Protein AF-A0A2X2BKJ4-F1 (afdb_monomer_lite)

Sequence (537 aa):
MHYHFFSGRRLVPILTSFLMIIVAFILMYIWPVIYGGLVSFGESIKDMGALGAGIYAFFNRLLIPVGLHHALNSVFWFDVAGINDIPNFLAGQQAIDAGLATVGVTGRYQAGFFPVMMFGLPGAALAIYHCARKEHKAKVAGIMMAGAFAAFFTGITEPLEFSFMFVAPVLYVIHAFLMAISVYIAASMEWISGFGFSAGLVDMFLSSRNPLAVKWYMLIVQGIAFFFIYYGIFRFTITKFNLKTPGREDEVAGDETADGYDEDIKAVPTNSKEAVQQEARQYIAAVGGSDNLTGIDACITRLRLNVKDASVVNDAYAKHLGASGVIRLNKQSVQVIVGTRAEIVASAMRDVLAQGPVAAYAGRHTDNAVSTEKTSEKQTNNDAKVILEMVAPFDGEVVALKDVPDEAFSSGVVGDGLAIKPTSNIVMAPAAGTVVKIFDTNHAFCIETDNGVEIIVHMGIDTVALGGKGFKRLVEEGTEVKLGQPILELDLEYLNTNAKSMISPVIISNIDDFDKVSDIASGQVTANNTIIYKVLK

Structure (mmCIF, N/CA/C/O backbone):
data_AF-A0A2X2BKJ4-F1
#
_entry.id   AF-A0A2X2BKJ4-F1
#
loop_
_atom_site.group_PDB
_atom_site.id
_atom_site.type_symbol
_atom_site.label_atom_id
_atom_site.label_alt_id
_atom_site.label_comp_id
_atom_site.label_asym_id
_atom_site.label_entity_id
_atom_site.label_seq_id
_atom_site.pdbx_PDB_ins_code
_atom_site.Cartn_x
_atom_site.Cartn_y
_atom_site.Cartn_z
_atom_site.occupancy
_atom_site.B_iso_or_equiv
_atom_site.auth_seq_id
_atom_site.auth_comp_id
_atom_site.auth_asym_id
_atom_site.auth_atom_id
_atom_site.pdbx_PDB_model_num
ATOM 1 N N . MET A 1 1 ? 7.637 37.378 28.099 1.00 47.50 1 MET A N 1
ATOM 2 C CA . MET A 1 1 ? 6.286 37.339 27.491 1.00 47.50 1 MET A CA 1
ATOM 3 C C . MET A 1 1 ? 6.273 36.958 25.998 1.00 47.50 1 MET A C 1
ATOM 5 O O . MET A 1 1 ? 5.239 36.507 25.541 1.00 47.50 1 MET A O 1
ATOM 9 N N . HIS A 1 2 ? 7.370 37.074 25.228 1.00 51.84 2 HIS A N 1
ATOM 10 C CA . HIS A 1 2 ? 7.357 36.795 23.772 1.00 51.84 2 HIS A CA 1
ATOM 11 C C . HIS A 1 2 ? 7.681 35.338 23.351 1.00 51.84 2 HIS A C 1
ATOM 13 O O . HIS A 1 2 ? 7.208 34.894 22.313 1.00 51.84 2 HIS A O 1
ATOM 19 N N . TYR A 1 3 ? 8.404 34.548 24.158 1.00 57.78 3 TYR A N 1
ATOM 20 C CA . TYR A 1 3 ? 8.763 33.159 23.796 1.00 57.78 3 TYR A CA 1
ATOM 21 C C . TYR A 1 3 ? 7.621 32.138 23.941 1.00 57.78 3 TYR A C 1
ATOM 23 O O . TYR A 1 3 ? 7.668 31.068 23.344 1.00 57.78 3 TYR A O 1
ATOM 31 N N . HIS A 1 4 ? 6.561 32.473 24.684 1.00 63.50 4 HIS A N 1
ATOM 32 C CA . HIS A 1 4 ? 5.422 31.573 24.899 1.00 63.50 4 HIS A CA 1
ATOM 33 C C . HIS A 1 4 ? 4.599 31.341 23.617 1.00 63.50 4 HIS A C 1
ATOM 35 O O . HIS A 1 4 ? 3.919 30.324 23.496 1.00 63.50 4 HIS A O 1
ATOM 41 N N . PHE A 1 5 ? 4.703 32.262 22.649 1.00 71.25 5 PHE A N 1
ATOM 42 C CA . PHE A 1 5 ? 4.031 32.192 21.350 1.00 71.25 5 PHE A CA 1
ATOM 43 C C . PHE A 1 5 ? 4.534 31.039 20.465 1.00 71.25 5 PHE A C 1
ATOM 45 O O . PHE A 1 5 ? 3.764 30.511 19.660 1.00 71.25 5 PHE A O 1
ATOM 52 N N . PHE A 1 6 ? 5.805 30.647 20.620 1.00 76.75 6 PHE A N 1
ATOM 53 C CA . PHE A 1 6 ? 6.451 29.593 19.831 1.00 76.75 6 PHE A CA 1
ATOM 54 C C . PHE A 1 6 ? 6.402 28.213 20.495 1.00 76.75 6 PHE A C 1
ATOM 56 O O . PHE A 1 6 ? 6.923 27.267 19.925 1.00 76.75 6 PHE A O 1
ATOM 63 N N . SER A 1 7 ? 5.784 28.075 21.670 1.00 77.12 7 SER A N 1
ATOM 64 C CA . SER A 1 7 ? 5.659 26.789 22.365 1.00 77.12 7 SER A CA 1
ATOM 65 C C . SER A 1 7 ? 4.679 25.830 21.663 1.00 77.12 7 SER A C 1
ATOM 67 O O . SER A 1 7 ? 3.806 26.244 20.893 1.00 77.12 7 SER A O 1
ATOM 69 N N . GLY A 1 8 ? 4.812 24.529 21.931 1.00 77.88 8 GLY A N 1
ATOM 70 C CA . GLY A 1 8 ? 3.943 23.476 21.397 1.00 77.88 8 GLY A CA 1
ATOM 71 C C . GLY A 1 8 ? 4.150 23.222 19.901 1.00 77.88 8 GLY A C 1
ATOM 72 O O . GLY A 1 8 ? 5.275 23.204 19.409 1.00 77.88 8 GLY A O 1
ATOM 73 N N . ARG A 1 9 ? 3.057 23.045 19.149 1.00 75.75 9 ARG A N 1
ATOM 74 C CA . ARG A 1 9 ? 3.082 22.676 17.716 1.00 75.75 9 ARG A CA 1
ATOM 75 C C . ARG A 1 9 ? 3.854 23.653 16.819 1.00 75.75 9 ARG A C 1
ATOM 77 O O . ARG A 1 9 ? 4.304 23.268 15.748 1.00 75.75 9 ARG A O 1
ATOM 84 N N . ARG A 1 10 ? 4.034 24.906 17.251 1.00 78.62 10 ARG A N 1
ATOM 85 C CA . ARG A 1 10 ? 4.803 25.930 16.521 1.00 78.62 10 ARG A CA 1
ATOM 86 C C . ARG A 1 10 ? 6.315 25.809 16.724 1.00 78.62 10 ARG A C 1
ATOM 88 O O . ARG A 1 10 ? 7.066 26.302 15.889 1.00 78.62 10 ARG A O 1
ATOM 95 N N . LEU A 1 11 ? 6.756 25.132 17.787 1.00 89.56 11 LEU A N 1
ATOM 96 C CA . LEU A 1 11 ? 8.169 24.866 18.052 1.00 89.56 11 LEU A CA 1
ATOM 97 C C . LEU A 1 11 ? 8.712 23.786 17.115 1.00 89.56 11 LEU A C 1
ATOM 99 O O . LEU A 1 11 ? 9.878 23.836 16.736 1.00 89.56 11 LEU A O 1
ATOM 103 N N . VAL A 1 12 ? 7.860 22.828 16.733 1.00 90.12 12 VAL A N 1
ATOM 104 C CA . VAL A 1 12 ? 8.253 21.657 15.941 1.00 90.12 12 VAL A CA 1
ATOM 105 C C . VAL A 1 12 ? 8.881 22.073 14.607 1.00 90.12 12 VAL A C 1
ATOM 107 O O . VAL A 1 12 ? 10.044 21.737 14.420 1.00 90.12 12 VAL A O 1
ATOM 110 N N . PRO A 1 13 ? 8.253 22.892 13.734 1.00 89.75 13 PRO A N 1
ATOM 111 C CA . PRO A 1 13 ? 8.902 23.317 12.491 1.00 89.75 13 PRO A CA 1
ATOM 112 C C . PRO A 1 13 ? 10.225 24.062 12.709 1.00 89.75 13 PRO A C 1
ATOM 114 O O . PRO A 1 13 ? 11.142 23.926 11.903 1.00 89.75 13 PRO A O 1
ATOM 117 N N . ILE A 1 14 ? 10.349 24.823 13.802 1.00 90.88 14 ILE A N 1
ATOM 118 C CA . ILE A 1 14 ? 11.563 25.583 14.126 1.00 90.88 14 ILE A CA 1
ATOM 119 C C . ILE A 1 14 ? 12.699 24.617 14.474 1.00 90.88 14 ILE A C 1
ATOM 121 O O . ILE A 1 14 ? 13.760 24.667 13.854 1.00 90.88 14 ILE A O 1
ATOM 125 N N . LEU A 1 15 ? 12.468 23.698 15.416 1.00 93.25 15 LEU A N 1
ATOM 126 C CA . LEU A 1 15 ? 13.456 22.690 15.804 1.00 93.25 15 LEU A CA 1
ATOM 127 C C . LEU A 1 15 ? 13.777 21.733 14.657 1.00 93.25 15 LEU A C 1
ATOM 129 O O . LEU A 1 15 ? 14.948 21.428 14.438 1.00 93.25 15 LEU A O 1
ATOM 133 N N . THR A 1 16 ? 12.770 21.306 13.893 1.00 94.94 16 THR A N 1
ATOM 134 C CA . THR A 1 16 ? 12.966 20.469 12.708 1.00 94.94 16 THR A CA 1
ATOM 135 C C . THR A 1 16 ? 13.826 21.192 11.682 1.00 94.94 16 THR A C 1
ATOM 137 O O . THR A 1 16 ? 14.729 20.572 11.144 1.00 94.94 16 THR A O 1
ATOM 140 N N . SER A 1 17 ? 13.641 22.495 11.453 1.00 94.56 17 SER A N 1
ATOM 141 C CA . SER A 1 17 ? 14.481 23.250 10.511 1.00 94.56 17 SER A CA 1
ATOM 142 C C . SER A 1 17 ? 15.955 23.245 10.929 1.00 94.56 17 SER A C 1
ATOM 144 O O . SER A 1 17 ? 16.820 22.927 10.117 1.00 94.56 17 SER A O 1
ATOM 146 N N . PHE A 1 18 ? 16.256 23.512 12.204 1.00 95.81 18 PHE A N 1
ATOM 147 C CA . PHE A 1 18 ? 17.636 23.459 12.705 1.00 95.81 18 PHE A CA 1
ATOM 148 C C . PHE A 1 18 ? 18.221 22.044 12.677 1.00 95.81 18 PHE A C 1
ATOM 150 O O . PHE A 1 18 ? 19.369 21.862 12.268 1.00 95.81 18 PHE A O 1
ATOM 157 N N . LEU A 1 19 ? 17.436 21.035 13.059 1.00 96.69 19 LEU A N 1
ATOM 158 C CA . LEU A 1 19 ? 17.859 19.640 12.986 1.00 96.69 19 LEU A CA 1
ATOM 159 C C . LEU A 1 19 ? 18.128 19.219 11.537 1.00 96.69 19 LEU A C 1
ATOM 161 O O . LEU A 1 19 ? 19.152 18.602 11.267 1.00 96.69 19 LEU A O 1
ATOM 165 N N . MET A 1 20 ? 17.250 19.582 10.600 1.00 97.25 20 MET A N 1
ATOM 166 C CA . MET A 1 20 ? 17.395 19.232 9.188 1.00 97.25 20 MET A CA 1
ATOM 167 C C . MET A 1 20 ? 18.594 19.922 8.540 1.00 97.25 20 MET A C 1
ATOM 169 O O . MET A 1 20 ? 19.199 19.329 7.655 1.00 97.25 20 MET A O 1
ATOM 173 N N . ILE A 1 21 ? 19.012 21.104 9.008 1.00 97.12 21 ILE A N 1
ATOM 174 C CA . ILE A 1 21 ? 20.287 21.708 8.588 1.00 97.12 21 ILE A CA 1
ATOM 175 C C . ILE A 1 21 ? 21.462 20.803 8.986 1.00 97.12 21 ILE A C 1
ATOM 177 O O . ILE A 1 21 ? 22.312 20.498 8.152 1.00 97.12 21 ILE A O 1
ATOM 181 N N . ILE A 1 22 ? 21.495 20.320 10.233 1.00 96.38 22 ILE A N 1
ATOM 182 C CA . ILE A 1 22 ? 22.553 19.409 10.707 1.00 96.38 22 ILE A CA 1
ATOM 183 C C . ILE A 1 22 ? 22.516 18.092 9.920 1.00 96.38 22 ILE A C 1
ATOM 185 O O . ILE A 1 22 ? 23.552 17.625 9.447 1.00 96.38 22 ILE A O 1
ATOM 189 N N . VAL A 1 23 ? 21.325 17.516 9.733 1.00 96.81 23 VAL A N 1
ATOM 190 C CA . VAL A 1 23 ? 21.138 16.287 8.948 1.00 96.81 23 VAL A CA 1
ATOM 191 C C . VAL A 1 23 ? 21.586 16.489 7.499 1.00 96.81 23 VAL A C 1
ATOM 193 O O . VAL A 1 23 ? 22.266 15.620 6.963 1.00 96.81 23 VAL A O 1
ATOM 196 N N . ALA A 1 24 ? 21.288 17.631 6.875 1.00 96.69 24 ALA A N 1
ATOM 197 C CA . ALA A 1 24 ? 21.729 17.942 5.517 1.00 96.69 24 ALA A CA 1
ATOM 198 C C . ALA A 1 24 ? 23.260 18.016 5.413 1.00 96.69 24 ALA A C 1
ATOM 200 O O . ALA A 1 24 ? 23.827 17.441 4.485 1.00 96.69 24 ALA A O 1
ATOM 201 N N . PHE A 1 25 ? 23.943 18.639 6.382 1.00 96.62 25 PHE A N 1
ATOM 202 C CA . PHE A 1 25 ? 25.410 18.633 6.426 1.00 96.62 25 PHE A CA 1
ATOM 203 C C . PHE A 1 25 ? 25.975 17.217 6.549 1.00 96.62 25 PHE A C 1
ATOM 205 O O . PHE A 1 25 ? 26.933 16.888 5.857 1.00 96.62 25 PHE A O 1
ATOM 212 N N . ILE A 1 26 ? 25.371 16.362 7.378 1.00 96.25 26 ILE A N 1
ATOM 213 C CA . ILE A 1 26 ? 25.775 14.955 7.502 1.00 96.25 26 ILE A CA 1
ATOM 214 C C . ILE A 1 26 ? 25.557 14.213 6.173 1.00 96.25 26 ILE A C 1
ATOM 216 O O . ILE A 1 26 ? 26.463 13.538 5.675 1.00 96.25 26 ILE A O 1
ATOM 220 N N . LEU A 1 27 ? 24.377 14.361 5.566 1.00 94.25 27 LEU A N 1
ATOM 221 C CA . LEU A 1 27 ? 24.038 13.714 4.299 1.00 94.25 27 LEU A CA 1
ATOM 222 C C . LEU A 1 27 ? 24.907 14.205 3.139 1.00 94.25 27 LEU A C 1
ATOM 224 O O . LEU A 1 27 ? 25.193 13.412 2.250 1.00 94.25 27 LEU A O 1
ATOM 228 N N . MET A 1 28 ? 25.410 15.440 3.167 1.00 95.00 28 MET A N 1
ATOM 229 C CA . MET A 1 28 ? 26.352 15.941 2.160 1.00 95.00 28 MET A CA 1
ATOM 230 C C . MET A 1 28 ? 27.637 15.099 2.078 1.00 95.00 28 MET A C 1
ATOM 232 O O . MET A 1 28 ? 28.236 15.023 1.011 1.00 95.00 28 MET A O 1
ATOM 236 N N . TYR A 1 29 ? 28.041 14.435 3.166 1.00 94.62 29 TYR A N 1
ATOM 237 C CA . TYR A 1 29 ? 29.194 13.526 3.173 1.00 94.62 29 TYR A CA 1
ATOM 238 C C . TYR A 1 29 ? 28.790 12.055 3.045 1.00 94.62 29 TYR A C 1
ATOM 240 O O . TYR A 1 29 ? 29.457 11.297 2.344 1.00 94.62 29 TYR A O 1
ATOM 248 N N . ILE A 1 30 ? 27.697 11.639 3.694 1.00 94.25 30 ILE A N 1
ATOM 249 C CA . ILE A 1 30 ? 27.263 10.233 3.693 1.00 94.25 30 ILE A CA 1
ATOM 250 C C . ILE A 1 30 ? 26.618 9.841 2.358 1.00 94.25 30 ILE A C 1
ATOM 252 O O . ILE A 1 30 ? 26.902 8.768 1.825 1.00 94.25 30 ILE A O 1
ATOM 256 N N . TRP A 1 31 ? 25.758 10.694 1.798 1.00 90.69 31 TRP A N 1
ATOM 257 C CA . TRP A 1 31 ? 25.003 10.369 0.590 1.00 90.69 31 TRP A CA 1
ATOM 258 C C . TRP A 1 31 ? 25.896 10.136 -0.635 1.00 90.69 31 TRP A C 1
ATOM 260 O O . TRP A 1 31 ? 25.665 9.136 -1.311 1.00 90.69 31 TRP A O 1
ATOM 270 N N . PRO A 1 32 ? 26.953 10.934 -0.911 1.00 91.31 32 PRO A N 1
ATOM 271 C CA . PRO A 1 32 ? 27.877 10.628 -2.004 1.00 91.31 32 PRO A CA 1
ATOM 272 C C . PRO A 1 32 ? 28.560 9.263 -1.875 1.00 91.31 32 PRO A C 1
ATOM 274 O O . PRO A 1 32 ? 28.787 8.611 -2.889 1.00 91.31 32 PRO A O 1
ATOM 277 N N . VAL A 1 33 ? 28.852 8.798 -0.654 1.00 93.06 33 VAL A N 1
ATOM 278 C CA . VAL A 1 33 ? 29.438 7.465 -0.427 1.00 93.06 33 VAL A CA 1
ATOM 279 C C . VAL A 1 33 ? 28.426 6.368 -0.759 1.00 93.06 33 VAL A C 1
ATOM 281 O O . VAL A 1 33 ? 28.760 5.420 -1.466 1.00 93.06 33 VAL A O 1
ATOM 284 N N . ILE A 1 34 ? 27.177 6.512 -0.301 1.00 88.94 34 ILE A N 1
ATOM 285 C CA . ILE A 1 34 ? 26.097 5.558 -0.599 1.00 88.94 34 ILE A CA 1
ATOM 286 C C . ILE A 1 34 ? 25.801 5.535 -2.102 1.00 88.94 34 ILE A C 1
ATOM 288 O O . ILE A 1 34 ? 25.790 4.470 -2.718 1.00 88.94 34 ILE A O 1
ATOM 292 N N . TYR A 1 35 ? 25.595 6.709 -2.701 1.00 86.19 35 TYR A N 1
ATOM 293 C CA . TYR A 1 35 ? 25.301 6.854 -4.121 1.00 86.19 35 TYR A CA 1
ATOM 294 C C . TYR A 1 35 ? 26.455 6.339 -4.985 1.00 86.19 35 TYR A C 1
ATOM 296 O O . TYR A 1 35 ? 26.226 5.552 -5.897 1.00 86.19 35 TYR A O 1
ATOM 304 N N . GLY A 1 36 ? 27.702 6.690 -4.654 1.00 89.12 36 GLY A N 1
ATOM 305 C CA . GLY A 1 36 ? 28.890 6.170 -5.331 1.00 89.12 36 GLY A CA 1
ATOM 306 C C . GLY A 1 36 ? 29.014 4.648 -5.227 1.00 89.12 36 GLY A C 1
ATOM 307 O O . GLY A 1 36 ? 29.371 3.998 -6.208 1.00 89.12 36 GLY A O 1
ATOM 308 N N . GLY A 1 37 ? 28.648 4.062 -4.082 1.00 89.88 37 GLY A N 1
ATOM 309 C CA . GLY A 1 37 ? 28.569 2.610 -3.914 1.00 89.88 37 GLY A CA 1
ATOM 310 C C . GLY A 1 37 ? 27.519 1.960 -4.821 1.00 89.88 37 GLY A C 1
ATOM 311 O O . GLY A 1 37 ? 27.804 0.944 -5.452 1.00 89.88 37 GLY A O 1
ATOM 312 N N . LEU A 1 38 ? 26.333 2.565 -4.943 1.00 85.44 38 LEU A N 1
ATOM 313 C CA . LEU A 1 38 ? 25.269 2.088 -5.836 1.00 85.44 38 LEU A CA 1
ATOM 314 C C . LEU A 1 38 ? 25.647 2.218 -7.317 1.00 85.44 38 LEU A C 1
ATOM 316 O O . LEU A 1 38 ? 25.391 1.292 -8.086 1.00 85.44 38 LEU A O 1
ATOM 320 N N . VAL A 1 39 ? 26.290 3.323 -7.707 1.00 86.00 39 VAL A N 1
ATOM 321 C CA . VAL A 1 39 ? 26.819 3.510 -9.067 1.00 86.00 39 VAL A CA 1
ATOM 322 C C . VAL A 1 39 ? 27.884 2.458 -9.364 1.00 86.00 39 VAL A C 1
ATOM 324 O O . VAL A 1 39 ? 27.756 1.749 -10.354 1.00 86.00 39 VAL A O 1
ATOM 327 N N . SER A 1 40 ? 28.857 2.268 -8.466 1.00 90.31 40 SER A N 1
ATOM 328 C CA . SER A 1 40 ? 29.915 1.255 -8.629 1.00 90.31 40 SER A CA 1
ATOM 329 C C . SER A 1 40 ? 29.339 -0.158 -8.746 1.00 90.31 40 SER A C 1
ATOM 331 O O . SER A 1 40 ? 29.784 -0.960 -9.566 1.00 90.31 40 SER A O 1
ATOM 333 N N . PHE A 1 41 ? 28.317 -0.469 -7.944 1.00 91.06 41 PHE A N 1
ATOM 334 C CA . PHE A 1 41 ? 27.601 -1.736 -8.038 1.00 91.06 41 PHE A CA 1
ATOM 335 C C . PHE A 1 41 ? 26.908 -1.892 -9.398 1.00 91.06 41 PHE A C 1
ATOM 337 O O . PHE A 1 41 ? 27.089 -2.914 -10.060 1.00 91.06 41 PHE A O 1
ATOM 344 N N . GLY A 1 42 ? 26.163 -0.881 -9.848 1.00 87.25 42 GLY A N 1
ATOM 345 C CA . GLY A 1 42 ? 25.491 -0.916 -11.145 1.00 87.25 42 GLY A CA 1
ATOM 346 C C . GLY A 1 42 ? 26.469 -1.026 -12.320 1.00 87.25 42 GLY A C 1
ATOM 347 O O . GLY A 1 42 ? 26.270 -1.849 -13.213 1.00 87.25 42 GLY A O 1
ATOM 348 N N . GLU A 1 43 ? 27.578 -0.288 -12.284 1.00 87.38 43 GLU A N 1
ATOM 349 C CA . GLU A 1 43 ? 28.656 -0.392 -13.271 1.00 87.38 43 GLU A CA 1
ATOM 350 C C . GLU A 1 43 ? 29.306 -1.775 -13.286 1.00 87.38 43 GLU A C 1
ATOM 352 O O . GLU A 1 43 ? 29.620 -2.281 -14.359 1.00 87.38 43 GLU A O 1
ATOM 357 N N . SER A 1 44 ? 29.444 -2.429 -12.129 1.00 90.94 44 SER A N 1
ATOM 358 C CA . SER A 1 44 ? 30.020 -3.776 -12.068 1.00 90.94 44 SER A CA 1
ATOM 359 C C . SER A 1 44 ? 29.166 -4.836 -12.772 1.00 90.94 44 SER A C 1
ATOM 361 O O . SER A 1 44 ? 29.713 -5.837 -13.230 1.00 90.94 44 SER A O 1
ATOM 363 N N . ILE A 1 45 ? 27.846 -4.625 -12.887 1.00 92.94 45 ILE A N 1
ATOM 364 C CA . ILE A 1 45 ? 26.914 -5.608 -13.465 1.00 92.94 45 ILE A CA 1
ATOM 365 C C . ILE A 1 45 ? 26.396 -5.230 -14.861 1.00 92.94 45 ILE A C 1
ATOM 367 O O . ILE A 1 45 ? 25.830 -6.092 -15.537 1.00 92.94 45 ILE A O 1
ATOM 371 N N . LYS A 1 46 ? 26.579 -3.985 -15.327 1.00 86.19 46 LYS A N 1
ATOM 372 C CA . LYS A 1 46 ? 25.982 -3.509 -16.594 1.00 86.19 46 LYS A CA 1
ATOM 373 C C . LYS A 1 46 ? 26.454 -4.264 -17.839 1.00 86.19 46 LYS A C 1
ATOM 375 O O . LYS A 1 46 ? 25.684 -4.445 -18.782 1.00 86.19 46 LYS A O 1
ATOM 380 N N . ASP A 1 47 ? 27.689 -4.756 -17.817 1.00 89.88 47 ASP A N 1
ATOM 381 C CA . ASP A 1 47 ? 28.300 -5.468 -18.944 1.00 89.88 47 ASP A CA 1
ATOM 382 C C . ASP A 1 47 ? 28.034 -6.984 -18.908 1.00 89.88 47 ASP A C 1
ATOM 384 O O . ASP A 1 47 ? 28.445 -7.721 -19.802 1.00 89.88 47 ASP A O 1
ATOM 388 N N . MET A 1 48 ? 27.281 -7.476 -17.916 1.00 94.81 48 MET A N 1
ATOM 389 C CA . MET A 1 48 ? 26.942 -8.900 -17.773 1.00 94.81 48 MET A CA 1
ATOM 390 C C . MET A 1 48 ? 25.754 -9.349 -18.648 1.00 94.81 48 MET A C 1
ATOM 392 O O . MET A 1 48 ? 25.227 -10.452 -18.475 1.00 94.81 48 MET A O 1
ATOM 396 N N . GLY A 1 49 ? 25.279 -8.505 -19.568 1.00 94.19 49 GLY A N 1
ATOM 397 C CA . GLY A 1 49 ? 24.176 -8.843 -20.472 1.00 94.19 49 GLY A CA 1
ATOM 398 C C . GLY A 1 49 ? 22.873 -9.171 -19.733 1.00 94.19 49 GLY A C 1
ATOM 399 O O . GLY A 1 49 ? 22.464 -8.455 -18.819 1.00 94.19 49 GLY A O 1
ATOM 400 N N . ALA A 1 50 ? 22.215 -10.268 -20.119 1.00 96.69 50 ALA A N 1
ATOM 401 C CA . ALA A 1 50 ? 20.956 -10.697 -19.507 1.00 96.69 50 ALA A CA 1
ATOM 402 C C . ALA A 1 50 ? 21.092 -11.040 -18.014 1.00 96.69 50 ALA A C 1
ATOM 404 O O . ALA A 1 50 ? 20.177 -10.765 -17.237 1.00 96.69 50 ALA A O 1
ATOM 405 N N . LEU A 1 51 ? 22.239 -11.592 -17.593 1.00 97.50 51 LEU A N 1
ATOM 406 C CA . LEU A 1 51 ? 22.512 -11.860 -16.179 1.00 97.50 51 LEU A CA 1
ATOM 407 C C . LEU A 1 51 ? 22.546 -10.555 -15.376 1.00 97.50 51 LEU A C 1
ATOM 409 O O . LEU A 1 51 ? 21.914 -10.470 -14.326 1.00 97.50 51 LEU A O 1
ATOM 413 N N . GLY A 1 52 ? 23.212 -9.528 -15.910 1.00 96.38 52 GLY A N 1
ATOM 414 C CA . GLY A 1 52 ? 23.241 -8.189 -15.320 1.00 96.38 52 GLY A CA 1
ATOM 415 C C . GLY A 1 52 ? 21.846 -7.588 -15.177 1.00 96.38 52 GLY A C 1
ATOM 416 O O . GLY A 1 52 ? 21.507 -7.075 -14.115 1.00 96.38 52 GLY A O 1
ATOM 417 N N . ALA A 1 53 ? 21.001 -7.736 -16.202 1.00 96.81 53 ALA A N 1
ATOM 418 C CA . ALA A 1 53 ? 19.612 -7.277 -16.167 1.00 96.81 53 ALA A CA 1
ATOM 419 C C . ALA A 1 53 ? 18.776 -7.999 -15.092 1.00 96.81 53 ALA A C 1
ATOM 421 O O . ALA A 1 53 ? 18.019 -7.356 -14.363 1.00 96.81 53 ALA A O 1
ATOM 422 N N . GLY A 1 54 ? 18.954 -9.315 -14.934 1.00 98.12 54 GLY A N 1
ATOM 423 C CA . GLY A 1 54 ? 18.316 -10.080 -13.860 1.00 98.12 54 GLY A CA 1
ATOM 424 C C . GLY A 1 54 ? 18.782 -9.650 -12.464 1.00 98.12 54 GLY A C 1
ATOM 425 O O . GLY A 1 54 ? 17.952 -9.430 -11.581 1.00 98.12 54 GLY A O 1
ATOM 426 N N . ILE A 1 55 ? 20.094 -9.466 -12.265 1.00 97.88 55 ILE A N 1
ATOM 427 C CA . ILE A 1 55 ? 20.660 -8.981 -10.992 1.00 97.88 55 ILE A CA 1
ATOM 428 C C . ILE A 1 55 ? 20.133 -7.578 -10.675 1.00 97.88 55 ILE A C 1
ATOM 430 O O . ILE A 1 55 ? 19.685 -7.328 -9.556 1.00 97.88 55 ILE A O 1
ATOM 434 N N . TYR A 1 56 ? 20.129 -6.681 -11.662 1.00 96.12 56 TYR A N 1
ATOM 435 C CA . TYR A 1 56 ? 19.539 -5.352 -11.537 1.00 96.12 56 TYR A CA 1
ATOM 436 C C . TYR A 1 56 ? 18.088 -5.441 -11.048 1.00 96.12 56 TYR A C 1
ATOM 438 O O . TYR A 1 56 ? 17.737 -4.798 -10.061 1.00 96.12 56 TYR A O 1
ATOM 446 N N . ALA A 1 57 ? 17.262 -6.275 -11.680 1.00 97.44 57 ALA A N 1
ATOM 447 C CA . ALA A 1 57 ? 15.848 -6.396 -11.346 1.00 97.44 57 ALA A CA 1
ATOM 448 C C . ALA A 1 57 ? 15.609 -6.974 -9.939 1.00 97.44 57 ALA A C 1
ATOM 450 O O . ALA A 1 57 ? 14.709 -6.516 -9.231 1.00 97.44 57 ALA A O 1
ATOM 451 N N . PHE A 1 58 ? 16.448 -7.919 -9.499 1.00 98.06 58 PHE A N 1
ATOM 452 C CA . PHE A 1 58 ? 16.430 -8.431 -8.126 1.00 98.06 58 PHE A CA 1
ATOM 453 C C . PHE A 1 58 ? 16.633 -7.307 -7.100 1.00 98.06 58 PHE A C 1
ATOM 455 O O . PHE A 1 58 ? 15.812 -7.119 -6.198 1.00 98.06 58 PHE A O 1
ATOM 462 N N . PHE A 1 59 ? 17.713 -6.534 -7.251 1.00 96.44 59 PHE A N 1
ATOM 463 C CA . PHE A 1 59 ? 18.039 -5.451 -6.322 1.00 96.44 59 PHE A CA 1
ATOM 464 C C . PHE A 1 59 ? 17.096 -4.258 -6.463 1.00 96.44 59 PHE A C 1
ATOM 466 O O . PHE A 1 59 ? 16.776 -3.629 -5.458 1.00 96.44 59 PHE A O 1
ATOM 473 N N . ASN A 1 60 ? 16.584 -3.987 -7.666 1.00 95.12 60 ASN A N 1
ATOM 474 C CA . ASN A 1 60 ? 15.538 -2.994 -7.884 1.00 95.12 60 ASN A CA 1
ATOM 475 C C . ASN A 1 60 ? 14.339 -3.267 -6.968 1.00 95.12 60 ASN A C 1
ATOM 477 O O . ASN A 1 60 ? 13.923 -2.357 -6.260 1.00 95.12 60 ASN A O 1
ATOM 481 N N . ARG A 1 61 ? 13.850 -4.515 -6.897 1.00 95.50 61 ARG A N 1
ATOM 482 C CA . ARG A 1 61 ? 12.771 -4.880 -5.964 1.00 95.50 61 ARG A CA 1
ATOM 483 C C . ARG A 1 61 ? 13.238 -4.813 -4.511 1.00 95.50 61 ARG A C 1
ATOM 485 O O . ARG A 1 61 ? 12.585 -4.186 -3.681 1.00 95.50 61 ARG A O 1
ATOM 492 N N . LEU A 1 62 ? 14.380 -5.409 -4.173 1.00 94.38 62 LEU A N 1
ATOM 493 C CA . LEU A 1 62 ? 14.835 -5.489 -2.778 1.00 94.38 62 LEU A CA 1
ATOM 494 C C . LEU A 1 62 ? 15.049 -4.109 -2.122 1.00 94.38 62 LEU A C 1
ATOM 496 O O . LEU A 1 62 ? 14.920 -3.980 -0.907 1.00 94.38 62 LEU A O 1
ATOM 500 N N . LEU A 1 63 ? 15.341 -3.079 -2.920 1.00 93.12 63 LEU A N 1
ATOM 501 C CA . LEU A 1 63 ? 15.583 -1.708 -2.465 1.00 93.12 63 LEU A CA 1
ATOM 502 C C . LEU A 1 63 ? 14.320 -0.827 -2.381 1.00 93.12 63 LEU A C 1
ATOM 504 O O . LEU A 1 63 ? 14.425 0.324 -1.948 1.00 93.12 63 LEU A O 1
ATOM 508 N N . ILE A 1 64 ? 13.135 -1.319 -2.763 1.00 91.19 64 ILE A N 1
ATOM 509 C CA . ILE A 1 64 ? 11.876 -0.554 -2.648 1.00 91.19 64 ILE A CA 1
ATOM 510 C C . ILE A 1 64 ? 11.548 -0.156 -1.201 1.00 91.19 64 ILE A C 1
ATOM 512 O O . ILE A 1 64 ? 11.299 1.031 -0.996 1.00 91.19 64 ILE A O 1
ATOM 516 N N . PRO A 1 65 ? 11.636 -1.039 -0.179 1.00 88.12 65 PRO A N 1
ATOM 517 C CA . PRO A 1 65 ? 11.283 -0.685 1.204 1.00 88.12 65 PRO A CA 1
ATOM 518 C C . PRO A 1 65 ? 12.074 0.495 1.787 1.00 88.12 65 PRO A C 1
ATOM 520 O O . PRO A 1 65 ? 11.648 1.110 2.759 1.00 88.12 65 PRO A O 1
ATOM 523 N N . VAL A 1 66 ? 13.242 0.793 1.212 1.00 89.75 66 VAL A N 1
ATOM 524 C CA . VAL A 1 66 ? 14.135 1.884 1.629 1.00 89.75 66 VAL A CA 1
ATOM 525 C C . VAL A 1 66 ? 14.207 3.021 0.602 1.00 89.75 66 VAL A C 1
ATOM 527 O O . VAL A 1 66 ? 15.003 3.940 0.764 1.00 89.75 66 VAL A O 1
ATOM 530 N N . GLY A 1 67 ? 13.429 2.957 -0.485 1.00 86.56 67 GLY A N 1
ATOM 531 C CA . GLY A 1 67 ? 13.413 3.965 -1.553 1.00 86.56 67 GLY A CA 1
ATOM 532 C C . GLY A 1 67 ? 14.679 4.028 -2.425 1.00 86.56 67 GLY A C 1
ATOM 533 O O . GLY A 1 67 ? 14.740 4.817 -3.365 1.00 86.56 67 GLY A O 1
ATOM 534 N N . LEU A 1 68 ? 15.689 3.188 -2.172 1.00 89.50 68 LEU A N 1
ATOM 535 C CA . LEU A 1 68 ? 16.989 3.242 -2.862 1.00 89.50 68 LEU A CA 1
ATOM 536 C C . LEU A 1 68 ? 16.959 2.686 -4.294 1.00 89.50 68 LEU A C 1
ATOM 538 O O . LEU A 1 68 ? 17.915 2.859 -5.048 1.00 89.50 68 LEU A O 1
ATOM 542 N N . HIS A 1 69 ? 15.861 2.054 -4.699 1.00 90.94 69 HIS A N 1
ATOM 543 C CA . HIS A 1 69 ? 15.670 1.554 -6.058 1.00 90.94 69 HIS A CA 1
ATOM 544 C C . HIS A 1 69 ? 15.734 2.674 -7.113 1.00 90.94 69 HIS A C 1
ATOM 546 O O . HIS A 1 69 ? 16.245 2.435 -8.203 1.00 90.94 69 HIS A O 1
ATOM 552 N N . HIS A 1 70 ? 15.328 3.911 -6.786 1.00 88.25 70 HIS A N 1
ATOM 553 C CA . HIS A 1 70 ? 15.479 5.063 -7.686 1.00 88.25 70 HIS A CA 1
ATOM 554 C C . HIS A 1 70 ? 16.943 5.384 -8.001 1.00 88.25 70 HIS A C 1
ATOM 556 O O . HIS A 1 70 ? 17.266 5.686 -9.144 1.00 88.25 70 HIS A O 1
ATOM 562 N N . ALA A 1 71 ? 17.841 5.277 -7.018 1.00 86.75 71 ALA A N 1
ATOM 563 C CA . ALA A 1 71 ? 19.266 5.509 -7.242 1.00 86.75 71 ALA A CA 1
ATOM 564 C C . ALA A 1 71 ? 19.870 4.438 -8.164 1.00 86.75 71 ALA A C 1
ATOM 566 O O . ALA A 1 71 ? 20.676 4.762 -9.032 1.00 86.75 71 ALA A O 1
ATOM 567 N N . LEU A 1 72 ? 19.429 3.182 -8.033 1.00 90.00 72 LEU A N 1
ATOM 568 C CA . LEU A 1 72 ? 19.813 2.121 -8.964 1.00 90.00 72 LEU A CA 1
ATOM 569 C C . LEU A 1 72 ? 19.215 2.359 -10.362 1.00 90.00 72 LEU A C 1
ATOM 571 O O . LEU A 1 72 ? 19.907 2.189 -11.361 1.00 90.00 72 LEU A O 1
ATOM 575 N N . ASN A 1 73 ? 17.963 2.815 -10.449 1.00 92.12 73 ASN A N 1
ATOM 576 C CA . ASN A 1 73 ? 17.322 3.164 -11.719 1.00 92.12 73 ASN A CA 1
ATOM 577 C C . ASN A 1 73 ? 18.071 4.271 -12.459 1.00 92.12 73 ASN A C 1
ATOM 579 O O . ASN A 1 73 ? 18.207 4.181 -13.674 1.00 92.12 73 ASN A O 1
ATOM 583 N N . SER A 1 74 ? 18.619 5.262 -11.753 1.00 89.25 74 SER A N 1
ATOM 584 C CA . SER A 1 74 ? 19.447 6.306 -12.367 1.00 89.25 74 SER A CA 1
ATOM 585 C C . SER A 1 74 ? 20.632 5.755 -13.162 1.00 89.25 74 SER A C 1
ATOM 587 O O . SER A 1 74 ? 20.987 6.340 -14.179 1.00 89.25 74 SER A O 1
ATOM 589 N N . VAL A 1 75 ? 21.207 4.620 -12.750 1.00 88.75 75 VAL A N 1
ATOM 590 C CA . VAL A 1 75 ? 22.333 3.969 -13.442 1.00 88.75 75 VAL A CA 1
ATOM 591 C C . VAL A 1 75 ? 21.904 3.307 -14.751 1.00 88.75 75 VAL A C 1
ATOM 593 O O . VAL A 1 75 ? 22.615 3.406 -15.749 1.00 88.75 75 VAL A O 1
ATOM 596 N N . PHE A 1 76 ? 20.757 2.623 -14.740 1.00 93.00 76 PHE A N 1
ATOM 597 C CA . PHE A 1 76 ? 20.308 1.780 -15.851 1.00 93.00 76 PHE A CA 1
ATOM 598 C C . PHE A 1 76 ? 19.327 2.485 -16.779 1.00 93.00 76 PHE A C 1
ATOM 600 O O . PHE A 1 76 ? 19.504 2.481 -17.993 1.00 93.00 76 PHE A O 1
ATOM 607 N N . TRP A 1 77 ? 18.290 3.098 -16.223 1.00 93.88 77 TRP A N 1
ATOM 608 C CA . TRP A 1 77 ? 17.253 3.766 -17.002 1.00 93.88 77 TRP A CA 1
ATOM 609 C C . TRP A 1 77 ? 17.682 5.143 -17.500 1.00 93.88 77 TRP A C 1
ATOM 611 O O . TRP A 1 77 ? 17.177 5.582 -18.530 1.00 93.88 77 TRP A O 1
ATOM 621 N N . PHE A 1 78 ? 18.623 5.793 -16.811 1.00 92.69 78 PHE A N 1
ATOM 622 C CA . PHE A 1 78 ? 19.094 7.140 -17.128 1.00 92.69 78 PHE A CA 1
ATOM 623 C C . PHE A 1 78 ? 20.615 7.182 -17.342 1.00 92.69 78 PHE A C 1
ATOM 625 O O . PHE A 1 78 ? 21.320 6.180 -17.210 1.00 92.69 78 PHE A O 1
ATOM 632 N N . ASP A 1 79 ? 21.121 8.345 -17.747 1.00 87.75 79 ASP A N 1
ATOM 633 C CA . ASP A 1 79 ? 22.476 8.503 -18.285 1.00 87.75 79 ASP A CA 1
ATOM 634 C C . ASP A 1 79 ? 23.583 8.643 -17.221 1.00 87.75 79 ASP A C 1
ATOM 636 O O . ASP A 1 79 ? 24.560 9.362 -17.403 1.00 87.75 79 ASP A O 1
ATOM 640 N N . VAL A 1 80 ? 23.452 7.977 -16.070 1.00 84.50 80 VAL A N 1
ATOM 641 C CA . VAL A 1 80 ? 24.489 8.056 -15.022 1.00 84.50 80 VAL A CA 1
ATOM 642 C C . VAL A 1 80 ? 25.710 7.199 -15.359 1.00 84.50 80 VAL A C 1
ATOM 644 O O . VAL A 1 80 ? 26.824 7.578 -15.016 1.00 84.50 80 VAL A O 1
ATOM 647 N N . ALA A 1 81 ? 25.520 6.063 -16.036 1.00 83.06 81 ALA A N 1
ATOM 648 C CA . ALA A 1 81 ? 26.603 5.142 -16.404 1.00 83.06 81 ALA A CA 1
ATOM 649 C C . ALA A 1 81 ? 26.690 4.860 -17.915 1.00 83.06 81 ALA A C 1
ATOM 651 O O . ALA A 1 81 ? 27.259 3.837 -18.322 1.00 83.06 81 ALA A O 1
ATOM 652 N N . GLY A 1 82 ? 26.115 5.748 -18.737 1.00 85.25 82 GLY A N 1
ATOM 653 C CA . GLY A 1 82 ? 26.126 5.656 -20.201 1.00 85.25 82 GLY A CA 1
ATOM 654 C C . GLY A 1 82 ? 25.151 4.634 -20.793 1.00 85.25 82 GLY A C 1
ATOM 655 O O . GLY A 1 82 ? 25.333 4.222 -21.935 1.00 85.25 82 GLY A O 1
ATOM 656 N N . ILE A 1 83 ? 24.161 4.169 -20.018 1.00 89.75 83 ILE A N 1
ATOM 657 C CA . ILE A 1 83 ? 23.158 3.190 -20.476 1.00 89.75 83 ILE A CA 1
ATOM 658 C C . ILE A 1 83 ? 21.941 3.920 -21.049 1.00 89.75 83 ILE A C 1
ATOM 660 O O . ILE A 1 83 ? 21.573 3.690 -22.202 1.00 89.75 83 ILE A O 1
ATOM 664 N N . ASN A 1 84 ? 21.344 4.812 -20.248 1.00 94.62 84 ASN A N 1
ATOM 665 C CA . ASN A 1 84 ? 20.247 5.686 -20.661 1.00 94.62 84 ASN A CA 1
ATOM 666 C C . ASN A 1 84 ? 19.075 4.928 -21.323 1.00 94.62 84 ASN A C 1
ATOM 668 O O . ASN A 1 84 ? 18.552 5.337 -22.363 1.00 94.62 84 ASN A O 1
ATOM 672 N N . ASP A 1 85 ? 18.693 3.784 -20.739 1.00 95.25 85 ASP A N 1
ATOM 673 C CA . ASP A 1 85 ? 17.841 2.786 -21.396 1.00 95.25 85 ASP A CA 1
ATOM 674 C C . ASP A 1 85 ? 16.442 3.320 -21.750 1.00 95.25 85 ASP A C 1
ATOM 676 O O . ASP A 1 85 ? 15.944 3.031 -22.838 1.00 95.25 85 ASP A O 1
ATOM 680 N N . ILE A 1 86 ? 15.809 4.121 -20.877 1.00 96.69 86 ILE A N 1
ATOM 681 C CA . ILE A 1 86 ? 14.472 4.684 -21.143 1.00 96.69 86 ILE A CA 1
ATOM 682 C C . ILE A 1 86 ? 14.540 5.741 -22.255 1.00 96.69 86 ILE A C 1
ATOM 684 O O . ILE A 1 86 ? 13.856 5.564 -23.266 1.00 96.69 86 ILE A O 1
ATOM 688 N N . PRO A 1 87 ? 15.349 6.819 -22.151 1.00 97.12 87 PRO A N 1
ATOM 689 C CA . PRO A 1 87 ? 15.353 7.849 -23.188 1.00 97.12 87 PRO A CA 1
ATOM 690 C C . PRO A 1 87 ? 15.808 7.326 -24.553 1.00 97.12 87 PRO A C 1
ATOM 692 O O . PRO A 1 87 ? 15.205 7.682 -25.566 1.00 97.12 87 PRO A O 1
ATOM 695 N N . ASN A 1 88 ? 16.807 6.435 -24.591 1.00 97.12 88 ASN A N 1
ATOM 696 C CA . ASN A 1 88 ? 17.259 5.823 -25.841 1.00 97.12 88 ASN A CA 1
ATOM 697 C C . ASN A 1 88 ? 16.180 4.916 -26.449 1.00 97.12 88 ASN A C 1
ATOM 699 O O . ASN A 1 88 ? 15.996 4.929 -27.666 1.00 97.12 88 ASN A O 1
ATOM 703 N N . PHE A 1 89 ? 15.429 4.171 -25.625 1.00 97.50 89 PHE A N 1
ATOM 704 C CA . PHE A 1 89 ? 14.294 3.389 -26.113 1.00 97.50 89 PHE A CA 1
ATOM 705 C C . PHE A 1 89 ? 13.202 4.296 -26.690 1.00 97.50 89 PHE A C 1
ATOM 707 O O . PHE A 1 89 ? 12.789 4.110 -27.832 1.00 97.50 89 PHE A O 1
ATOM 714 N N . LEU A 1 90 ? 12.754 5.308 -25.944 1.00 96.81 90 LEU A N 1
ATOM 715 C CA . LEU A 1 90 ? 11.655 6.192 -26.355 1.00 96.81 90 LEU A CA 1
ATOM 716 C C . LEU A 1 90 ? 11.971 7.025 -27.606 1.00 96.81 90 LEU A C 1
ATOM 718 O O . LEU A 1 90 ? 11.066 7.311 -28.386 1.00 96.81 90 LEU A O 1
ATOM 722 N N . ALA A 1 91 ? 13.240 7.371 -27.832 1.00 96.88 91 ALA A N 1
ATOM 723 C CA . ALA A 1 91 ? 13.682 8.057 -29.047 1.00 96.88 91 ALA A CA 1
ATOM 724 C C . ALA A 1 91 ? 13.597 7.178 -30.316 1.00 96.88 91 ALA A C 1
ATOM 726 O O . ALA A 1 91 ? 13.619 7.702 -31.434 1.00 96.88 91 ALA A O 1
ATOM 727 N N . GLY A 1 92 ? 13.470 5.854 -30.169 1.00 95.94 92 GLY A N 1
ATOM 728 C CA . GLY A 1 92 ? 13.201 4.925 -31.266 1.00 95.94 92 GLY A CA 1
ATOM 729 C C . GLY A 1 92 ? 14.212 5.049 -32.408 1.00 95.94 92 GLY A C 1
ATOM 730 O O . GLY A 1 92 ? 15.417 4.910 -32.203 1.00 95.94 92 GLY A O 1
ATOM 731 N N . GLN A 1 93 ? 13.725 5.332 -33.623 1.00 96.44 93 GLN A N 1
ATOM 732 C CA . GLN A 1 93 ? 14.565 5.394 -34.826 1.00 96.44 93 GLN A CA 1
ATOM 733 C C . GLN A 1 93 ? 15.666 6.455 -34.714 1.00 96.44 93 GLN A C 1
ATOM 735 O O . GLN A 1 93 ? 16.789 6.212 -35.139 1.00 96.44 93 GLN A O 1
ATOM 740 N N . GLN A 1 94 ? 15.381 7.594 -34.078 1.00 97.19 94 GLN A N 1
ATOM 741 C CA . GLN A 1 94 ? 16.357 8.671 -33.923 1.00 97.19 94 GLN A CA 1
ATOM 742 C C . GLN A 1 94 ? 17.582 8.222 -33.113 1.00 97.19 94 GLN A C 1
ATOM 744 O O . GLN A 1 94 ? 18.708 8.588 -33.444 1.00 97.19 94 GLN A O 1
ATOM 749 N N . ALA A 1 95 ? 17.380 7.416 -32.066 1.00 96.88 95 ALA A N 1
ATOM 750 C CA . ALA A 1 95 ? 18.482 6.888 -31.267 1.00 96.88 95 ALA A CA 1
ATOM 751 C C . ALA A 1 95 ? 19.261 5.789 -32.000 1.00 96.88 95 ALA A C 1
ATOM 753 O O . ALA A 1 95 ? 20.474 5.694 -31.820 1.00 96.88 95 ALA A O 1
ATOM 754 N N . ILE A 1 96 ? 18.596 4.995 -32.847 1.00 96.62 96 ILE A N 1
ATOM 755 C CA . ILE A 1 96 ? 19.268 4.025 -33.726 1.00 96.62 96 ILE A CA 1
ATOM 756 C C . ILE A 1 96 ? 20.187 4.765 -34.704 1.00 96.62 96 ILE A C 1
ATOM 758 O O . ILE A 1 96 ? 21.372 4.450 -34.792 1.00 96.62 96 ILE A O 1
ATOM 762 N N . ASP A 1 97 ? 19.662 5.782 -35.388 1.00 97.50 97 ASP A N 1
ATOM 763 C CA . ASP A 1 97 ? 20.405 6.553 -36.391 1.00 97.50 97 ASP A CA 1
ATOM 764 C C . ASP A 1 97 ? 21.593 7.308 -35.770 1.00 97.50 97 ASP A C 1
ATOM 766 O O . ASP A 1 97 ? 22.642 7.455 -36.397 1.00 97.50 97 ASP A O 1
ATOM 770 N N . ALA A 1 98 ? 21.452 7.749 -34.516 1.00 96.69 98 ALA A N 1
ATOM 771 C CA . ALA A 1 98 ? 22.514 8.389 -33.743 1.00 96.69 98 ALA A CA 1
ATOM 772 C C . ALA A 1 98 ? 23.534 7.401 -33.136 1.00 96.69 98 ALA A C 1
ATOM 774 O O . ALA A 1 98 ? 24.492 7.838 -32.498 1.00 96.69 98 ALA A O 1
ATOM 775 N N . GLY A 1 99 ? 23.338 6.085 -33.290 1.00 95.56 99 GLY A N 1
ATOM 776 C CA . GLY A 1 99 ? 24.194 5.053 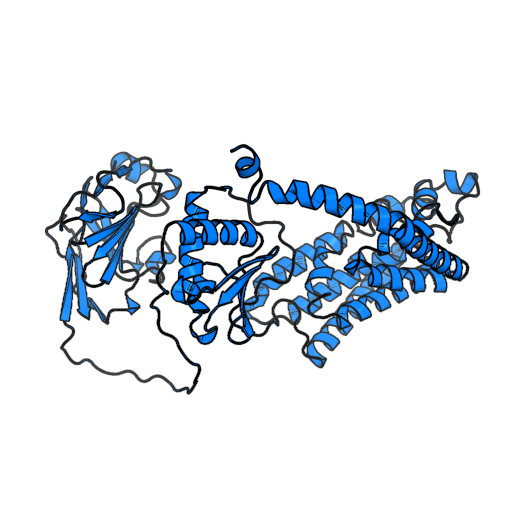-32.690 1.00 95.56 99 GLY A CA 1
ATOM 777 C C . GLY A 1 99 ? 24.074 4.937 -31.164 1.00 95.56 99 GLY A C 1
ATOM 778 O O . GLY A 1 99 ? 24.934 4.335 -30.527 1.00 95.56 99 GLY A O 1
ATOM 779 N N . LEU A 1 100 ? 23.022 5.515 -30.577 1.00 95.56 100 LEU A N 1
ATOM 780 C CA . LEU A 1 100 ? 22.752 5.520 -29.134 1.00 95.56 100 LEU A CA 1
ATOM 781 C C . LEU A 1 100 ? 21.905 4.319 -28.687 1.00 95.56 100 LEU A C 1
ATOM 783 O O . LEU A 1 100 ? 21.902 3.971 -27.509 1.00 95.56 100 LEU A O 1
ATOM 787 N N . ALA A 1 101 ? 21.185 3.678 -29.613 1.00 96.69 101 ALA A N 1
ATOM 788 C CA . ALA A 1 101 ? 20.361 2.507 -29.337 1.00 96.69 101 ALA A CA 1
ATOM 789 C C . ALA A 1 101 ? 20.707 1.330 -30.252 1.00 96.69 101 ALA A C 1
ATOM 791 O O . ALA A 1 101 ? 21.039 1.497 -31.424 1.00 96.69 101 ALA A O 1
ATOM 792 N N . THR A 1 102 ? 20.594 0.116 -29.714 1.00 96.69 102 THR A N 1
ATOM 793 C CA . THR A 1 102 ? 20.830 -1.134 -30.446 1.00 96.69 102 THR A CA 1
ATOM 794 C C . THR A 1 102 ? 19.594 -2.026 -30.345 1.00 96.69 102 THR A C 1
ATOM 796 O O . THR A 1 102 ? 19.115 -2.323 -29.248 1.00 96.69 102 THR A O 1
ATOM 799 N N . VAL A 1 103 ? 19.072 -2.465 -31.494 1.00 96.50 103 VAL A N 1
ATOM 800 C CA . VAL A 1 103 ? 17.908 -3.366 -31.583 1.00 96.50 103 VAL A CA 1
ATOM 801 C C . VAL A 1 103 ? 18.209 -4.682 -30.855 1.00 96.50 103 VAL A C 1
ATOM 803 O O . VAL A 1 103 ? 19.291 -5.239 -31.013 1.00 96.50 103 VAL A O 1
ATOM 806 N N . GLY A 1 104 ? 17.269 -5.161 -30.033 1.00 94.56 104 GLY A N 1
ATOM 807 C CA . GLY A 1 104 ? 17.445 -6.364 -29.200 1.00 94.56 104 GLY A CA 1
ATOM 808 C C . GLY A 1 104 ? 18.216 -6.126 -27.892 1.00 94.56 104 GLY A C 1
ATOM 809 O O . GLY A 1 104 ? 18.252 -6.997 -27.028 1.00 94.56 104 GLY A O 1
ATOM 810 N N . VAL A 1 105 ? 18.797 -4.936 -27.708 1.00 95.62 105 VAL A N 1
ATOM 811 C CA . VAL A 1 105 ? 19.651 -4.590 -26.562 1.00 95.62 105 VAL A CA 1
ATOM 812 C C . VAL A 1 105 ? 19.054 -3.470 -25.718 1.00 95.62 105 VAL A C 1
ATOM 814 O O . VAL A 1 105 ? 18.956 -3.631 -24.501 1.00 95.62 105 VAL A O 1
ATOM 817 N N . THR A 1 106 ? 18.691 -2.349 -26.341 1.00 96.75 106 THR A N 1
ATOM 818 C CA . THR A 1 106 ? 18.083 -1.194 -25.668 1.00 96.75 106 THR A CA 1
ATOM 819 C C . THR A 1 106 ? 16.650 -1.539 -25.274 1.00 96.75 106 THR A C 1
ATOM 821 O O . THR A 1 106 ? 15.880 -1.997 -26.111 1.00 96.75 106 THR A O 1
ATOM 824 N N . GLY A 1 107 ? 16.295 -1.347 -24.006 1.00 96.44 107 GLY A N 1
ATOM 825 C CA . GLY A 1 107 ? 15.055 -1.813 -23.381 1.00 96.44 107 GLY A CA 1
ATOM 826 C C . GLY A 1 107 ? 15.225 -3.083 -22.537 1.00 96.44 107 GLY A C 1
ATOM 827 O O . GLY A 1 107 ? 14.271 -3.523 -21.891 1.00 96.44 107 GLY A O 1
ATOM 828 N N . ARG A 1 108 ? 16.424 -3.689 -22.486 1.00 96.31 108 ARG A N 1
ATOM 829 C CA . ARG A 1 108 ? 16.666 -4.928 -21.713 1.00 96.31 108 ARG A CA 1
ATOM 830 C C . ARG A 1 108 ? 16.426 -4.772 -20.209 1.00 96.31 108 ARG A C 1
ATOM 832 O O . ARG A 1 108 ? 16.072 -5.748 -19.553 1.00 96.31 108 ARG A O 1
ATOM 839 N N . TYR A 1 109 ? 16.615 -3.567 -19.665 1.00 96.44 109 TYR A N 1
ATOM 840 C CA . TYR A 1 109 ? 16.411 -3.273 -18.241 1.00 96.44 109 TYR A CA 1
ATOM 841 C C . TYR A 1 109 ? 14.961 -2.864 -17.935 1.00 96.44 109 TYR A C 1
ATOM 843 O O . TYR A 1 109 ? 14.641 -2.538 -16.793 1.00 96.44 109 TYR A O 1
ATOM 851 N N . GLN A 1 110 ? 14.085 -2.895 -18.945 1.00 97.19 110 GLN A N 1
ATOM 852 C CA . GLN A 1 110 ? 12.664 -2.556 -18.853 1.00 97.19 110 GLN A CA 1
ATOM 853 C C . GLN A 1 110 ? 11.777 -3.770 -19.158 1.00 97.19 110 GLN A C 1
ATOM 855 O O . GLN A 1 110 ? 10.833 -4.056 -18.427 1.00 97.19 110 GLN A O 1
ATOM 860 N N . ALA A 1 111 ? 12.091 -4.528 -20.210 1.00 97.44 111 ALA A N 1
ATOM 861 C CA . ALA A 1 111 ? 11.155 -5.468 -20.824 1.00 97.44 111 ALA A CA 1
ATOM 862 C C . ALA A 1 111 ? 10.584 -6.545 -19.882 1.00 97.44 111 ALA A C 1
ATOM 864 O O . ALA A 1 111 ? 9.388 -6.834 -19.912 1.00 97.44 111 ALA A O 1
ATOM 865 N N . GLY A 1 112 ? 11.402 -7.123 -19.000 1.00 97.31 112 GLY A N 1
ATOM 866 C CA . GLY A 1 112 ? 10.921 -8.156 -18.077 1.00 97.31 112 GLY A CA 1
ATOM 867 C C . GLY A 1 112 ? 10.080 -7.646 -16.908 1.00 97.31 112 GLY A C 1
ATOM 868 O O . GLY A 1 112 ? 9.638 -8.463 -16.099 1.00 97.31 112 GLY A O 1
ATOM 869 N N . PHE A 1 113 ? 9.826 -6.338 -16.821 1.00 98.25 113 PHE A N 1
ATOM 870 C CA . PHE A 1 113 ? 8.870 -5.782 -15.868 1.00 98.25 113 PHE A CA 1
ATOM 871 C C . PHE A 1 113 ? 7.426 -6.075 -16.294 1.00 98.25 113 PHE A C 1
ATOM 873 O O . PHE A 1 113 ? 6.618 -6.447 -15.443 1.00 98.25 113 PHE A O 1
ATOM 880 N N . PHE A 1 114 ? 7.118 -6.025 -17.598 1.00 98.56 114 PHE A N 1
ATOM 881 C CA . PHE A 1 114 ? 5.760 -6.246 -18.116 1.00 98.56 114 PHE A CA 1
ATOM 882 C C . PHE A 1 114 ? 5.153 -7.596 -17.685 1.00 98.56 114 PHE A C 1
ATOM 884 O O . PHE A 1 114 ? 4.046 -7.593 -17.145 1.00 98.56 114 PHE A O 1
ATOM 891 N N . PRO A 1 115 ? 5.841 -8.754 -17.819 1.00 98.75 115 PRO A N 1
ATOM 892 C CA . PRO A 1 115 ? 5.293 -10.040 -17.381 1.00 98.75 115 PRO A CA 1
ATOM 893 C C . PRO A 1 115 ? 4.927 -10.080 -15.892 1.00 98.75 115 PRO A C 1
ATOM 895 O O . PRO A 1 115 ? 3.940 -10.709 -15.508 1.00 98.75 115 PRO A O 1
ATOM 898 N N . VAL A 1 116 ? 5.707 -9.413 -15.038 1.00 98.44 116 VAL A N 1
ATOM 899 C CA . VAL A 1 116 ? 5.465 -9.410 -13.591 1.00 98.44 116 VAL A CA 1
ATOM 900 C C . VAL A 1 116 ? 4.351 -8.441 -13.224 1.00 98.44 116 VAL A C 1
ATOM 902 O O . VAL A 1 116 ? 3.415 -8.850 -12.542 1.00 98.44 116 VAL A O 1
ATOM 905 N N . MET A 1 117 ? 4.417 -7.194 -13.690 1.00 97.69 117 MET A N 1
ATOM 906 C CA . MET A 1 117 ? 3.431 -6.163 -13.353 1.00 97.69 117 MET A CA 1
ATOM 907 C C . MET A 1 117 ? 2.043 -6.520 -13.881 1.00 97.69 117 MET A C 1
ATOM 909 O O . MET A 1 117 ? 1.059 -6.459 -13.146 1.00 97.69 117 MET A O 1
ATOM 913 N N . MET A 1 118 ? 1.975 -6.989 -15.128 1.00 98.38 118 MET A N 1
ATOM 914 C CA . MET A 1 118 ? 0.706 -7.282 -15.781 1.00 98.38 118 MET A CA 1
ATOM 915 C C . MET A 1 118 ? 0.110 -8.642 -15.421 1.00 98.38 118 MET A C 1
ATOM 917 O O . MET A 1 118 ? -1.091 -8.843 -15.566 1.00 98.38 118 MET A O 1
ATOM 921 N N . PHE A 1 119 ? 0.911 -9.606 -14.973 1.00 98.69 119 PHE A N 1
ATOM 922 C CA . PHE A 1 119 ? 0.406 -10.971 -14.808 1.00 98.69 119 PHE A CA 1
ATOM 923 C C . PHE A 1 119 ? 0.884 -11.641 -13.527 1.00 98.69 119 PHE A C 1
ATOM 925 O O . PHE A 1 119 ? 0.069 -12.214 -12.806 1.00 98.69 119 PHE A O 1
ATOM 932 N N . GLY A 1 120 ? 2.173 -11.541 -13.199 1.00 98.56 120 GLY A N 1
ATOM 933 C CA . GLY A 1 120 ? 2.712 -12.100 -11.958 1.00 98.56 120 GLY A CA 1
ATOM 934 C C . GLY A 1 120 ? 2.008 -11.558 -10.709 1.00 98.56 120 GLY A C 1
ATOM 935 O O . GLY A 1 120 ? 1.482 -12.325 -9.902 1.00 98.56 120 GLY A O 1
ATOM 936 N N . LEU A 1 121 ? 1.929 -10.235 -10.575 1.00 98.25 121 LEU A N 1
ATOM 937 C CA . LEU A 1 121 ? 1.290 -9.565 -9.444 1.00 98.25 121 LEU A CA 1
ATOM 938 C C . LEU A 1 121 ? -0.226 -9.824 -9.367 1.00 98.25 121 LEU A C 1
ATOM 940 O O . LEU A 1 121 ? -0.685 -10.212 -8.294 1.00 98.25 121 LEU A O 1
ATOM 944 N N . PRO A 1 122 ? -1.007 -9.762 -10.462 1.00 98.62 122 PRO A N 1
ATOM 945 C CA . PRO A 1 122 ? -2.385 -10.263 -10.456 1.00 98.62 122 PRO A CA 1
ATOM 946 C C . PRO A 1 122 ? -2.521 -11.740 -10.043 1.00 98.62 122 PRO A C 1
ATOM 948 O O . PRO A 1 122 ? -3.460 -12.102 -9.331 1.00 98.62 122 PRO A O 1
ATOM 951 N N . GLY A 1 123 ? -1.571 -12.601 -10.424 1.00 98.75 123 GLY A N 1
ATOM 952 C CA . GLY A 1 123 ? -1.512 -13.994 -9.966 1.00 98.75 123 GLY A CA 1
ATOM 953 C C . GLY A 1 123 ? -1.285 -14.113 -8.453 1.00 98.75 123 GLY A C 1
ATOM 954 O O . GLY A 1 123 ? -1.953 -14.907 -7.783 1.00 98.75 123 GLY A O 1
ATOM 955 N N . ALA A 1 124 ? -0.397 -13.286 -7.892 1.00 98.50 124 ALA A N 1
ATOM 956 C CA . ALA A 1 124 ? -0.197 -13.170 -6.446 1.00 98.50 124 ALA A CA 1
ATOM 957 C C . ALA A 1 124 ? -1.444 -12.637 -5.727 1.00 98.50 124 ALA A C 1
ATOM 959 O O . ALA A 1 124 ? -1.848 -13.210 -4.715 1.00 98.50 124 ALA A O 1
ATOM 960 N N . ALA A 1 125 ? -2.090 -11.607 -6.274 1.00 98.38 125 ALA A N 1
ATOM 961 C CA . ALA A 1 125 ? -3.322 -11.024 -5.747 1.00 98.38 125 ALA A CA 1
ATOM 962 C C . ALA A 1 125 ? -4.428 -12.083 -5.615 1.00 98.38 125 ALA A C 1
ATOM 964 O O . ALA A 1 125 ? -5.055 -12.237 -4.562 1.00 98.38 125 ALA A O 1
ATOM 965 N N . LEU A 1 126 ? -4.604 -12.894 -6.665 1.00 98.56 126 LEU A N 1
ATOM 966 C CA . LEU A 1 126 ? -5.552 -14.003 -6.666 1.00 98.56 126 LEU A CA 1
ATOM 967 C C . LEU A 1 126 ? -5.182 -15.082 -5.637 1.00 98.56 126 LEU A C 1
ATOM 969 O O . LEU A 1 126 ? -6.066 -15.664 -5.001 1.00 98.56 126 LEU A O 1
ATOM 973 N N . ALA A 1 127 ? -3.890 -15.370 -5.456 1.00 98.44 127 ALA A N 1
ATOM 974 C CA . ALA A 1 127 ? -3.432 -16.310 -4.437 1.00 98.44 127 ALA A CA 1
ATOM 975 C C . ALA A 1 127 ? -3.728 -15.806 -3.018 1.00 98.44 127 ALA A C 1
ATOM 977 O O . ALA A 1 127 ? -4.242 -16.583 -2.209 1.00 98.44 127 ALA A O 1
ATOM 978 N N . ILE A 1 128 ? -3.467 -14.527 -2.733 1.00 97.88 128 ILE A N 1
ATOM 979 C CA . ILE A 1 128 ? -3.759 -13.885 -1.442 1.00 97.88 128 ILE A CA 1
ATOM 980 C C . ILE A 1 128 ? -5.267 -13.932 -1.164 1.00 97.88 128 ILE A C 1
ATOM 982 O O . ILE A 1 128 ? -5.680 -14.477 -0.140 1.00 97.88 128 ILE A O 1
ATOM 986 N N . TYR A 1 129 ? -6.100 -13.501 -2.116 1.00 97.75 129 TYR A N 1
ATOM 987 C CA . TYR A 1 129 ? -7.562 -13.575 -2.001 1.00 97.75 129 TYR A CA 1
ATOM 988 C C . TYR A 1 129 ? -8.080 -15.002 -1.746 1.00 97.75 129 TYR A C 1
ATOM 990 O O . TYR A 1 129 ? -8.968 -15.235 -0.914 1.00 97.75 129 TYR A O 1
ATOM 998 N N . HIS A 1 130 ? -7.536 -15.997 -2.448 1.00 97.88 130 HIS A N 1
ATOM 999 C CA . HIS A 1 130 ? -7.928 -17.388 -2.237 1.00 97.88 130 HIS A CA 1
ATOM 1000 C C . HIS A 1 130 ? -7.468 -17.948 -0.891 1.00 97.88 130 HIS A C 1
ATOM 1002 O O . HIS A 1 130 ? -8.116 -18.860 -0.378 1.00 97.88 130 HIS A O 1
ATOM 1008 N N . CYS A 1 131 ? -6.391 -17.409 -0.328 1.00 96.75 131 CYS A N 1
ATOM 1009 C CA . CYS A 1 131 ? -5.853 -17.811 0.963 1.00 96.75 131 CYS A CA 1
ATOM 1010 C C . CYS A 1 131 ? -6.491 -17.079 2.154 1.00 96.75 131 CYS A C 1
ATOM 1012 O O . CYS A 1 131 ? -6.287 -17.542 3.277 1.00 96.75 131 CYS A O 1
ATOM 1014 N N . ALA A 1 132 ? -7.231 -15.989 1.925 1.00 95.69 132 ALA A N 1
ATOM 1015 C CA . ALA A 1 132 ? -7.940 -15.230 2.954 1.00 95.69 132 ALA A CA 1
ATOM 1016 C C . ALA A 1 132 ? -9.080 -16.030 3.609 1.00 95.69 132 ALA A C 1
ATOM 1018 O O . ALA A 1 132 ? -9.721 -16.875 2.965 1.00 95.69 132 ALA A O 1
ATOM 1019 N N . ARG A 1 133 ? -9.349 -15.733 4.887 1.00 91.81 133 ARG A N 1
ATOM 1020 C CA . ARG A 1 133 ? -10.458 -16.320 5.652 1.00 91.81 133 ARG A CA 1
ATOM 1021 C C . ARG A 1 133 ? -11.812 -15.883 5.085 1.00 91.81 133 ARG A C 1
ATOM 1023 O O . ARG A 1 133 ? -11.909 -14.857 4.411 1.00 91.81 133 ARG A O 1
ATOM 1030 N N . LYS A 1 134 ? -12.861 -16.677 5.321 1.00 90.62 134 LYS A N 1
ATOM 1031 C CA . LYS A 1 134 ? -14.175 -16.485 4.675 1.00 90.62 134 LYS A CA 1
ATOM 1032 C C . LYS A 1 134 ? -14.789 -15.132 5.038 1.00 90.62 134 LYS A C 1
ATOM 1034 O O . LYS A 1 134 ? -15.299 -14.448 4.159 1.00 90.62 134 LYS A O 1
ATOM 1039 N N . GLU A 1 135 ? -14.663 -14.757 6.299 1.00 86.19 135 GLU A N 1
ATOM 1040 C CA . GLU A 1 135 ? -15.127 -13.522 6.919 1.00 86.19 135 GLU A CA 1
ATOM 1041 C C . GLU A 1 135 ? -14.468 -12.258 6.336 1.00 86.19 135 GLU A C 1
ATOM 1043 O O . GLU A 1 135 ? -15.122 -11.229 6.213 1.00 86.19 135 GLU A O 1
ATOM 1048 N N . HIS A 1 136 ? -13.216 -12.337 5.870 1.00 88.62 136 HIS A N 1
ATOM 1049 C CA . HIS A 1 136 ? -12.482 -11.185 5.325 1.00 88.62 136 HIS A CA 1
ATOM 1050 C C . HIS A 1 136 ? -12.400 -11.172 3.792 1.00 88.62 136 HIS A C 1
ATOM 1052 O O . HIS A 1 136 ? -11.840 -10.243 3.207 1.00 88.62 136 HIS A O 1
ATOM 1058 N N . LYS A 1 137 ? -12.961 -12.179 3.105 1.00 90.31 137 LYS A N 1
ATOM 1059 C CA . LYS A 1 137 ? -12.835 -12.322 1.644 1.00 90.31 137 LYS A CA 1
ATOM 1060 C C . LYS A 1 137 ? -13.347 -11.116 0.865 1.00 90.31 137 LYS A C 1
ATOM 1062 O O . LYS A 1 137 ? -12.741 -10.788 -0.148 1.00 90.31 137 LYS A O 1
ATOM 1067 N N . ALA A 1 138 ? -14.426 -10.473 1.310 1.00 88.06 138 ALA A N 1
ATOM 1068 C CA . ALA A 1 138 ? -14.967 -9.292 0.636 1.00 88.06 138 ALA A CA 1
ATOM 1069 C C . ALA A 1 138 ? -13.982 -8.109 0.688 1.00 88.06 138 ALA A C 1
ATOM 1071 O O . ALA A 1 138 ? -13.655 -7.540 -0.352 1.00 88.06 138 ALA A O 1
ATOM 1072 N N . LYS A 1 139 ? -13.430 -7.813 1.875 1.00 86.19 139 LYS A N 1
ATOM 1073 C CA . LYS A 1 139 ? -12.403 -6.776 2.085 1.00 86.19 139 LYS A CA 1
ATOM 1074 C C . LYS A 1 139 ? -11.152 -7.060 1.249 1.00 86.19 139 LYS A C 1
ATOM 1076 O O . LYS A 1 139 ? -10.709 -6.211 0.482 1.00 86.19 139 LYS A O 1
ATOM 1081 N N . VAL A 1 140 ? -10.628 -8.286 1.332 1.00 94.00 140 VAL A N 1
ATOM 1082 C CA . VAL A 1 140 ? -9.427 -8.688 0.581 1.00 94.00 140 VAL A CA 1
ATOM 1083 C C . VAL A 1 140 ? -9.669 -8.653 -0.927 1.00 94.00 140 VAL A C 1
ATOM 1085 O O . VAL A 1 140 ? -8.776 -8.248 -1.664 1.00 94.00 140 VAL A O 1
ATOM 1088 N N . ALA A 1 141 ? -10.858 -9.037 -1.405 1.00 92.81 141 ALA A N 1
ATOM 1089 C CA . ALA A 1 141 ? -11.192 -8.951 -2.825 1.00 92.81 141 ALA A CA 1
ATOM 1090 C C . ALA A 1 141 ? -11.094 -7.513 -3.342 1.00 92.81 141 ALA A C 1
ATOM 1092 O O . ALA A 1 141 ? -10.501 -7.309 -4.397 1.00 92.81 141 ALA A O 1
ATOM 1093 N N . GLY A 1 142 ? -11.620 -6.535 -2.594 1.00 91.19 142 GLY A N 1
ATOM 1094 C CA . GLY A 1 142 ? -11.538 -5.120 -2.960 1.00 91.19 142 GLY A CA 1
ATOM 1095 C C . GLY A 1 142 ? -10.092 -4.647 -3.114 1.00 91.19 142 GLY A C 1
ATOM 1096 O O . GLY A 1 142 ? -9.711 -4.175 -4.184 1.00 91.19 142 GLY A O 1
ATOM 1097 N N . ILE A 1 143 ? -9.266 -4.867 -2.086 1.00 89.38 143 ILE A N 1
ATOM 1098 C CA . ILE A 1 143 ? -7.860 -4.423 -2.065 1.00 89.38 143 ILE A CA 1
ATOM 1099 C C . ILE A 1 143 ? -7.047 -5.127 -3.163 1.00 89.38 143 ILE A C 1
ATOM 1101 O O . ILE A 1 143 ? -6.340 -4.482 -3.937 1.00 89.38 143 ILE A O 1
ATOM 1105 N N . MET A 1 144 ? -7.171 -6.455 -3.274 1.00 96.62 144 MET A N 1
ATOM 1106 C CA . MET A 1 144 ? -6.407 -7.244 -4.247 1.00 96.62 144 MET A CA 1
ATOM 1107 C C . MET A 1 144 ? -6.821 -6.938 -5.685 1.00 96.62 144 MET A C 1
ATOM 1109 O O . MET A 1 144 ? -5.965 -6.911 -6.566 1.00 96.62 144 MET A O 1
ATOM 1113 N N . MET A 1 145 ? -8.109 -6.696 -5.939 1.00 95.50 145 MET A N 1
ATOM 1114 C CA . MET A 1 145 ? -8.594 -6.341 -7.272 1.00 95.50 145 MET A CA 1
ATOM 1115 C C . MET A 1 145 ? -8.135 -4.941 -7.679 1.00 95.50 145 MET A C 1
ATOM 1117 O O . MET A 1 145 ? -7.653 -4.781 -8.798 1.00 95.50 145 MET A O 1
ATOM 1121 N N . ALA A 1 146 ? -8.229 -3.957 -6.780 1.00 93.69 146 ALA A N 1
ATOM 1122 C CA . ALA A 1 146 ? -7.756 -2.599 -7.039 1.00 93.69 146 ALA A CA 1
ATOM 1123 C C . ALA A 1 146 ? -6.244 -2.580 -7.320 1.00 93.69 146 ALA A C 1
ATOM 1125 O O . ALA A 1 146 ? -5.815 -2.070 -8.357 1.00 93.69 146 ALA A O 1
ATOM 1126 N N . GLY A 1 147 ? -5.444 -3.225 -6.462 1.00 95.12 147 GLY A N 1
ATOM 1127 C CA . GLY A 1 147 ? -3.995 -3.313 -6.643 1.00 95.12 147 GLY A CA 1
ATOM 1128 C C . GLY A 1 147 ? -3.588 -4.091 -7.899 1.00 95.12 147 GLY A C 1
ATOM 1129 O O . GLY A 1 147 ? -2.711 -3.649 -8.638 1.00 95.12 147 GLY A O 1
ATOM 1130 N N . ALA A 1 148 ? -4.254 -5.211 -8.201 1.00 97.88 148 ALA A N 1
ATOM 1131 C CA . ALA A 1 148 ? -3.992 -5.976 -9.422 1.00 97.88 148 ALA A CA 1
ATOM 1132 C C . ALA A 1 148 ? -4.368 -5.198 -10.688 1.00 97.88 148 ALA A C 1
ATOM 1134 O O . ALA A 1 148 ? -3.648 -5.273 -11.683 1.00 97.88 148 ALA A O 1
ATOM 1135 N N . PHE A 1 149 ? -5.475 -4.450 -10.661 1.00 97.25 149 PHE A N 1
ATOM 1136 C CA . PHE A 1 149 ? -5.882 -3.614 -11.785 1.00 97.25 149 PHE A CA 1
ATOM 1137 C C . PHE A 1 149 ? -4.906 -2.456 -12.005 1.00 97.25 149 PHE A C 1
ATOM 1139 O O . PHE A 1 149 ? -4.503 -2.233 -13.144 1.00 97.25 149 PHE A O 1
ATOM 1146 N N . ALA A 1 150 ? -4.475 -1.768 -10.943 1.00 96.62 150 ALA A N 1
ATOM 1147 C CA . ALA A 1 150 ? -3.456 -0.724 -11.034 1.00 96.62 150 ALA A CA 1
ATOM 1148 C C . ALA A 1 150 ? -2.144 -1.280 -11.621 1.00 96.62 150 ALA A C 1
ATOM 1150 O O . ALA A 1 150 ? -1.660 -0.777 -12.636 1.00 96.62 150 ALA A O 1
ATOM 1151 N N . ALA A 1 151 ? -1.639 -2.393 -11.081 1.00 97.62 151 ALA A N 1
ATOM 1152 C CA . ALA A 1 151 ? -0.428 -3.042 -11.583 1.00 97.62 151 ALA A CA 1
ATOM 1153 C C . ALA A 1 151 ? -0.563 -3.471 -13.052 1.00 97.62 151 ALA A C 1
ATOM 1155 O O . ALA A 1 151 ? 0.342 -3.243 -13.854 1.00 97.62 151 ALA A O 1
ATOM 1156 N N . PHE A 1 152 ? -1.711 -4.032 -13.435 1.00 98.38 152 PHE A N 1
ATOM 1157 C CA . PHE A 1 152 ? -1.959 -4.434 -14.815 1.00 98.38 152 PHE A CA 1
ATOM 1158 C C . PHE A 1 152 ? -2.061 -3.254 -15.773 1.00 98.38 152 PHE A C 1
ATOM 1160 O O . PHE A 1 152 ? -1.460 -3.270 -16.847 1.00 98.38 152 PHE A O 1
ATOM 1167 N N . PHE A 1 153 ? -2.853 -2.250 -15.416 1.00 97.31 153 PHE A N 1
ATOM 1168 C CA . PHE A 1 153 ? -3.221 -1.187 -16.334 1.00 97.31 153 PHE A CA 1
ATOM 1169 C C . PHE A 1 153 ? -2.119 -0.134 -16.447 1.00 97.31 153 PHE A C 1
ATOM 1171 O O . PHE A 1 153 ? -1.709 0.204 -17.560 1.00 97.31 153 PHE A O 1
ATOM 1178 N N . THR A 1 154 ? -1.612 0.347 -15.309 1.00 95.88 154 THR A N 1
ATOM 1179 C CA . THR A 1 154 ? -0.631 1.440 -15.246 1.00 95.88 154 THR A CA 1
ATOM 1180 C C . THR A 1 154 ? 0.783 0.967 -14.940 1.00 95.88 154 THR A C 1
ATOM 1182 O O . THR A 1 154 ? 1.719 1.710 -15.203 1.00 95.88 154 THR A O 1
ATOM 1185 N N . GLY A 1 155 ? 0.964 -0.247 -14.410 1.00 95.00 155 GLY A N 1
ATOM 1186 C CA . GLY A 1 155 ? 2.271 -0.721 -13.945 1.00 95.00 155 GLY A CA 1
ATOM 1187 C C . GLY A 1 155 ? 2.646 -0.220 -12.547 1.00 95.00 155 GLY A C 1
ATOM 1188 O O . GLY A 1 155 ? 3.782 -0.424 -12.128 1.00 95.00 155 GLY A O 1
ATOM 1189 N N . ILE A 1 156 ? 1.740 0.448 -11.826 1.00 93.25 156 ILE A N 1
ATOM 1190 C CA . ILE A 1 156 ? 1.960 0.856 -10.428 1.00 93.25 156 ILE A CA 1
ATOM 1191 C C . ILE A 1 156 ? 1.736 -0.369 -9.541 1.00 93.25 156 ILE A C 1
ATOM 1193 O O . ILE A 1 156 ? 0.638 -0.927 -9.515 1.00 93.25 156 ILE A O 1
ATOM 1197 N N . THR A 1 157 ? 2.775 -0.812 -8.839 1.00 93.62 157 THR A N 1
ATOM 1198 C CA . THR A 1 157 ? 2.775 -2.098 -8.123 1.00 93.62 157 THR A CA 1
ATOM 1199 C C . THR A 1 157 ? 2.681 -1.958 -6.622 1.00 93.62 157 THR A C 1
ATOM 1201 O O . THR A 1 157 ? 2.274 -2.912 -5.956 1.00 93.62 157 THR A O 1
ATOM 1204 N N . GLU A 1 158 ? 2.996 -0.775 -6.107 1.00 89.75 158 GLU A N 1
ATOM 1205 C CA . GLU A 1 158 ? 3.028 -0.471 -4.690 1.00 89.75 158 GLU A CA 1
ATOM 1206 C C . GLU A 1 158 ? 1.713 -0.925 -4.033 1.00 89.75 158 GLU A C 1
ATOM 1208 O O . GLU A 1 158 ? 1.821 -1.807 -3.177 1.00 89.75 158 GLU A O 1
ATOM 1213 N N . PRO A 1 159 ? 0.501 -0.500 -4.487 1.00 86.62 159 PRO A N 1
ATOM 1214 C CA . PRO A 1 159 ? -0.808 -0.957 -3.986 1.00 86.62 159 PRO A CA 1
ATOM 1215 C C . PRO A 1 159 ? -0.959 -2.430 -3.658 1.00 86.62 159 PRO A C 1
ATOM 1217 O O . PRO A 1 159 ? -1.692 -2.805 -2.745 1.00 86.62 159 PRO A O 1
ATOM 1220 N N . LEU A 1 160 ? -0.267 -3.283 -4.398 1.00 93.56 160 LEU A N 1
ATOM 1221 C CA . LEU A 1 160 ? -0.267 -4.703 -4.124 1.00 93.56 160 LEU A CA 1
ATOM 1222 C C . LEU A 1 160 ? 0.945 -5.140 -3.296 1.00 93.56 160 LEU A C 1
ATOM 1224 O O . LEU A 1 160 ? 0.821 -5.974 -2.406 1.00 93.56 160 LEU A O 1
ATOM 1228 N N . GLU A 1 161 ? 2.132 -4.623 -3.601 1.00 93.50 161 GLU A N 1
ATOM 1229 C CA . GLU A 1 161 ? 3.377 -5.022 -2.946 1.00 93.50 161 GLU A CA 1
ATOM 1230 C C . GLU A 1 161 ? 3.384 -4.669 -1.452 1.00 93.50 161 GLU A C 1
ATOM 1232 O O . GLU A 1 161 ? 3.773 -5.519 -0.639 1.00 93.50 161 GLU A O 1
ATOM 1237 N N . PHE A 1 162 ? 2.930 -3.473 -1.046 1.00 90.56 162 PHE A N 1
ATOM 1238 C CA . PHE A 1 162 ? 3.019 -3.119 0.380 1.00 90.56 162 PHE A CA 1
ATOM 1239 C C . PHE A 1 162 ? 2.007 -3.887 1.227 1.00 90.56 162 PHE A C 1
ATOM 1241 O O . PHE A 1 162 ? 2.274 -4.085 2.408 1.00 90.56 162 PHE A O 1
ATOM 1248 N N . SER A 1 163 ? 0.936 -4.421 0.625 1.00 89.88 163 SER A N 1
ATOM 1249 C CA . SER A 1 163 ? -0.045 -5.248 1.336 1.00 89.88 163 SER A CA 1
ATOM 1250 C C . SER A 1 163 ? 0.519 -6.601 1.789 1.00 89.88 163 SER A C 1
ATOM 1252 O O . SER A 1 163 ? -0.180 -7.390 2.410 1.00 89.88 163 SER A O 1
ATOM 1254 N N . PHE A 1 164 ? 1.729 -6.985 1.375 1.00 92.56 164 PHE A N 1
ATOM 1255 C CA . PHE A 1 164 ? 2.340 -8.227 1.852 1.00 92.56 164 PHE A CA 1
ATOM 1256 C C . PHE A 1 164 ? 3.820 -8.098 2.190 1.00 92.56 164 PHE A C 1
ATOM 1258 O O . PHE A 1 164 ? 4.345 -8.972 2.880 1.00 92.56 164 PHE A O 1
ATOM 1265 N N . MET A 1 165 ? 4.520 -7.050 1.744 1.00 91.94 165 MET A N 1
ATOM 1266 C CA . MET A 1 165 ? 5.971 -6.975 1.936 1.00 91.94 165 MET A CA 1
ATOM 1267 C C . MET A 1 165 ? 6.390 -6.923 3.410 1.00 91.94 165 MET A C 1
ATOM 1269 O O . MET A 1 165 ? 7.431 -7.476 3.764 1.00 91.94 165 MET A O 1
ATOM 1273 N N . PHE A 1 166 ? 5.583 -6.288 4.264 1.00 87.25 166 PHE A N 1
ATOM 1274 C CA . PHE A 1 166 ? 5.899 -6.107 5.683 1.00 87.25 166 PHE A CA 1
ATOM 1275 C C . PHE A 1 166 ? 5.351 -7.243 6.548 1.00 87.25 166 PHE A C 1
ATOM 1277 O O . PHE A 1 166 ? 6.033 -7.700 7.465 1.00 87.25 166 PHE A O 1
ATOM 1284 N N . VAL A 1 167 ? 4.157 -7.744 6.223 1.00 85.12 167 VAL A N 1
ATOM 1285 C CA . VAL A 1 167 ? 3.500 -8.839 6.957 1.00 85.12 167 VAL A CA 1
ATOM 1286 C C . VAL A 1 167 ? 4.000 -10.228 6.540 1.00 85.12 167 VAL A C 1
ATOM 1288 O O . VAL A 1 167 ? 3.979 -11.172 7.329 1.00 85.12 167 VAL A O 1
ATOM 1291 N N . ALA A 1 168 ? 4.509 -10.367 5.312 1.00 92.25 168 ALA A N 1
ATOM 1292 C CA . ALA A 1 168 ? 5.060 -11.604 4.767 1.00 92.25 168 ALA A CA 1
ATOM 1293 C C . ALA A 1 168 ? 6.349 -11.361 3.942 1.00 92.25 168 ALA A C 1
ATOM 1295 O O . ALA A 1 168 ? 6.372 -11.636 2.737 1.00 92.25 168 ALA A O 1
ATOM 1296 N N . PRO A 1 169 ? 7.471 -10.944 4.572 1.00 93.19 169 PRO A N 1
ATOM 1297 C CA . PRO A 1 169 ? 8.714 -10.594 3.867 1.00 93.19 169 PRO A CA 1
ATOM 1298 C C . PRO A 1 169 ? 9.280 -11.710 2.979 1.00 93.19 169 PRO A C 1
ATOM 1300 O O . PRO A 1 169 ? 9.911 -11.449 1.957 1.00 93.19 169 PRO A O 1
ATOM 1303 N N . VAL A 1 170 ? 9.020 -12.974 3.328 1.00 95.81 170 VAL A N 1
ATOM 1304 C CA . VAL A 1 170 ? 9.419 -14.136 2.518 1.00 95.81 170 VAL A CA 1
ATOM 1305 C C . VAL A 1 170 ? 8.788 -14.087 1.123 1.00 95.81 170 VAL A C 1
ATOM 1307 O O . VAL A 1 170 ? 9.473 -14.355 0.137 1.00 95.81 170 VAL A O 1
ATOM 1310 N N . LEU A 1 171 ? 7.513 -13.694 1.012 1.00 97.00 171 LEU A N 1
ATOM 1311 C CA . LEU A 1 171 ? 6.847 -13.531 -0.286 1.00 97.00 171 LEU A CA 1
ATOM 1312 C C . LEU A 1 171 ? 7.465 -12.392 -1.092 1.00 97.00 171 LEU A C 1
ATOM 1314 O O . LEU A 1 171 ? 7.544 -12.487 -2.314 1.00 97.00 171 LEU A O 1
ATOM 1318 N N . TYR A 1 172 ? 7.945 -11.346 -0.420 1.00 96.75 172 TYR A N 1
ATOM 1319 C CA . TYR A 1 172 ? 8.608 -10.224 -1.074 1.00 96.75 172 TYR A CA 1
ATOM 1320 C C . TYR A 1 172 ? 9.970 -10.602 -1.659 1.00 96.75 172 TYR A C 1
ATOM 1322 O O . TYR A 1 172 ? 10.268 -10.278 -2.807 1.00 96.75 172 TYR A O 1
ATOM 1330 N N . VAL A 1 173 ? 10.772 -11.369 -0.918 1.00 97.25 173 VAL A N 1
ATOM 1331 C CA . VAL A 1 173 ? 12.041 -11.906 -1.433 1.00 97.25 173 VAL A CA 1
ATOM 1332 C C . VAL A 1 173 ? 11.791 -12.850 -2.613 1.00 97.25 173 VAL A C 1
ATOM 1334 O O . VAL A 1 173 ? 12.479 -12.760 -3.628 1.00 97.25 173 VAL A O 1
ATOM 1337 N N . ILE A 1 174 ? 10.774 -13.714 -2.525 1.00 98.12 174 ILE A N 1
ATOM 1338 C CA . ILE A 1 174 ? 10.353 -14.569 -3.646 1.00 98.12 174 ILE A CA 1
ATOM 1339 C C . ILE A 1 174 ? 9.947 -13.717 -4.853 1.00 98.12 174 ILE A C 1
ATOM 1341 O O . ILE A 1 174 ? 10.386 -13.994 -5.967 1.00 98.12 174 ILE A O 1
ATOM 1345 N N . HIS A 1 175 ? 9.149 -12.670 -4.643 1.00 98.06 175 HIS A N 1
ATOM 1346 C CA . HIS A 1 175 ? 8.765 -11.734 -5.694 1.00 98.06 175 HIS A CA 1
ATOM 1347 C C . HIS A 1 175 ? 9.995 -11.084 -6.353 1.00 98.06 175 HIS A C 1
ATOM 1349 O O . HIS A 1 175 ? 10.063 -11.050 -7.580 1.00 98.06 175 HIS A O 1
ATOM 1355 N N . ALA A 1 176 ? 10.998 -10.657 -5.578 1.00 98.25 176 ALA A N 1
ATOM 1356 C CA . ALA A 1 176 ? 12.247 -10.105 -6.109 1.00 98.25 176 ALA A CA 1
ATOM 1357 C C . ALA A 1 176 ? 13.023 -11.119 -6.970 1.00 98.25 176 ALA A C 1
ATOM 1359 O O . ALA A 1 176 ? 13.530 -10.768 -8.037 1.00 98.25 176 ALA A O 1
ATOM 1360 N N . PHE A 1 177 ? 13.080 -12.390 -6.561 1.00 98.56 177 PHE A N 1
ATOM 1361 C CA . PHE A 1 177 ? 13.683 -13.453 -7.375 1.00 98.56 177 PHE A CA 1
ATOM 1362 C C . PHE A 1 177 ? 12.906 -13.721 -8.662 1.00 98.56 177 PHE A C 1
ATOM 1364 O O . PHE A 1 177 ? 13.505 -13.863 -9.726 1.00 98.56 177 PHE A O 1
ATOM 1371 N N . LEU A 1 178 ? 11.578 -13.775 -8.590 1.00 98.56 178 LEU A N 1
ATOM 1372 C CA . LEU A 1 178 ? 10.746 -13.961 -9.773 1.00 98.56 178 LEU A CA 1
ATOM 1373 C C . LEU A 1 178 ? 10.901 -12.782 -10.743 1.00 98.56 178 LEU A C 1
ATOM 1375 O O . LEU A 1 178 ? 11.010 -12.998 -11.948 1.00 98.56 178 LEU A O 1
ATOM 1379 N N . MET A 1 179 ? 11.032 -11.559 -10.231 1.00 98.19 179 MET A N 1
ATOM 1380 C CA . MET A 1 179 ? 11.357 -10.385 -11.036 1.00 98.19 179 MET A CA 1
ATOM 1381 C C . MET A 1 179 ? 12.708 -10.528 -11.753 1.00 98.19 179 MET A C 1
ATOM 1383 O O . MET A 1 179 ? 12.799 -10.300 -12.960 1.00 98.19 179 MET A O 1
ATOM 1387 N N . ALA A 1 180 ? 13.740 -10.975 -11.033 1.00 98.62 180 ALA A N 1
ATOM 1388 C CA . ALA A 1 180 ? 15.063 -11.254 -11.588 1.00 98.62 180 ALA A CA 1
ATOM 1389 C C . ALA A 1 180 ? 15.003 -12.259 -12.744 1.00 98.62 180 ALA A C 1
ATOM 1391 O O . ALA A 1 180 ? 15.570 -12.027 -13.811 1.00 98.62 180 ALA A O 1
ATOM 1392 N N . ILE A 1 181 ? 14.267 -13.356 -12.545 1.00 98.75 181 ILE A N 1
ATOM 1393 C CA . ILE A 1 181 ? 14.073 -14.403 -13.552 1.00 98.75 181 ILE A CA 1
ATOM 1394 C C . ILE A 1 181 ? 13.302 -13.847 -14.753 1.00 98.75 181 ILE A C 1
ATOM 1396 O O . ILE A 1 181 ? 13.667 -14.130 -15.892 1.00 98.75 181 ILE A O 1
ATOM 1400 N N . SER A 1 182 ? 12.273 -13.030 -14.522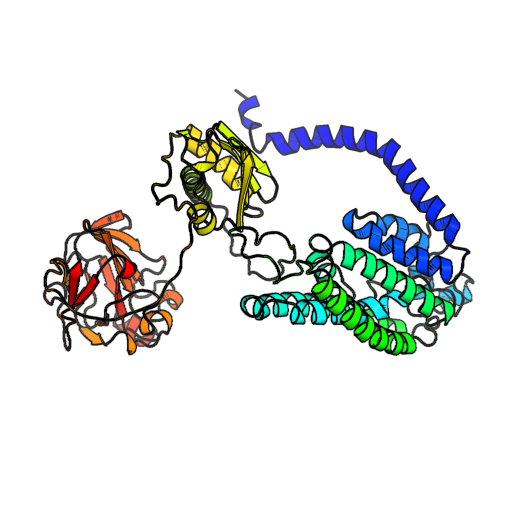 1.00 98.75 182 SER A N 1
ATOM 1401 C CA . SER A 1 182 ? 11.486 -12.420 -15.595 1.00 98.75 182 SER A CA 1
ATOM 1402 C C . SER A 1 182 ? 12.347 -11.553 -16.515 1.00 98.75 182 SER A C 1
ATOM 1404 O O . SER A 1 182 ? 12.320 -11.712 -17.738 1.00 98.75 182 SER A O 1
ATOM 1406 N N . VAL A 1 183 ? 13.147 -10.664 -15.922 1.00 98.56 183 VAL A N 1
ATOM 1407 C CA . VAL A 1 183 ? 14.050 -9.767 -16.656 1.00 98.56 183 VAL A CA 1
ATOM 1408 C C . VAL A 1 183 ? 15.183 -10.532 -17.318 1.00 98.56 183 VAL A C 1
ATOM 1410 O O . VAL A 1 183 ? 15.473 -10.277 -18.484 1.00 98.56 183 VAL A O 1
ATOM 1413 N N . TYR A 1 184 ? 15.750 -11.529 -16.644 1.00 98.69 184 TYR A N 1
ATOM 1414 C CA . TYR A 1 184 ? 16.741 -12.414 -17.245 1.00 98.69 184 TYR A CA 1
ATOM 1415 C C . TYR A 1 184 ? 16.202 -13.132 -18.492 1.00 98.69 184 TYR A C 1
ATOM 1417 O O . TYR A 1 184 ? 16.878 -13.142 -19.521 1.00 98.69 184 TYR A O 1
ATOM 1425 N N . ILE A 1 185 ? 14.993 -13.707 -18.434 1.00 98.69 185 ILE A N 1
ATOM 1426 C CA . ILE A 1 185 ? 14.380 -14.412 -19.572 1.00 98.69 185 ILE A CA 1
ATOM 1427 C C . ILE A 1 185 ? 14.119 -13.440 -20.723 1.00 98.69 185 ILE A C 1
ATOM 1429 O O . ILE A 1 185 ? 14.545 -13.709 -21.845 1.00 98.69 185 ILE A O 1
ATOM 1433 N N . ALA A 1 186 ? 13.475 -12.302 -20.450 1.00 98.50 186 ALA A N 1
ATOM 1434 C CA . ALA A 1 186 ? 13.162 -11.313 -21.478 1.00 98.50 186 ALA A CA 1
ATOM 1435 C C . ALA A 1 186 ? 14.435 -10.796 -22.169 1.00 98.50 186 ALA A C 1
ATOM 1437 O O . ALA A 1 186 ? 14.502 -10.765 -23.397 1.00 98.50 186 ALA A O 1
ATOM 1438 N N . ALA A 1 187 ? 15.475 -10.480 -21.390 1.00 98.00 187 ALA A N 1
ATOM 1439 C CA . ALA A 1 187 ? 16.760 -10.034 -21.917 1.00 98.00 187 ALA A CA 1
ATOM 1440 C C . ALA A 1 187 ? 17.505 -11.140 -22.686 1.00 98.00 187 ALA A C 1
ATOM 1442 O O . ALA A 1 187 ? 18.086 -10.860 -23.728 1.00 98.00 187 ALA A O 1
ATOM 1443 N N . SER A 1 188 ? 17.476 -12.393 -22.215 1.00 98.31 188 SER A N 1
ATOM 1444 C CA . SER A 1 188 ? 18.147 -13.521 -22.888 1.00 98.31 188 SER A CA 1
ATOM 1445 C C . SER A 1 188 ? 17.502 -13.874 -24.226 1.00 98.31 188 SER A C 1
ATOM 1447 O O . SER A 1 188 ? 18.182 -14.313 -25.148 1.00 98.31 188 SER A O 1
ATOM 1449 N N . MET A 1 189 ? 16.183 -13.708 -24.320 1.00 98.06 189 MET A N 1
ATOM 1450 C CA . MET A 1 189 ? 15.403 -14.018 -25.518 1.00 98.06 189 MET A CA 1
ATOM 1451 C C . MET A 1 189 ? 15.250 -12.817 -26.461 1.00 98.06 189 MET A C 1
ATOM 1453 O O . MET A 1 189 ? 14.597 -12.948 -27.502 1.00 98.06 189 MET A O 1
ATOM 1457 N N . GLU A 1 190 ? 15.813 -11.663 -26.083 1.00 97.81 190 GLU A N 1
ATOM 1458 C CA . GLU A 1 190 ? 15.665 -10.374 -26.771 1.00 97.81 190 GLU A CA 1
ATOM 1459 C C . GLU A 1 190 ? 14.188 -10.006 -26.997 1.00 97.81 190 GLU A C 1
ATOM 1461 O O . GLU A 1 190 ? 13.793 -9.471 -28.035 1.00 97.81 190 GLU A O 1
ATOM 1466 N N . TRP A 1 191 ? 13.338 -10.329 -26.021 1.00 98.31 191 TRP A N 1
ATOM 1467 C CA . TRP A 1 191 ? 11.952 -9.879 -25.993 1.00 98.31 191 TRP A CA 1
ATOM 1468 C C . TRP A 1 191 ? 11.941 -8.483 -25.400 1.00 98.31 191 TRP A C 1
ATOM 1470 O O . TRP A 1 191 ? 11.974 -8.315 -24.184 1.00 98.31 191 TRP A O 1
ATOM 1480 N N . ILE A 1 192 ? 11.956 -7.484 -26.274 1.00 97.88 192 ILE A N 1
ATOM 1481 C CA . ILE A 1 192 ? 12.166 -6.090 -25.914 1.00 97.88 192 ILE A CA 1
ATOM 1482 C C . ILE A 1 192 ? 10.862 -5.307 -26.037 1.00 97.88 192 ILE A C 1
ATOM 1484 O O . ILE A 1 192 ? 10.229 -5.263 -27.091 1.00 97.88 192 ILE A O 1
ATOM 1488 N N . SER A 1 193 ? 10.515 -4.638 -24.946 1.00 97.38 193 SER A N 1
ATOM 1489 C CA . SER A 1 193 ? 9.590 -3.512 -24.873 1.00 97.38 193 SER A CA 1
ATOM 1490 C C . SER A 1 193 ? 10.143 -2.542 -23.830 1.00 97.38 193 SER A C 1
ATOM 1492 O O . SER A 1 193 ? 10.907 -2.948 -22.954 1.00 97.38 193 SER A O 1
ATOM 1494 N N . GLY A 1 194 ? 9.752 -1.278 -23.905 1.00 95.25 194 GLY A N 1
ATOM 1495 C CA . GLY A 1 194 ? 10.126 -0.254 -22.937 1.00 95.25 194 GLY A CA 1
ATOM 1496 C C . GLY A 1 194 ? 8.909 0.505 -22.438 1.00 95.25 194 GLY A C 1
ATOM 1497 O O . GLY A 1 194 ? 7.792 0.279 -22.911 1.00 95.25 194 GLY A O 1
ATOM 1498 N N . PHE A 1 195 ? 9.122 1.397 -21.485 1.00 95.75 195 PHE A N 1
ATOM 1499 C CA . PHE A 1 195 ? 8.075 2.218 -20.891 1.00 95.75 195 PHE A CA 1
ATOM 1500 C C . PHE A 1 195 ? 8.548 3.648 -20.654 1.00 95.75 195 PHE A C 1
ATOM 1502 O O . PHE A 1 195 ? 9.738 3.898 -20.461 1.00 95.75 195 PHE A O 1
ATOM 1509 N N . GLY A 1 196 ? 7.602 4.589 -20.667 1.00 88.88 196 GLY A N 1
ATOM 1510 C CA . GLY A 1 196 ? 7.853 5.982 -20.286 1.00 88.88 196 GLY A CA 1
ATOM 1511 C C . GLY A 1 196 ? 7.405 6.302 -18.865 1.00 88.88 196 GLY A C 1
ATOM 1512 O O . GLY A 1 196 ? 7.961 7.207 -18.244 1.00 88.88 196 GLY A O 1
ATOM 1513 N N . PHE A 1 197 ? 6.428 5.555 -18.349 1.00 87.88 197 PHE A N 1
ATOM 1514 C CA . PHE A 1 197 ? 5.925 5.707 -16.987 1.00 87.88 197 PHE A CA 1
ATOM 1515 C C . PHE A 1 197 ? 6.217 4.465 -16.137 1.00 87.88 197 PHE A C 1
ATOM 1517 O O . PHE A 1 197 ? 7.017 4.547 -15.205 1.00 87.88 197 PHE A O 1
ATOM 1524 N N . SER A 1 198 ? 5.620 3.315 -16.474 1.00 90.81 198 SER A N 1
ATOM 1525 C CA . SER A 1 198 ? 5.885 2.023 -15.820 1.00 90.81 198 SER A CA 1
ATOM 1526 C C . SER A 1 198 ? 5.575 0.856 -16.771 1.00 90.81 198 SER A C 1
ATOM 1528 O O . SER A 1 198 ? 5.265 1.065 -17.931 1.00 90.81 198 SER A O 1
ATOM 1530 N N . ALA A 1 199 ? 5.644 -0.405 -16.352 1.00 95.69 199 ALA A N 1
ATOM 1531 C CA . ALA A 1 199 ? 5.453 -1.546 -17.257 1.00 95.69 199 ALA A CA 1
ATOM 1532 C C . ALA A 1 199 ? 4.001 -2.068 -17.305 1.00 95.69 199 ALA A C 1
ATOM 1534 O O . ALA A 1 199 ? 3.758 -3.274 -17.210 1.00 95.69 199 ALA A O 1
ATOM 1535 N N . GLY A 1 200 ? 3.031 -1.156 -17.428 1.00 97.12 200 GLY A N 1
ATOM 1536 C CA . GLY A 1 200 ? 1.603 -1.479 -17.536 1.00 97.12 200 GLY A CA 1
ATOM 1537 C C . GLY A 1 200 ? 1.125 -1.758 -18.965 1.00 97.12 200 GLY A C 1
ATOM 1538 O O . GLY A 1 200 ? 1.850 -1.571 -19.946 1.00 97.12 200 GLY A O 1
ATOM 1539 N N . LEU A 1 201 ? -0.144 -2.155 -19.101 1.00 97.62 201 LEU A N 1
ATOM 1540 C CA . LEU A 1 201 ? -0.802 -2.379 -20.393 1.00 97.62 201 LEU A CA 1
ATOM 1541 C C . LEU A 1 201 ? -0.703 -1.155 -21.313 1.00 97.62 201 LEU A C 1
ATOM 1543 O O . LEU A 1 201 ? -0.477 -1.313 -22.516 1.00 97.62 201 LEU A O 1
ATOM 1547 N N . VAL A 1 202 ? -0.882 0.047 -20.755 1.00 97.00 202 VAL A N 1
ATOM 1548 C CA . VAL A 1 202 ? -0.833 1.301 -21.520 1.00 97.00 202 VAL A CA 1
ATOM 1549 C C . VAL A 1 202 ? 0.545 1.485 -22.156 1.00 97.00 202 VAL A C 1
ATOM 1551 O O . VAL A 1 202 ? 0.631 1.649 -23.373 1.00 97.00 202 VAL A O 1
ATOM 1554 N N . ASP A 1 203 ? 1.620 1.379 -21.373 1.00 96.69 203 ASP A N 1
ATOM 1555 C CA . ASP A 1 203 ? 2.990 1.487 -21.878 1.00 96.69 203 ASP A CA 1
ATOM 1556 C C . ASP A 1 203 ? 3.305 0.397 -22.909 1.00 96.69 203 ASP A C 1
ATOM 1558 O O . ASP A 1 203 ? 3.883 0.698 -23.951 1.00 96.69 203 ASP A O 1
ATOM 1562 N N . MET A 1 204 ? 2.866 -0.852 -22.701 1.00 96.38 204 MET A N 1
ATOM 1563 C CA . MET A 1 204 ? 3.102 -1.920 -23.682 1.00 96.38 204 MET A CA 1
ATOM 1564 C C . MET A 1 204 ? 2.408 -1.632 -25.015 1.00 96.38 204 MET A C 1
ATOM 1566 O O . MET A 1 204 ? 2.994 -1.831 -26.083 1.00 96.38 204 MET A O 1
ATOM 1570 N N . PHE A 1 205 ? 1.168 -1.142 -24.970 1.00 95.62 205 PHE A N 1
ATOM 1571 C CA . PHE A 1 205 ? 0.437 -0.766 -26.175 1.00 95.62 205 PHE A CA 1
ATOM 1572 C C . PHE A 1 205 ? 1.123 0.394 -26.906 1.00 95.62 205 PHE A C 1
ATOM 1574 O O . PHE A 1 205 ? 1.310 0.319 -28.123 1.00 95.62 205 PHE A O 1
ATOM 1581 N N . LEU A 1 206 ? 1.549 1.432 -26.183 1.00 95.44 206 LEU A N 1
ATOM 1582 C CA . LEU A 1 206 ? 2.238 2.587 -26.765 1.00 95.44 206 LEU A CA 1
ATOM 1583 C C . LEU A 1 206 ? 3.607 2.207 -27.352 1.00 95.44 206 LEU A C 1
ATOM 1585 O O . LEU A 1 206 ? 3.940 2.619 -28.465 1.00 95.44 206 LEU A O 1
ATOM 1589 N N . SER A 1 207 ? 4.361 1.360 -26.656 1.00 95.50 207 SER A N 1
ATOM 1590 C CA . SER A 1 207 ? 5.688 0.899 -27.074 1.00 95.50 207 SER A CA 1
ATOM 1591 C C . SER A 1 207 ? 5.665 -0.123 -28.209 1.00 95.50 207 SER A C 1
ATOM 1593 O O . SER A 1 207 ? 6.680 -0.305 -28.876 1.00 95.50 207 SER A O 1
ATOM 1595 N N . SER A 1 208 ? 4.520 -0.748 -28.497 1.00 93.81 208 SER A N 1
ATOM 1596 C CA . SER A 1 208 ? 4.395 -1.796 -29.525 1.00 93.81 208 SER A CA 1
ATOM 1597 C C . SER A 1 208 ? 4.812 -1.370 -30.940 1.00 93.81 208 SER A C 1
ATOM 1599 O O . SER A 1 208 ? 5.163 -2.222 -31.759 1.00 93.81 208 SER A O 1
ATOM 1601 N N . ARG A 1 209 ? 4.760 -0.062 -31.236 1.00 94.62 209 ARG A N 1
ATOM 1602 C CA . ARG A 1 209 ? 5.149 0.528 -32.531 1.00 94.62 209 ARG A CA 1
ATOM 1603 C C . ARG A 1 209 ? 6.572 1.078 -32.557 1.00 94.62 209 ARG A C 1
ATOM 1605 O O . ARG A 1 209 ? 7.003 1.579 -33.593 1.00 94.62 209 ARG A O 1
ATOM 1612 N N . ASN A 1 210 ? 7.281 1.032 -31.436 1.00 97.00 210 ASN A N 1
ATOM 1613 C CA . ASN A 1 210 ? 8.651 1.505 -31.366 1.00 97.00 210 ASN A CA 1
ATOM 1614 C C . ASN A 1 210 ? 9.562 0.568 -32.187 1.00 97.00 210 ASN A C 1
ATOM 1616 O O . ASN A 1 210 ? 9.471 -0.646 -32.008 1.00 97.00 210 ASN A O 1
ATOM 1620 N N . PRO A 1 211 ? 10.451 1.077 -33.063 1.00 96.75 211 PRO A N 1
ATOM 1621 C CA . PRO A 1 211 ? 11.364 0.233 -33.845 1.00 96.75 211 PRO A CA 1
ATOM 1622 C C . PRO A 1 211 ? 12.329 -0.602 -32.989 1.00 96.75 211 PRO A C 1
ATOM 1624 O O . PRO A 1 211 ? 12.855 -1.604 -33.468 1.00 96.75 211 PRO A O 1
ATOM 1627 N N . LEU A 1 212 ? 12.549 -0.225 -31.726 1.00 97.62 212 LEU A N 1
ATOM 1628 C CA . LEU A 1 212 ? 13.337 -1.004 -30.769 1.00 97.62 212 LEU A CA 1
ATOM 1629 C C . LEU A 1 212 ? 12.529 -2.121 -30.085 1.00 97.62 212 LEU A C 1
ATOM 1631 O O . LEU A 1 212 ? 13.122 -2.969 -29.421 1.00 97.62 212 LEU A O 1
ATOM 1635 N N . ALA A 1 213 ? 11.200 -2.161 -30.238 1.00 97.38 213 ALA A N 1
ATOM 1636 C CA . ALA A 1 213 ? 10.369 -3.221 -29.675 1.00 97.38 213 ALA A CA 1
ATOM 1637 C C . ALA A 1 213 ? 10.508 -4.516 -30.495 1.00 97.38 213 ALA A C 1
ATOM 1639 O O . ALA A 1 213 ? 10.009 -4.635 -31.615 1.00 97.38 213 ALA A O 1
ATOM 1640 N N . VAL A 1 214 ? 11.159 -5.526 -29.919 1.00 97.50 214 VAL A N 1
ATOM 1641 C CA . VAL A 1 214 ? 11.462 -6.805 -30.577 1.00 97.50 214 VAL A CA 1
ATOM 1642 C C . VAL A 1 214 ? 10.647 -7.911 -29.930 1.00 97.50 214 VAL A C 1
ATOM 1644 O O . VAL A 1 214 ? 10.774 -8.160 -28.738 1.00 97.50 214 VAL A O 1
ATOM 1647 N N . LYS A 1 215 ? 9.804 -8.599 -30.714 1.00 97.31 215 LYS A N 1
ATOM 1648 C CA . LYS A 1 215 ? 8.966 -9.721 -30.236 1.00 97.31 215 LYS A CA 1
ATOM 1649 C C . LYS A 1 215 ? 8.236 -9.415 -28.914 1.00 97.31 215 LYS A C 1
ATOM 1651 O O . LYS A 1 215 ? 8.013 -10.317 -28.113 1.00 97.31 215 LYS A O 1
ATOM 1656 N N . TRP A 1 216 ? 7.842 -8.159 -28.692 1.00 96.88 216 TRP A N 1
ATOM 1657 C CA . TRP A 1 216 ? 7.257 -7.683 -27.432 1.00 96.88 216 TRP A CA 1
ATOM 1658 C C . TRP A 1 216 ? 6.023 -8.491 -27.001 1.00 96.88 216 TRP A C 1
ATOM 1660 O O . TRP A 1 216 ? 5.798 -8.695 -25.815 1.00 96.88 216 TRP A O 1
ATOM 1670 N N . TYR A 1 217 ? 5.258 -9.039 -27.951 1.00 96.69 217 TYR A N 1
ATOM 1671 C CA . TYR A 1 217 ? 4.109 -9.909 -27.678 1.00 96.69 217 TYR A CA 1
ATOM 1672 C C . TYR A 1 217 ? 4.485 -11.195 -26.922 1.00 96.69 217 TYR A C 1
ATOM 1674 O O . TYR A 1 217 ? 3.643 -11.773 -26.238 1.00 96.69 217 TYR A O 1
ATOM 1682 N N . MET A 1 218 ? 5.743 -11.643 -26.986 1.00 98.38 218 MET A N 1
ATOM 1683 C CA . MET A 1 218 ? 6.221 -12.777 -26.191 1.00 98.38 218 MET A CA 1
ATOM 1684 C C . MET A 1 218 ? 6.261 -12.459 -24.693 1.00 98.38 218 MET A C 1
ATOM 1686 O O . MET A 1 218 ? 6.139 -13.376 -23.885 1.00 98.38 218 MET A O 1
ATOM 1690 N N . LEU A 1 219 ? 6.324 -11.179 -24.308 1.00 98.31 219 LEU A N 1
ATOM 1691 C CA . LEU A 1 219 ? 6.185 -10.754 -22.912 1.00 98.31 219 LEU A CA 1
ATOM 1692 C C . LEU A 1 219 ? 4.780 -11.047 -22.368 1.00 98.31 219 LEU A C 1
ATOM 1694 O O . LEU A 1 219 ? 4.639 -11.323 -21.181 1.00 98.31 219 LEU A O 1
ATOM 1698 N N . ILE A 1 220 ? 3.747 -11.076 -23.222 1.00 98.38 220 ILE A N 1
ATOM 1699 C CA . ILE A 1 220 ? 2.395 -11.515 -22.835 1.00 98.38 220 ILE A CA 1
ATOM 1700 C C . ILE A 1 220 ? 2.392 -13.020 -22.562 1.00 98.38 220 ILE A C 1
ATOM 1702 O O . ILE A 1 220 ? 1.844 -13.465 -21.558 1.00 98.38 220 ILE A O 1
ATOM 1706 N N . VAL A 1 221 ? 3.037 -13.811 -23.426 1.00 98.56 221 VAL A N 1
ATOM 1707 C CA . VAL A 1 221 ? 3.155 -15.269 -23.244 1.00 98.56 221 VAL A CA 1
ATOM 1708 C C . VAL A 1 221 ? 3.922 -15.586 -21.959 1.00 98.56 221 VAL A C 1
ATOM 1710 O O . VAL A 1 221 ? 3.469 -16.395 -21.147 1.00 98.56 221 VAL A O 1
ATOM 1713 N N . GLN A 1 222 ? 5.048 -14.902 -21.742 1.00 98.62 222 GLN A N 1
ATOM 1714 C CA . GLN A 1 222 ? 5.803 -14.969 -20.494 1.00 98.62 222 GLN A CA 1
ATOM 1715 C C . GLN A 1 222 ? 4.934 -14.551 -19.308 1.00 98.62 222 GLN A C 1
ATOM 1717 O O . GLN A 1 222 ? 4.917 -15.244 -18.298 1.00 98.62 222 GLN A O 1
ATOM 1722 N N . GLY A 1 223 ? 4.179 -13.464 -19.445 1.00 98.69 223 GLY A N 1
ATOM 1723 C CA . GLY A 1 223 ? 3.253 -12.966 -18.439 1.00 98.69 223 GLY A CA 1
ATOM 1724 C C . GLY A 1 223 ? 2.232 -14.013 -18.015 1.00 98.69 223 GLY A C 1
ATOM 1725 O O . GLY A 1 223 ? 2.125 -14.320 -16.834 1.00 98.69 223 GLY A O 1
ATOM 1726 N N . ILE A 1 224 ? 1.548 -14.647 -18.966 1.00 98.75 224 ILE A N 1
ATOM 1727 C CA . ILE A 1 224 ? 0.581 -15.716 -18.677 1.00 98.75 224 ILE A CA 1
ATOM 1728 C C . ILE A 1 224 ? 1.247 -16.870 -17.915 1.00 98.75 224 ILE A C 1
ATOM 1730 O O . ILE A 1 224 ? 0.691 -17.352 -16.930 1.00 98.75 224 ILE A O 1
ATOM 1734 N N . ALA A 1 225 ? 2.452 -17.295 -18.308 1.00 98.75 225 ALA A N 1
ATOM 1735 C CA . ALA A 1 225 ? 3.189 -18.306 -17.548 1.00 98.75 225 ALA A CA 1
ATOM 1736 C C . ALA A 1 225 ? 3.504 -17.820 -16.121 1.00 98.75 225 ALA A C 1
ATOM 1738 O O . ALA A 1 225 ? 3.304 -18.547 -15.146 1.00 98.75 225 ALA A O 1
ATOM 1739 N N . PHE A 1 226 ? 3.932 -16.565 -15.991 1.00 98.75 226 PHE A N 1
ATOM 1740 C CA . PHE A 1 226 ? 4.234 -15.923 -14.720 1.00 98.75 226 PHE A CA 1
ATOM 1741 C C . PHE A 1 226 ? 3.005 -15.768 -13.822 1.00 98.75 226 PHE A C 1
ATOM 1743 O O . PHE A 1 226 ? 3.145 -15.942 -12.618 1.00 98.75 226 PHE A O 1
ATOM 1750 N N . PHE A 1 227 ? 1.804 -15.555 -14.364 1.00 98.88 227 PHE A N 1
ATOM 1751 C CA . PHE A 1 227 ? 0.558 -15.570 -13.592 1.00 98.88 227 PHE A CA 1
ATOM 1752 C C . PHE A 1 227 ? 0.399 -16.886 -12.826 1.00 98.88 227 PHE A C 1
ATOM 1754 O O . PHE A 1 227 ? 0.199 -16.884 -11.611 1.00 98.88 227 PHE A O 1
ATOM 1761 N N . PHE A 1 228 ? 0.540 -18.022 -13.519 1.00 98.81 228 PHE A N 1
ATOM 1762 C CA . PHE A 1 228 ? 0.403 -19.340 -12.896 1.00 98.81 228 PHE A CA 1
ATOM 1763 C C . PHE A 1 228 ? 1.551 -19.650 -11.932 1.00 98.81 228 PHE A C 1
ATOM 1765 O O . PHE A 1 228 ? 1.309 -20.228 -10.870 1.00 98.81 228 PHE A O 1
ATOM 1772 N N . ILE A 1 229 ? 2.780 -19.241 -12.267 1.00 98.75 229 ILE A N 1
ATOM 1773 C CA . ILE A 1 229 ? 3.953 -19.396 -11.393 1.00 98.75 229 ILE A CA 1
ATOM 1774 C C . ILE A 1 229 ? 3.757 -18.606 -10.096 1.00 98.75 229 ILE A C 1
ATOM 1776 O O . ILE A 1 229 ? 3.871 -19.180 -9.013 1.00 98.75 229 ILE A O 1
ATOM 1780 N N . TYR A 1 230 ? 3.410 -17.321 -10.188 1.00 98.69 230 TYR A N 1
ATOM 1781 C CA . TYR A 1 230 ? 3.143 -16.478 -9.025 1.00 98.69 230 TYR A CA 1
ATOM 1782 C C . TYR A 1 230 ? 1.981 -17.030 -8.208 1.00 98.69 230 TYR A C 1
ATOM 1784 O O . TYR A 1 230 ? 2.141 -17.228 -7.005 1.00 98.69 230 TYR A O 1
ATOM 1792 N N . TYR A 1 231 ? 0.853 -17.359 -8.845 1.00 98.81 231 TYR A N 1
ATOM 1793 C CA . TYR A 1 231 ? -0.300 -17.937 -8.159 1.00 98.81 231 TYR A CA 1
ATOM 1794 C C . TYR A 1 231 ? 0.075 -19.206 -7.381 1.00 98.81 231 TYR A C 1
ATOM 1796 O O . TYR A 1 231 ? -0.220 -19.324 -6.189 1.00 98.81 231 TYR A O 1
ATOM 1804 N N . GLY A 1 232 ? 0.757 -20.146 -8.042 1.00 98.69 232 GLY A N 1
ATOM 1805 C CA . GLY A 1 232 ? 1.164 -21.417 -7.453 1.00 98.69 232 GLY A CA 1
ATOM 1806 C C . GLY A 1 232 ? 2.145 -21.239 -6.298 1.00 98.69 232 GLY A C 1
ATOM 1807 O O . GLY A 1 232 ? 1.907 -21.768 -5.210 1.00 98.69 232 GLY A O 1
ATOM 1808 N N . ILE A 1 233 ? 3.215 -20.465 -6.505 1.00 98.62 233 ILE A N 1
ATOM 1809 C CA . ILE A 1 233 ? 4.255 -20.241 -5.494 1.00 98.62 233 ILE A CA 1
ATOM 1810 C C . ILE A 1 233 ? 3.699 -19.464 -4.302 1.00 98.62 233 ILE A C 1
ATOM 1812 O O . ILE A 1 233 ? 3.938 -19.869 -3.163 1.00 98.62 233 ILE A O 1
ATOM 1816 N N . PHE A 1 234 ? 2.936 -18.389 -4.528 1.00 98.38 234 PHE A N 1
ATOM 1817 C CA . PHE A 1 234 ? 2.347 -17.609 -3.437 1.00 98.38 234 PHE A CA 1
ATOM 1818 C C . PHE A 1 234 ? 1.376 -18.473 -2.647 1.00 98.38 234 PHE A C 1
ATOM 1820 O O . PHE A 1 234 ? 1.533 -18.610 -1.437 1.00 98.38 234 PHE A O 1
ATOM 1827 N N . ARG A 1 235 ? 0.428 -19.143 -3.310 1.00 98.19 235 ARG A N 1
ATOM 1828 C CA . ARG A 1 235 ? -0.549 -19.993 -2.621 1.00 98.19 235 ARG A CA 1
ATOM 1829 C C . ARG A 1 235 ? 0.127 -21.114 -1.834 1.00 98.19 235 ARG A C 1
ATOM 1831 O O . ARG A 1 235 ? -0.237 -21.354 -0.681 1.00 98.19 235 ARG A O 1
ATOM 1838 N N . PHE A 1 236 ? 1.115 -21.782 -2.427 1.00 98.38 236 PHE A N 1
ATOM 1839 C CA . PHE A 1 236 ? 1.891 -22.812 -1.741 1.00 98.38 236 PHE A CA 1
ATOM 1840 C C . PHE A 1 236 ? 2.609 -22.242 -0.517 1.00 98.38 236 PHE A C 1
ATOM 1842 O O . PHE A 1 236 ? 2.448 -22.767 0.577 1.00 98.38 236 PHE A O 1
ATOM 1849 N N . THR A 1 237 ? 3.343 -21.144 -0.670 1.00 97.94 237 THR A N 1
ATOM 1850 C CA . THR A 1 237 ? 4.136 -20.551 0.415 1.00 97.94 237 THR A CA 1
ATOM 1851 C C . THR A 1 237 ? 3.236 -20.037 1.543 1.00 97.94 237 THR A C 1
ATOM 1853 O O . THR A 1 237 ? 3.476 -20.350 2.709 1.00 97.94 237 THR A O 1
ATOM 1856 N N . ILE A 1 238 ? 2.145 -19.336 1.215 1.00 97.50 238 ILE A N 1
ATOM 1857 C CA . ILE A 1 238 ? 1.181 -18.822 2.197 1.00 97.50 238 ILE A CA 1
ATOM 1858 C C . ILE A 1 238 ? 0.570 -19.972 3.005 1.00 97.50 238 ILE A C 1
ATOM 1860 O O . ILE A 1 238 ? 0.498 -19.902 4.231 1.00 97.50 238 ILE A O 1
ATOM 1864 N N . THR A 1 239 ? 0.142 -21.049 2.343 1.00 96.19 239 THR A N 1
ATOM 1865 C CA . THR A 1 239 ? -0.499 -22.185 3.025 1.00 96.19 239 THR A CA 1
ATOM 1866 C C . THR A 1 239 ? 0.496 -23.069 3.773 1.00 96.19 239 THR A C 1
ATOM 1868 O O . THR A 1 239 ? 0.206 -23.478 4.894 1.00 96.19 239 THR A O 1
ATOM 1871 N N . LYS A 1 240 ? 1.677 -23.328 3.201 1.00 96.69 240 LYS A N 1
ATOM 1872 C CA . LYS A 1 240 ? 2.710 -24.191 3.788 1.00 96.69 240 LYS A CA 1
ATOM 1873 C C . LYS A 1 240 ? 3.331 -23.592 5.045 1.00 96.69 240 LYS A C 1
ATOM 1875 O O . LYS A 1 240 ? 3.584 -24.332 5.992 1.00 96.69 240 LYS A O 1
ATOM 1880 N N . PHE A 1 241 ? 3.579 -22.285 5.040 1.00 94.50 241 PHE A N 1
ATOM 1881 C CA . PHE A 1 241 ? 4.219 -21.574 6.151 1.00 94.50 241 PHE A CA 1
ATOM 1882 C C . PHE A 1 241 ? 3.229 -20.773 7.004 1.00 94.50 241 PHE A C 1
ATOM 1884 O O . PHE A 1 241 ? 3.645 -20.073 7.919 1.00 94.50 241 PHE A O 1
ATOM 1891 N N . ASN A 1 242 ? 1.928 -20.885 6.718 1.00 92.06 242 ASN A N 1
ATOM 1892 C CA . ASN A 1 242 ? 0.855 -20.164 7.401 1.00 92.06 242 ASN A CA 1
ATOM 1893 C C . ASN A 1 242 ? 1.107 -18.647 7.506 1.00 92.06 242 ASN A C 1
ATOM 1895 O O . ASN A 1 242 ? 0.961 -18.051 8.574 1.00 92.06 242 ASN A O 1
ATOM 1899 N N . LEU A 1 243 ? 1.512 -18.031 6.394 1.00 92.88 243 LEU A N 1
ATOM 1900 C CA . LEU A 1 243 ? 1.842 -16.607 6.363 1.00 92.88 243 LEU A CA 1
ATOM 1901 C C . LEU A 1 243 ? 0.592 -15.747 6.603 1.00 92.88 243 LEU A C 1
ATOM 1903 O O . LEU A 1 243 ? -0.496 -16.058 6.109 1.00 92.88 243 LEU A O 1
ATOM 1907 N N . LYS A 1 244 ? 0.767 -14.649 7.344 1.00 91.06 244 LYS A N 1
ATOM 1908 C CA . LYS A 1 244 ? -0.282 -13.687 7.715 1.00 91.06 244 LYS A CA 1
ATOM 1909 C C . LYS A 1 244 ? -0.484 -12.634 6.623 1.00 91.06 244 LYS A C 1
ATOM 1911 O O . LYS A 1 244 ? -0.290 -11.452 6.845 1.00 91.06 244 LYS A O 1
ATOM 1916 N N . THR A 1 245 ? -0.798 -13.084 5.411 1.00 93.38 245 THR A N 1
ATOM 1917 C CA . THR A 1 245 ? -1.196 -12.177 4.319 1.00 93.38 245 THR A CA 1
ATOM 1918 C C . THR A 1 245 ? -2.557 -11.533 4.615 1.00 93.38 245 THR A C 1
ATOM 1920 O O . THR A 1 245 ? -3.295 -12.112 5.416 1.00 93.38 245 THR A O 1
ATOM 1923 N N . PRO A 1 246 ? -2.948 -10.447 3.920 1.00 89.81 246 PRO A N 1
ATOM 1924 C CA . PRO A 1 246 ? -4.215 -9.757 4.150 1.00 89.81 246 PRO A CA 1
ATOM 1925 C C . PRO A 1 246 ? -5.417 -10.695 4.287 1.00 89.81 246 PRO A C 1
ATOM 1927 O O . PRO A 1 246 ? -5.640 -11.575 3.444 1.00 89.81 246 PRO A O 1
ATOM 1930 N N . GLY A 1 247 ? -6.172 -10.528 5.374 1.00 89.06 247 GLY A N 1
ATOM 1931 C CA . GLY A 1 247 ? -7.331 -11.358 5.718 1.00 89.06 247 GLY A CA 1
ATOM 1932 C C . GLY A 1 247 ? -6.980 -12.760 6.222 1.00 89.06 247 GLY A C 1
ATOM 1933 O O . GLY A 1 247 ? -7.845 -13.642 6.237 1.00 89.06 247 GLY A O 1
ATOM 1934 N N . ARG A 1 248 ? -5.719 -12.992 6.612 1.00 90.81 248 ARG A N 1
ATOM 1935 C CA . ARG A 1 248 ? -5.260 -14.160 7.389 1.00 90.81 248 ARG A CA 1
ATOM 1936 C C . ARG A 1 248 ? -4.670 -13.780 8.745 1.00 90.81 248 ARG A C 1
ATOM 1938 O O . ARG A 1 248 ? -4.172 -14.681 9.435 1.00 90.81 248 ARG A O 1
ATOM 1945 N N . GLU A 1 249 ? -4.723 -12.504 9.121 1.00 80.88 249 GLU A N 1
ATOM 1946 C CA . GLU A 1 249 ? -4.393 -12.061 10.476 1.00 80.88 249 GLU A CA 1
ATOM 1947 C C . GLU A 1 249 ? -5.136 -12.923 11.508 1.00 80.88 249 GLU A C 1
ATOM 1949 O O . GLU A 1 249 ? -6.210 -13.469 11.237 1.00 80.88 249 GLU A O 1
ATOM 1954 N N . ASP A 1 250 ? -4.516 -13.158 12.663 1.00 69.12 250 ASP A N 1
ATOM 1955 C CA . ASP A 1 250 ? -5.257 -13.746 13.778 1.00 69.12 250 ASP A CA 1
ATOM 1956 C C . ASP A 1 250 ? -6.283 -12.733 14.280 1.00 69.12 250 ASP A C 1
ATOM 1958 O O . ASP A 1 250 ? -6.056 -11.534 14.142 1.00 69.12 250 ASP A O 1
ATOM 1962 N N . GLU A 1 251 ? -7.392 -13.206 14.862 1.00 44.41 251 GLU A N 1
ATOM 1963 C CA . GLU A 1 251 ? -8.294 -12.360 15.653 1.00 44.41 251 GLU A CA 1
ATOM 1964 C C . GLU A 1 251 ? -7.542 -11.922 16.914 1.00 44.41 251 GLU A C 1
ATOM 1966 O O . GLU A 1 251 ? -7.770 -12.377 18.032 1.00 44.41 251 GLU A O 1
ATOM 1971 N N . VAL A 1 252 ? -6.547 -11.072 16.717 1.00 33.94 252 VAL A N 1
ATOM 1972 C CA . VAL A 1 252 ? -5.958 -10.285 17.769 1.00 33.94 252 VAL A CA 1
ATOM 1973 C C . VAL A 1 252 ? -6.884 -9.102 17.842 1.00 33.94 252 VAL A C 1
ATOM 1975 O O . VAL A 1 252 ? -6.992 -8.323 16.895 1.00 33.94 252 VAL A O 1
ATOM 1978 N N . ALA A 1 253 ? -7.614 -9.001 18.945 1.00 32.25 253 ALA A N 1
ATOM 1979 C CA . ALA A 1 253 ? -8.395 -7.824 19.218 1.00 32.25 253 ALA A CA 1
ATOM 1980 C C . ALA A 1 253 ? -7.430 -6.627 19.098 1.00 32.25 253 ALA A C 1
ATOM 1982 O O . ALA A 1 253 ? -6.617 -6.394 19.995 1.00 32.25 253 ALA A O 1
ATOM 1983 N N . GLY A 1 254 ? -7.536 -5.869 18.007 1.00 35.19 254 GLY A N 1
ATOM 1984 C CA . GLY A 1 254 ? -6.812 -4.625 17.816 1.00 35.19 254 GLY A CA 1
ATOM 1985 C C . GLY A 1 254 ? -5.515 -4.629 17.015 1.00 35.19 254 GLY A C 1
ATOM 1986 O O . GLY A 1 254 ? -4.531 -4.138 17.557 1.00 35.19 254 GLY A O 1
ATOM 1987 N N . ASP A 1 255 ? -5.487 -5.075 15.760 1.00 31.56 255 ASP A N 1
ATOM 1988 C CA . ASP A 1 255 ? -4.372 -4.678 14.881 1.00 31.56 255 ASP A CA 1
ATOM 1989 C C . ASP A 1 255 ? -4.763 -4.506 13.397 1.00 31.56 255 ASP A C 1
ATOM 1991 O O . ASP A 1 255 ? -4.026 -4.888 12.495 1.00 31.56 255 ASP A O 1
ATOM 1995 N N . GLU A 1 256 ? -5.906 -3.868 13.105 1.00 36.69 256 GLU A N 1
ATOM 1996 C CA . GLU A 1 256 ? -6.317 -3.555 11.714 1.00 36.69 256 GLU A CA 1
ATOM 1997 C C . GLU A 1 256 ? -5.637 -2.292 11.119 1.00 36.69 256 GLU A C 1
ATOM 1999 O O . GLU A 1 256 ? -6.213 -1.606 10.280 1.00 36.69 256 GLU A O 1
ATOM 2004 N N . THR A 1 257 ? -4.412 -1.931 11.526 1.00 38.09 257 THR A N 1
ATOM 2005 C CA . THR A 1 257 ? -3.738 -0.690 11.037 1.00 38.09 257 THR A CA 1
ATOM 2006 C C . THR A 1 257 ? -2.325 -0.880 10.514 1.00 38.09 257 THR A C 1
ATOM 2008 O O . THR A 1 257 ? -1.468 0.001 10.631 1.00 38.09 257 THR A O 1
ATOM 2011 N N . ALA A 1 258 ? -2.076 -2.003 9.862 1.00 35.03 258 ALA A N 1
ATOM 2012 C CA . ALA A 1 258 ? -0.916 -2.125 9.001 1.00 35.03 258 ALA A CA 1
ATOM 2013 C C . ALA A 1 258 ? -1.341 -2.803 7.706 1.00 35.03 258 ALA A C 1
ATOM 2015 O O . ALA A 1 258 ? -1.304 -4.016 7.626 1.00 35.03 258 ALA A O 1
ATOM 2016 N N . ASP A 1 259 ? -1.809 -1.998 6.753 1.00 35.97 259 ASP A N 1
ATOM 2017 C CA . ASP A 1 259 ? -1.442 -2.089 5.338 1.00 35.97 259 ASP A CA 1
ATOM 2018 C C . ASP A 1 259 ? -1.952 -0.817 4.654 1.00 35.97 259 ASP A C 1
ATOM 2020 O O . ASP A 1 259 ? -3.150 -0.568 4.528 1.00 35.97 259 ASP A O 1
ATOM 2024 N N . GLY A 1 260 ? -1.012 0.065 4.318 1.00 40.00 260 GLY A N 1
ATOM 2025 C CA . GLY A 1 260 ? -1.303 1.359 3.723 1.00 40.00 260 GLY A CA 1
ATOM 2026 C C . GLY A 1 260 ? -1.675 1.213 2.259 1.00 40.00 260 GLY A C 1
ATOM 2027 O O . GLY A 1 260 ? -0.780 1.270 1.430 1.00 40.00 260 GLY A O 1
ATOM 2028 N N . TYR A 1 261 ? -2.975 1.096 1.981 1.00 33.34 261 TYR A N 1
ATOM 2029 C CA . TYR A 1 261 ? -3.623 1.546 0.747 1.00 33.34 261 TYR A CA 1
ATOM 2030 C C . TYR A 1 261 ? -5.003 2.075 1.077 1.00 33.34 261 TYR A C 1
ATOM 2032 O O . TYR A 1 261 ? -5.972 1.324 1.139 1.00 33.34 261 TYR A O 1
ATOM 2040 N N . ASP A 1 262 ? -5.057 3.380 1.313 1.00 32.38 262 ASP A N 1
ATOM 2041 C CA . ASP A 1 262 ? -6.302 4.113 1.462 1.00 32.38 262 ASP A CA 1
ATOM 2042 C C . ASP A 1 262 ? -6.404 5.089 0.285 1.00 32.38 262 ASP A C 1
ATOM 2044 O O . ASP A 1 262 ? -5.915 6.214 0.337 1.00 32.38 262 ASP A O 1
ATOM 2048 N N . GLU A 1 263 ? -6.975 4.605 -0.816 1.00 32.34 263 GLU A N 1
ATOM 2049 C CA . GLU A 1 263 ? -7.612 5.431 -1.846 1.00 32.34 263 GLU A CA 1
ATOM 2050 C C . GLU A 1 263 ? -8.966 4.794 -2.180 1.00 32.34 263 GLU A C 1
ATOM 2052 O O . GLU A 1 263 ? -9.105 4.021 -3.121 1.00 32.34 263 GLU A O 1
ATOM 2057 N N . ASP A 1 264 ? -9.933 4.985 -1.280 1.00 30.88 264 ASP A N 1
ATOM 2058 C CA . ASP A 1 264 ? -11.193 5.695 -1.550 1.00 30.88 264 ASP A CA 1
ATOM 2059 C C . ASP A 1 264 ? -12.124 5.552 -0.332 1.00 30.88 264 ASP A C 1
ATOM 2061 O O . ASP A 1 264 ? -13.120 4.826 -0.330 1.00 30.88 264 ASP A O 1
ATOM 2065 N N . ILE A 1 265 ? -11.827 6.308 0.725 1.00 30.52 265 ILE A N 1
ATOM 2066 C CA . ILE A 1 265 ? -12.858 6.759 1.659 1.00 30.52 265 ILE A CA 1
ATOM 2067 C C . ILE A 1 265 ? -12.997 8.253 1.421 1.00 30.52 265 ILE A C 1
ATOM 2069 O O . ILE A 1 265 ? -12.069 9.023 1.663 1.00 30.52 265 ILE A O 1
ATOM 2073 N N . LYS A 1 266 ? -14.160 8.663 0.902 1.00 26.95 266 LYS A N 1
ATOM 2074 C CA . LYS A 1 266 ? -14.514 10.073 0.723 1.00 26.95 266 LYS A CA 1
ATOM 2075 C C . LYS A 1 266 ? -14.167 10.840 1.996 1.00 26.95 266 LYS A C 1
ATOM 2077 O O . LYS A 1 266 ? -14.821 10.678 3.023 1.00 26.95 266 LYS A O 1
ATOM 2082 N N . ALA A 1 267 ? -13.148 11.688 1.897 1.00 36.12 267 ALA A N 1
ATOM 2083 C CA . ALA A 1 267 ? -12.808 12.645 2.926 1.00 36.12 267 ALA A CA 1
ATOM 2084 C C . ALA A 1 267 ? -14.043 13.504 3.230 1.00 36.12 267 ALA A C 1
ATOM 2086 O O . ALA A 1 267 ? -14.539 14.224 2.360 1.00 36.12 267 ALA A O 1
ATOM 2087 N N . VAL A 1 268 ? -14.520 13.445 4.471 1.00 28.98 268 VAL A N 1
ATOM 2088 C CA . VAL A 1 268 ? -15.364 14.492 5.045 1.00 28.98 268 VAL A CA 1
ATOM 2089 C C . VAL A 1 268 ? -14.476 15.247 6.040 1.00 28.98 268 VAL A C 1
ATOM 2091 O O . VAL A 1 268 ? -13.883 14.618 6.918 1.00 28.98 268 VAL A O 1
ATOM 2094 N N . PRO A 1 269 ? -14.301 16.575 5.895 1.00 41.72 269 PRO A N 1
ATOM 2095 C CA . PRO A 1 269 ? -13.538 17.375 6.851 1.00 41.72 269 PRO A CA 1
ATOM 2096 C C . PRO A 1 269 ? -14.249 17.273 8.214 1.00 41.72 269 PRO A C 1
ATOM 2098 O O . PRO A 1 269 ? -15.455 17.062 8.274 1.00 41.72 269 PRO A O 1
ATOM 2101 N N . THR A 1 270 ? -13.604 17.432 9.366 1.00 35.28 270 THR A N 1
ATOM 2102 C CA . THR A 1 270 ? -13.458 18.772 9.947 1.00 35.28 270 THR A CA 1
ATOM 2103 C C . THR A 1 270 ? -12.556 18.707 11.179 1.00 35.28 270 THR A C 1
ATOM 2105 O O . THR A 1 270 ? -12.862 18.064 12.177 1.00 35.28 270 THR A O 1
ATOM 2108 N N . ASN A 1 271 ? -11.458 19.456 11.124 1.00 44.22 271 ASN A N 1
ATOM 2109 C CA . ASN A 1 271 ? -10.634 19.832 12.267 1.00 44.22 271 ASN A CA 1
ATOM 2110 C C . ASN A 1 271 ? -11.389 20.836 13.170 1.00 44.22 271 ASN A C 1
ATOM 2112 O O . ASN A 1 271 ? -11.076 22.029 13.131 1.00 44.22 271 ASN A O 1
ATOM 2116 N N . SER A 1 272 ? -12.367 20.410 13.981 1.00 56.00 272 SER A N 1
ATOM 2117 C CA . SER A 1 272 ? -12.883 21.258 15.072 1.00 56.00 272 SER A CA 1
ATOM 2118 C C . SER A 1 272 ? -12.162 20.920 16.382 1.00 56.00 272 SER A C 1
ATOM 2120 O O . SER A 1 272 ? -11.974 19.763 16.752 1.00 56.00 272 SER A O 1
ATOM 2122 N N . LYS A 1 273 ? -11.669 21.950 17.075 1.00 58.38 273 LYS A N 1
ATOM 2123 C CA . LYS A 1 273 ? -10.776 21.799 18.236 1.00 58.38 273 LYS A CA 1
ATOM 2124 C C . LYS A 1 273 ? -11.466 21.125 19.437 1.00 58.38 273 LYS A C 1
ATOM 2126 O O . LYS A 1 273 ? -10.779 20.539 20.265 1.00 58.38 273 LYS A O 1
ATOM 2131 N N . GLU A 1 274 ? -12.796 21.192 19.509 1.00 64.88 274 GLU A N 1
ATOM 2132 C CA . GLU A 1 274 ? -13.624 20.618 20.581 1.00 64.88 274 GLU A CA 1
ATOM 2133 C C . GLU A 1 274 ? -13.873 19.119 20.390 1.00 64.88 274 GLU A C 1
ATOM 2135 O O . GLU A 1 274 ? -13.691 18.363 21.341 1.00 64.88 274 GLU A O 1
ATOM 2140 N N . ALA A 1 275 ? -14.154 18.666 19.161 1.00 69.44 275 ALA A N 1
ATOM 2141 C CA . ALA A 1 275 ? -14.316 17.241 18.860 1.00 69.44 275 ALA A CA 1
ATOM 2142 C C . ALA A 1 275 ? -13.038 16.449 19.187 1.00 69.44 275 ALA A C 1
ATOM 2144 O O . ALA A 1 275 ? -13.089 15.407 19.834 1.00 69.44 275 ALA A O 1
ATOM 2145 N N . VAL A 1 276 ? -11.871 17.012 18.852 1.00 76.19 276 VAL A N 1
ATOM 2146 C CA . VAL A 1 276 ? -10.568 16.419 19.193 1.00 76.19 276 VAL A CA 1
ATOM 2147 C C . VAL A 1 276 ? -10.334 16.399 20.714 1.00 76.19 276 VAL A C 1
ATOM 2149 O O . VAL A 1 276 ? -9.724 15.467 21.235 1.00 76.19 276 VAL A O 1
ATOM 2152 N N . GLN A 1 277 ? -10.815 17.399 21.464 1.00 79.06 277 GLN A N 1
ATOM 2153 C CA . GLN A 1 277 ? -10.701 17.408 22.930 1.00 79.06 277 GLN A CA 1
ATOM 2154 C C . GLN A 1 277 ? -11.642 16.416 23.615 1.00 79.06 277 GLN A C 1
ATOM 2156 O O . GLN A 1 277 ? -11.286 15.868 24.661 1.00 79.06 277 GLN A O 1
ATOM 2161 N N . GLN A 1 278 ? -12.814 16.161 23.042 1.00 77.44 278 GLN A N 1
ATOM 2162 C CA . GLN A 1 278 ? -13.732 15.146 23.551 1.00 77.44 278 GLN A CA 1
ATOM 2163 C C . GLN A 1 278 ? -13.202 13.734 23.274 1.00 77.44 278 GLN A C 1
ATOM 2165 O O . GLN A 1 278 ? -13.130 12.924 24.198 1.00 77.44 278 GLN A O 1
ATOM 2170 N N . GLU A 1 279 ? -12.702 13.493 22.061 1.00 82.62 279 GLU A N 1
ATOM 2171 C CA . GLU A 1 279 ? -11.995 12.259 21.696 1.00 82.62 279 GLU A CA 1
ATOM 2172 C C . GLU A 1 279 ? -10.795 12.014 22.636 1.00 82.62 279 GLU A C 1
ATOM 2174 O O . GLU A 1 279 ? -10.623 10.930 23.193 1.00 82.62 279 GLU A O 1
ATOM 2179 N N . ALA A 1 280 ? -10.010 13.055 22.932 1.00 87.19 280 ALA A N 1
ATOM 2180 C CA . ALA A 1 280 ? -8.903 12.976 23.880 1.00 87.19 280 ALA A CA 1
ATOM 2181 C C . ALA A 1 280 ? -9.324 12.617 25.318 1.00 87.19 280 ALA A C 1
ATOM 2183 O O . ALA A 1 280 ? -8.652 11.808 25.960 1.00 87.19 280 ALA A O 1
ATOM 2184 N N . ARG A 1 281 ? -10.427 13.177 25.840 1.00 86.56 281 ARG A N 1
ATOM 2185 C CA . ARG A 1 281 ? -10.959 12.801 27.169 1.00 86.56 281 ARG A CA 1
ATOM 2186 C C . ARG A 1 281 ? -11.317 11.319 27.216 1.00 86.56 281 ARG A C 1
ATOM 2188 O O . ARG A 1 281 ? -10.991 10.645 28.191 1.00 86.56 281 ARG A O 1
ATOM 2195 N N . GLN A 1 282 ? -11.934 10.806 26.158 1.00 87.31 282 GLN A N 1
ATOM 2196 C CA . GLN A 1 282 ? -12.348 9.408 26.090 1.00 87.31 282 GLN A CA 1
ATOM 2197 C C . GLN A 1 282 ? -11.146 8.457 26.028 1.00 87.31 282 GLN A C 1
ATOM 2199 O O . GLN A 1 282 ? -11.136 7.454 26.742 1.00 87.31 282 GLN A O 1
ATOM 2204 N N . TYR A 1 283 ? -10.083 8.805 25.294 1.00 91.69 283 TYR A N 1
ATOM 2205 C CA . TYR A 1 283 ? -8.847 8.017 25.308 1.00 91.69 283 TYR A CA 1
ATOM 2206 C C . TYR A 1 283 ? -8.103 8.073 26.649 1.00 91.69 283 TYR A C 1
ATOM 2208 O O . TYR A 1 283 ? -7.534 7.061 27.056 1.00 91.69 283 TYR A O 1
ATOM 2216 N N . ILE A 1 284 ? -8.140 9.199 27.378 1.00 92.19 284 ILE A N 1
ATOM 2217 C CA . ILE A 1 284 ? -7.613 9.259 28.756 1.00 92.19 284 ILE A CA 1
ATOM 2218 C C . ILE A 1 284 ? -8.418 8.326 29.667 1.00 92.19 284 ILE A C 1
ATOM 2220 O O . ILE A 1 284 ? -7.831 7.569 30.438 1.00 92.19 284 ILE A O 1
ATOM 2224 N N . ALA A 1 285 ? -9.747 8.331 29.556 1.00 86.00 285 ALA A N 1
ATOM 2225 C CA . ALA A 1 285 ? -10.592 7.430 30.332 1.00 86.00 285 ALA A CA 1
ATOM 2226 C C . ALA A 1 285 ? -10.300 5.954 30.006 1.00 86.00 285 ALA A C 1
ATOM 2228 O O . ALA A 1 285 ? -10.175 5.138 30.921 1.00 86.00 285 ALA A O 1
ATOM 2229 N N . ALA A 1 286 ? -10.097 5.620 28.727 1.00 88.88 286 ALA A N 1
ATOM 2230 C CA . ALA A 1 286 ? -9.797 4.261 28.276 1.00 88.88 286 ALA A CA 1
ATOM 2231 C C . ALA A 1 286 ? -8.499 3.691 28.857 1.00 88.88 286 ALA A C 1
ATOM 2233 O O . ALA A 1 286 ? -8.410 2.489 29.101 1.00 88.88 286 ALA A O 1
ATOM 2234 N N . VAL A 1 287 ? -7.502 4.535 29.129 1.00 90.44 287 VAL A N 1
ATOM 2235 C CA . VAL A 1 287 ? -6.233 4.092 29.723 1.00 90.44 287 VAL A CA 1
ATOM 2236 C C . VAL A 1 287 ? -6.228 4.090 31.248 1.00 90.44 287 VAL A C 1
ATOM 2238 O O . VAL A 1 287 ? -5.159 4.025 31.844 1.00 90.44 287 VAL A O 1
ATOM 2241 N N . GLY A 1 288 ? -7.392 4.139 31.894 1.00 85.50 288 GLY A N 1
ATOM 2242 C CA . GLY A 1 288 ?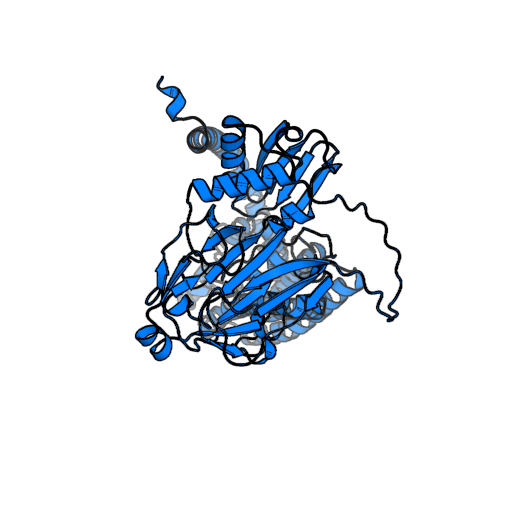 -7.497 4.156 33.356 1.00 85.50 288 GLY A CA 1
ATOM 2243 C C . GLY A 1 288 ? -7.527 5.566 33.952 1.00 85.50 288 GLY A C 1
ATOM 2244 O O . GLY A 1 288 ? -7.257 5.741 35.138 1.00 85.50 288 GLY A O 1
ATOM 2245 N N . GLY A 1 289 ? -7.859 6.573 33.142 1.00 90.38 289 GLY A N 1
ATOM 2246 C CA . GLY A 1 289 ? -8.017 7.954 33.583 1.00 90.38 289 GLY A CA 1
ATOM 2247 C C . GLY A 1 289 ? -6.695 8.687 33.795 1.00 90.38 289 GLY A C 1
ATOM 2248 O O . GLY A 1 289 ? -5.599 8.150 33.614 1.00 90.38 289 GLY A O 1
ATOM 2249 N N . SER A 1 290 ? -6.799 9.946 34.216 1.00 90.06 290 SER A N 1
ATOM 2250 C CA . SER A 1 290 ? -5.656 10.809 34.529 1.00 90.06 290 SER A CA 1
ATOM 2251 C C . SER A 1 290 ? -4.761 10.225 35.608 1.00 90.06 290 SER A C 1
ATOM 2253 O O . SER A 1 290 ? -3.548 10.393 35.545 1.00 90.06 290 SER A O 1
ATOM 2255 N N . ASP A 1 291 ? -5.341 9.512 36.572 1.00 88.88 291 ASP A N 1
ATOM 2256 C CA . ASP A 1 291 ? -4.589 8.940 37.685 1.00 88.88 291 ASP A CA 1
ATOM 2257 C C . ASP A 1 291 ? -3.668 7.807 37.245 1.00 88.88 291 ASP A C 1
ATOM 2259 O O . ASP A 1 291 ? -2.616 7.610 37.864 1.00 88.88 291 ASP A O 1
ATOM 2263 N N . ASN A 1 292 ? -4.013 7.093 36.170 1.00 92.38 292 ASN A N 1
ATOM 2264 C CA . ASN A 1 292 ? -3.156 6.060 35.611 1.00 92.38 292 ASN A CA 1
ATOM 2265 C C . ASN A 1 292 ? -2.136 6.615 34.609 1.00 92.38 292 ASN A C 1
ATOM 2267 O O . ASN A 1 292 ? -1.139 5.952 34.351 1.00 92.38 292 ASN A O 1
ATOM 2271 N N . LEU A 1 293 ? -2.328 7.817 34.062 1.00 90.75 293 LEU A N 1
ATOM 2272 C CA . LEU A 1 293 ? -1.517 8.352 32.968 1.00 90.75 293 LEU A CA 1
ATOM 2273 C C . LEU A 1 293 ? -0.327 9.182 33.487 1.00 90.75 293 LEU A C 1
ATOM 2275 O O . LEU A 1 293 ? -0.498 10.201 34.149 1.00 90.75 293 LEU A O 1
ATOM 2279 N N . THR A 1 294 ? 0.901 8.756 33.184 1.00 89.50 294 THR A N 1
ATOM 2280 C CA . THR A 1 294 ? 2.153 9.400 33.640 1.00 89.50 294 THR A CA 1
ATOM 2281 C C . THR A 1 294 ? 2.913 10.115 32.527 1.00 89.50 294 THR A C 1
ATOM 2283 O O . THR A 1 294 ? 3.750 10.974 32.805 1.00 89.50 294 THR A O 1
ATOM 2286 N N . GLY A 1 295 ? 2.619 9.805 31.266 1.00 86.12 295 GLY A N 1
ATOM 2287 C CA . GLY A 1 295 ? 3.204 10.492 30.121 1.00 86.12 295 GLY A CA 1
ATOM 2288 C C . GLY A 1 295 ? 2.368 10.305 28.866 1.00 86.12 295 GLY A C 1
ATOM 2289 O O . GLY A 1 295 ? 1.802 9.239 28.644 1.00 86.12 295 GLY A O 1
ATOM 2290 N N . ILE A 1 296 ? 2.305 11.353 28.047 1.00 91.19 296 ILE A N 1
ATOM 2291 C CA . ILE A 1 296 ? 1.593 11.353 26.769 1.00 91.19 296 ILE A CA 1
ATOM 2292 C C . ILE A 1 296 ? 2.568 11.760 25.682 1.00 91.19 296 ILE A C 1
ATOM 2294 O O . ILE A 1 296 ? 3.098 12.876 25.702 1.00 91.19 296 ILE A O 1
ATOM 2298 N N . ASP A 1 297 ? 2.744 10.878 24.715 1.00 80.75 297 ASP A N 1
ATOM 2299 C CA . ASP A 1 297 ? 3.467 11.107 23.478 1.00 80.75 297 ASP A CA 1
ATOM 2300 C C . ASP A 1 297 ? 2.681 10.523 22.294 1.00 80.75 297 ASP A C 1
ATOM 2302 O O . ASP A 1 297 ? 1.673 9.838 22.484 1.00 80.75 297 ASP A O 1
ATOM 2306 N N . ALA A 1 298 ? 3.096 10.810 21.067 1.00 82.31 298 ALA A N 1
ATOM 2307 C CA . ALA A 1 298 ? 2.489 10.227 19.878 1.00 82.31 298 ALA A CA 1
ATOM 2308 C C . ALA A 1 298 ? 3.519 9.999 18.772 1.00 82.31 298 ALA A C 1
ATOM 2310 O O . ALA A 1 298 ? 4.616 10.547 18.751 1.00 82.31 298 ALA A O 1
ATOM 2311 N N . CYS A 1 299 ? 3.166 9.110 17.856 1.00 66.12 299 CYS A N 1
ATOM 2312 C CA . CYS A 1 299 ? 3.805 8.957 16.557 1.00 66.12 299 CYS A CA 1
ATOM 2313 C C . CYS A 1 299 ? 2.731 9.033 15.474 1.00 66.12 299 CYS A C 1
ATOM 2315 O O . CYS A 1 299 ? 1.562 9.216 15.790 1.00 66.12 299 CYS A O 1
ATOM 2317 N N . ILE A 1 300 ? 3.117 8.839 14.209 1.00 65.00 300 ILE A N 1
ATOM 2318 C CA . ILE A 1 300 ? 2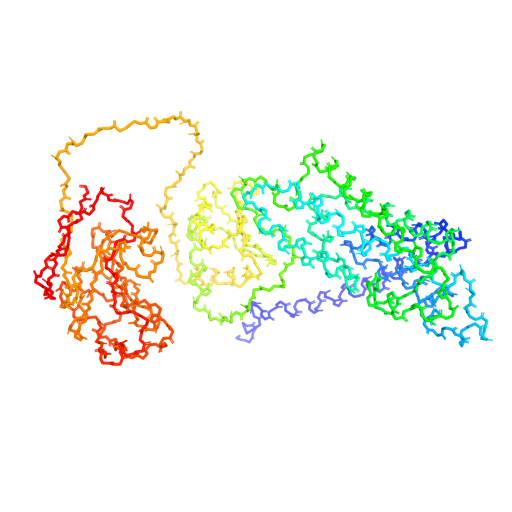.242 9.028 13.039 1.00 65.00 300 ILE A CA 1
ATOM 2319 C C . ILE A 1 300 ? 0.853 8.403 13.238 1.00 65.00 300 ILE A C 1
ATOM 2321 O O . ILE A 1 300 ? -0.138 9.093 13.046 1.00 65.00 300 ILE A O 1
ATOM 2325 N N . THR A 1 301 ? 0.768 7.139 13.670 1.00 71.62 301 THR A N 1
ATOM 2326 C CA . THR A 1 301 ? -0.520 6.439 13.830 1.00 71.62 301 THR A CA 1
ATOM 2327 C C . THR A 1 301 ? -0.881 6.026 15.259 1.00 71.62 301 THR A C 1
ATOM 2329 O O . THR A 1 301 ? -1.942 5.441 15.479 1.00 71.62 301 THR A O 1
ATOM 2332 N N . ARG A 1 302 ? -0.014 6.288 16.248 1.00 85.56 302 ARG A N 1
ATOM 2333 C CA . ARG A 1 302 ? -0.138 5.713 17.602 1.00 85.56 302 ARG A CA 1
ATOM 2334 C C . ARG A 1 302 ? 0.012 6.756 18.703 1.00 85.56 302 ARG A C 1
ATOM 2336 O O . ARG A 1 302 ? 1.004 7.482 18.718 1.00 85.56 302 ARG A O 1
ATOM 2343 N N . LEU A 1 303 ? -0.909 6.753 19.663 1.00 88.06 303 LEU A N 1
ATOM 2344 C CA . LEU A 1 303 ? -0.746 7.386 20.972 1.00 88.06 303 LEU A CA 1
ATOM 2345 C C . LEU A 1 303 ? 0.204 6.527 21.808 1.00 88.06 303 LEU A C 1
ATOM 2347 O O . LEU A 1 303 ? -0.043 5.337 21.984 1.00 88.06 303 LEU A O 1
ATOM 2351 N N . ARG A 1 304 ? 1.293 7.109 22.309 1.00 90.31 304 ARG A N 1
ATOM 2352 C CA . ARG A 1 304 ? 2.294 6.457 23.163 1.00 90.31 304 ARG A CA 1
ATOM 2353 C C . ARG A 1 304 ? 2.124 6.958 24.588 1.00 90.31 304 ARG A C 1
ATOM 2355 O O . ARG A 1 304 ? 2.481 8.088 24.908 1.00 90.31 304 ARG A O 1
ATOM 2362 N N . LEU A 1 305 ? 1.553 6.118 25.436 1.00 93.12 305 LEU A N 1
ATOM 2363 C CA . LEU A 1 305 ? 1.093 6.498 26.761 1.00 93.12 305 LEU A CA 1
ATOM 2364 C C . LEU A 1 305 ? 1.914 5.746 27.811 1.00 93.12 305 LEU A C 1
ATOM 2366 O O . LEU A 1 305 ? 1.928 4.515 27.851 1.00 93.12 305 LEU A O 1
ATOM 2370 N N . ASN A 1 306 ? 2.616 6.491 28.662 1.00 92.06 306 ASN A N 1
ATOM 2371 C CA . ASN A 1 306 ? 3.196 5.919 29.871 1.00 92.06 306 ASN A CA 1
ATOM 2372 C C . ASN A 1 306 ? 2.113 5.907 30.938 1.00 92.06 306 ASN A C 1
ATOM 2374 O O . ASN A 1 306 ? 1.478 6.930 31.190 1.00 92.06 306 ASN A O 1
ATOM 2378 N N . VAL A 1 307 ? 1.908 4.753 31.555 1.00 91.69 307 VAL A N 1
ATOM 2379 C CA . VAL A 1 307 ? 0.873 4.526 32.559 1.00 91.69 307 VAL A CA 1
ATOM 2380 C C . VAL A 1 307 ? 1.475 3.948 33.835 1.00 91.69 307 VAL A C 1
ATOM 2382 O O . VAL A 1 307 ? 2.600 3.449 33.823 1.00 91.69 307 VAL A O 1
ATOM 2385 N N . LYS A 1 308 ? 0.769 4.035 34.961 1.00 90.00 308 LYS A N 1
ATOM 2386 C CA . LYS A 1 308 ? 1.206 3.409 36.217 1.00 90.00 308 LYS A CA 1
ATOM 2387 C C . LYS A 1 308 ? 0.989 1.900 36.167 1.00 90.00 308 LYS A C 1
ATOM 2389 O O . LYS A 1 308 ? 1.861 1.157 36.615 1.00 90.00 308 LYS A O 1
ATOM 2394 N N . ASP A 1 309 ? -0.133 1.477 35.590 1.00 88.69 309 ASP A N 1
ATOM 2395 C CA . ASP A 1 309 ? -0.497 0.079 35.399 1.00 88.69 309 ASP A CA 1
ATOM 2396 C C . ASP A 1 309 ? -1.165 -0.137 34.032 1.00 88.69 309 ASP A C 1
ATOM 2398 O O . ASP A 1 309 ? -2.221 0.412 33.724 1.00 88.69 309 ASP A O 1
ATOM 2402 N N . ALA A 1 310 ? -0.542 -0.946 33.182 1.00 87.38 310 ALA A N 1
ATOM 2403 C CA . ALA A 1 310 ? -1.076 -1.293 31.872 1.00 87.38 310 ALA A CA 1
ATOM 2404 C C . ALA A 1 310 ? -2.271 -2.261 31.944 1.00 87.38 310 ALA A C 1
ATOM 2406 O O . ALA A 1 310 ? -3.013 -2.371 30.967 1.00 87.38 310 ALA A O 1
ATOM 2407 N N . SER A 1 311 ? -2.473 -2.978 33.055 1.00 83.88 311 SER A N 1
ATOM 2408 C CA . SER A 1 311 ? -3.573 -3.945 33.190 1.00 83.88 311 SER A CA 1
ATOM 2409 C C . SER A 1 311 ? -4.944 -3.274 33.280 1.00 83.88 311 SER A C 1
ATOM 2411 O O . SER A 1 311 ? -5.916 -3.827 32.774 1.00 83.88 311 SER A O 1
ATOM 2413 N N . VAL A 1 312 ? -5.007 -2.047 33.808 1.00 84.94 312 VAL A N 1
ATOM 2414 C CA . VAL A 1 312 ? -6.259 -1.283 33.944 1.00 84.94 312 VAL A CA 1
ATOM 2415 C C . VAL A 1 312 ? -6.684 -0.561 32.658 1.00 84.94 312 VAL A C 1
ATOM 2417 O O . VAL A 1 312 ? -7.710 0.113 32.623 1.00 84.94 312 VAL A O 1
ATOM 2420 N N . VAL A 1 313 ? -5.899 -0.686 31.582 1.00 88.06 313 VAL A N 1
ATOM 2421 C CA . VAL A 1 313 ? -6.282 -0.159 30.268 1.00 88.06 313 VAL A CA 1
ATOM 2422 C C . VAL A 1 313 ? -7.394 -1.017 29.672 1.00 88.06 313 VAL A C 1
ATOM 2424 O O . VAL A 1 313 ? -7.263 -2.239 29.589 1.00 88.06 313 VAL A O 1
ATOM 2427 N N . ASN A 1 314 ? -8.470 -0.367 29.232 1.00 81.50 314 ASN A N 1
ATOM 2428 C CA . ASN A 1 314 ? -9.628 -1.017 28.638 1.00 81.50 314 ASN A CA 1
ATOM 2429 C C . ASN A 1 314 ? -9.515 -1.041 27.104 1.00 81.50 314 ASN A C 1
ATOM 2431 O O . ASN A 1 314 ? -9.854 -0.078 26.411 1.00 81.50 314 ASN A O 1
ATOM 2435 N N . ASP A 1 315 ? -9.045 -2.172 26.577 1.00 77.88 315 ASP A N 1
ATOM 2436 C CA . ASP A 1 315 ? -8.801 -2.355 25.142 1.00 77.88 315 ASP A CA 1
ATOM 2437 C C . ASP A 1 315 ? -10.083 -2.314 24.311 1.00 77.88 315 ASP A C 1
ATOM 2439 O O . ASP A 1 315 ? -10.057 -1.847 23.174 1.00 77.88 315 ASP A O 1
ATOM 2443 N N . ALA A 1 316 ? -11.185 -2.836 24.853 1.00 69.44 316 ALA A N 1
ATOM 2444 C CA . ALA A 1 316 ? -12.470 -2.890 24.164 1.00 69.44 316 ALA A CA 1
ATOM 2445 C C . ALA A 1 316 ? -13.041 -1.481 23.984 1.00 69.44 316 ALA A C 1
ATOM 2447 O O . ALA A 1 316 ? -13.440 -1.112 22.883 1.00 69.44 316 ALA A O 1
ATOM 2448 N N . TYR A 1 317 ? -12.982 -0.666 25.038 1.00 72.12 317 TYR A N 1
ATOM 2449 C CA . TYR A 1 317 ? -13.404 0.726 24.981 1.00 72.12 317 TYR A CA 1
ATOM 2450 C C . TYR A 1 317 ? -12.493 1.555 24.072 1.00 72.12 317 TYR A C 1
ATOM 2452 O O . TYR A 1 317 ? -12.988 2.282 23.219 1.00 72.12 317 TYR A O 1
ATOM 2460 N N . ALA A 1 318 ? -11.168 1.382 24.149 1.00 73.94 318 ALA A N 1
ATOM 2461 C CA . ALA A 1 318 ? -10.254 2.049 23.221 1.00 73.94 318 ALA A CA 1
ATOM 2462 C C . ALA A 1 318 ? -10.558 1.704 21.748 1.00 73.94 318 ALA A C 1
ATOM 2464 O O . ALA A 1 318 ? -10.537 2.598 20.904 1.00 73.94 318 ALA A O 1
ATOM 2465 N N . LYS A 1 319 ? -10.898 0.445 21.434 1.00 70.81 319 LYS A N 1
ATOM 2466 C CA . LYS A 1 319 ? -11.298 0.039 20.074 1.00 70.81 319 LYS A CA 1
ATOM 2467 C C . LYS A 1 319 ? -12.651 0.586 19.652 1.00 70.81 319 LYS A C 1
ATOM 2469 O O . LYS A 1 319 ? -12.801 0.997 18.507 1.00 70.81 319 LYS A O 1
ATOM 2474 N N . HIS A 1 320 ? -13.609 0.639 20.575 1.00 65.69 320 HIS A N 1
ATOM 2475 C CA . HIS A 1 320 ? -14.921 1.238 20.339 1.00 65.69 320 HIS A CA 1
ATOM 2476 C C . HIS A 1 320 ? -14.820 2.732 19.988 1.00 65.69 320 HIS A C 1
ATOM 2478 O O . HIS A 1 320 ? -15.554 3.215 19.133 1.00 65.69 320 HIS A O 1
ATOM 2484 N N . LEU A 1 321 ? -13.842 3.443 20.559 1.00 68.62 321 LEU A N 1
ATOM 2485 C CA . LEU A 1 321 ? -13.512 4.830 20.198 1.00 68.62 321 LEU A CA 1
ATOM 2486 C C . LEU A 1 321 ? -12.858 4.976 18.807 1.00 68.62 321 LEU A C 1
ATOM 2488 O O . LEU A 1 321 ? -12.506 6.083 18.397 1.00 68.62 321 LEU A O 1
ATOM 2492 N N . GLY A 1 322 ? -12.674 3.874 18.077 1.00 66.25 322 GLY A N 1
ATOM 2493 C CA . GLY A 1 322 ? -12.063 3.849 16.753 1.00 66.25 322 GLY A CA 1
ATOM 2494 C C . GLY A 1 322 ? -10.566 3.549 16.760 1.00 66.25 322 GLY A C 1
ATOM 2495 O O . GLY A 1 322 ? -9.930 3.685 15.713 1.00 66.25 322 GLY A O 1
ATOM 2496 N N . ALA A 1 323 ? -9.981 3.134 17.892 1.00 72.12 323 ALA A N 1
ATOM 2497 C CA . ALA A 1 323 ? -8.624 2.612 17.862 1.00 72.12 323 ALA A CA 1
ATOM 2498 C C . ALA A 1 323 ? -8.606 1.261 17.152 1.00 72.12 323 ALA A C 1
ATOM 2500 O O . ALA A 1 323 ? -9.259 0.301 17.550 1.00 72.12 323 ALA A O 1
ATOM 2501 N N . SER A 1 324 ? -7.768 1.139 16.142 1.00 60.12 324 SER A N 1
ATOM 2502 C CA . SER A 1 324 ? -7.561 -0.134 15.472 1.00 60.12 324 SER A CA 1
ATOM 2503 C C . SER A 1 324 ? -6.745 -1.105 16.316 1.00 60.12 324 SER A C 1
ATOM 2505 O O . SER A 1 324 ? -6.647 -2.259 15.921 1.00 60.12 324 SER A O 1
ATOM 2507 N N . GLY A 1 325 ? -6.180 -0.664 17.453 1.00 69.00 325 GLY A N 1
ATOM 2508 C CA . GLY A 1 325 ? -5.397 -1.508 18.350 1.00 69.00 325 GLY A CA 1
ATOM 2509 C C . GLY A 1 325 ? -4.929 -0.901 19.665 1.00 69.00 325 GLY A C 1
ATOM 2510 O O . GLY A 1 325 ? -4.797 0.314 19.774 1.00 69.00 325 GLY A O 1
ATOM 2511 N N . VAL A 1 326 ? -4.646 -1.754 20.661 1.00 78.38 326 VAL A N 1
ATOM 2512 C CA . VAL A 1 326 ? -4.018 -1.378 21.946 1.00 78.38 326 VAL A CA 1
ATOM 2513 C C . VAL A 1 326 ? -2.895 -2.372 22.265 1.00 78.38 326 VAL A C 1
ATOM 2515 O O . VAL A 1 326 ? -3.141 -3.563 22.425 1.00 78.38 326 VAL A O 1
ATOM 2518 N N . ILE A 1 327 ? -1.653 -1.893 22.360 1.00 74.88 327 ILE A N 1
ATOM 2519 C CA . ILE A 1 327 ? -0.443 -2.703 22.565 1.00 74.88 327 ILE A CA 1
ATOM 2520 C C . ILE A 1 327 ? 0.177 -2.365 23.921 1.00 74.88 327 ILE A C 1
ATOM 2522 O O . ILE A 1 327 ? 0.481 -1.206 24.197 1.00 74.88 327 ILE A O 1
ATOM 2526 N N . ARG A 1 328 ? 0.453 -3.375 24.751 1.00 81.69 328 ARG A N 1
ATOM 2527 C CA . ARG A 1 328 ? 1.179 -3.216 26.023 1.00 81.69 328 ARG A CA 1
ATOM 2528 C C . ARG A 1 328 ? 2.644 -3.603 25.826 1.00 81.69 328 ARG A C 1
ATOM 2530 O O . ARG A 1 328 ? 2.944 -4.775 25.621 1.00 81.69 328 ARG A O 1
ATOM 2537 N N . LEU A 1 329 ? 3.560 -2.636 25.887 1.00 60.06 329 LEU A N 1
ATOM 2538 C CA . LEU A 1 329 ? 5.002 -2.900 25.761 1.00 60.06 329 LEU A CA 1
ATOM 2539 C C . LEU A 1 329 ? 5.595 -3.450 27.061 1.00 60.06 329 LEU A C 1
ATOM 2541 O O . LEU A 1 329 ? 6.510 -4.269 27.045 1.00 60.06 329 LEU A O 1
ATOM 2545 N N . ASN A 1 330 ? 5.085 -2.971 28.194 1.00 72.06 330 ASN A N 1
ATOM 2546 C CA . ASN A 1 330 ? 5.386 -3.457 29.537 1.00 72.06 330 ASN A CA 1
ATOM 2547 C C . ASN A 1 330 ? 4.284 -2.974 30.501 1.00 72.06 330 ASN A C 1
ATOM 2549 O O . ASN A 1 330 ? 3.301 -2.369 30.078 1.00 72.06 330 ASN A O 1
ATOM 2553 N N . LYS A 1 331 ? 4.451 -3.210 31.808 1.00 79.31 331 LYS A N 1
ATOM 2554 C CA . LYS A 1 331 ? 3.466 -2.827 32.837 1.00 79.31 331 LYS A CA 1
ATOM 2555 C C . LYS A 1 331 ? 3.204 -1.319 32.948 1.00 79.31 331 LYS A C 1
ATOM 2557 O O . LYS A 1 331 ? 2.238 -0.943 33.593 1.00 79.31 331 LYS A O 1
ATOM 2562 N N . GLN A 1 332 ? 4.043 -0.476 32.352 1.00 84.44 332 GLN A N 1
ATOM 2563 C CA . GLN A 1 332 ? 3.988 0.982 32.471 1.00 84.44 332 GLN A CA 1
ATOM 2564 C C . GLN A 1 332 ? 3.934 1.699 31.116 1.00 84.44 332 GLN A C 1
ATOM 2566 O O . GLN A 1 332 ? 4.023 2.923 31.061 1.00 84.44 332 GLN A O 1
ATOM 2571 N N . SER A 1 333 ? 3.808 0.970 30.005 1.00 82.94 333 SER A N 1
ATOM 2572 C CA . SER A 1 333 ? 3.846 1.560 28.668 1.00 82.94 333 SER A CA 1
ATOM 2573 C C . SER A 1 333 ? 2.837 0.891 27.744 1.00 82.94 333 SER A C 1
ATOM 2575 O O . SER A 1 333 ? 2.902 -0.319 27.501 1.00 82.94 333 SER A O 1
ATOM 2577 N N . VAL A 1 334 ? 1.909 1.701 27.234 1.00 88.00 334 VAL A N 1
ATOM 2578 C CA . VAL A 1 334 ? 0.788 1.293 26.384 1.00 88.00 334 VAL A CA 1
ATOM 2579 C C . VAL A 1 334 ? 0.752 2.160 25.130 1.00 88.00 334 VAL A C 1
ATOM 2581 O O . VAL A 1 334 ? 0.959 3.370 25.187 1.00 88.00 334 VAL A O 1
ATOM 2584 N N . GLN A 1 335 ? 0.487 1.549 23.980 1.00 87.31 335 GLN A N 1
ATOM 2585 C CA . GLN A 1 335 ? 0.256 2.252 22.725 1.00 87.31 335 GLN A CA 1
ATOM 2586 C C . GLN A 1 335 ? -1.169 2.018 22.238 1.00 87.31 335 GLN A C 1
ATOM 2588 O O . GLN A 1 335 ? -1.591 0.872 22.154 1.00 87.31 335 GLN A O 1
ATOM 2593 N N . VAL A 1 336 ? -1.889 3.080 21.883 1.00 87.94 336 VAL A N 1
ATOM 2594 C CA . VAL A 1 336 ? -3.234 3.002 21.289 1.00 87.94 336 VAL A CA 1
ATOM 2595 C C . VAL A 1 336 ? -3.147 3.471 19.838 1.00 87.94 336 VAL A C 1
ATOM 2597 O O . VAL A 1 336 ? -2.657 4.568 19.568 1.00 87.94 336 VAL A O 1
ATOM 2600 N N . ILE A 1 337 ? -3.561 2.637 18.889 1.00 85.06 337 ILE A N 1
ATOM 2601 C CA . ILE A 1 337 ? -3.444 2.896 17.452 1.00 85.06 337 ILE A CA 1
ATOM 2602 C C . ILE A 1 337 ? -4.714 3.590 16.966 1.00 85.06 337 ILE A C 1
ATOM 2604 O O . ILE A 1 337 ? -5.727 2.937 16.768 1.00 85.06 337 ILE A O 1
ATOM 2608 N N . VAL A 1 338 ? -4.669 4.909 16.786 1.00 78.69 338 VAL A N 1
ATOM 2609 C CA . VAL A 1 338 ? -5.836 5.753 16.433 1.00 78.69 338 VAL A CA 1
ATOM 2610 C C . VAL A 1 338 ? -5.754 6.312 15.002 1.00 78.69 338 VAL A C 1
ATOM 2612 O O . VAL A 1 338 ? -6.519 7.195 14.610 1.00 78.69 338 VAL A O 1
ATOM 2615 N N . GLY A 1 339 ? -4.787 5.823 14.215 1.00 71.12 339 GLY A N 1
ATOM 2616 C CA . GLY A 1 339 ? -4.510 6.291 12.856 1.00 71.12 339 GLY A CA 1
ATOM 2617 C C . GLY A 1 339 ? -3.792 7.644 12.826 1.00 71.12 339 GLY A C 1
ATOM 2618 O O . GLY A 1 339 ? -3.292 8.122 13.846 1.00 71.12 339 GLY A O 1
ATOM 2619 N N . THR A 1 340 ? -3.735 8.286 11.656 1.00 75.75 340 THR A N 1
ATOM 2620 C CA . THR A 1 340 ? -2.968 9.530 11.387 1.00 75.75 340 THR A CA 1
ATOM 2621 C C . THR A 1 340 ? -3.328 10.730 12.280 1.00 75.75 340 THR A C 1
ATOM 2623 O O . THR A 1 340 ? -2.640 11.750 12.273 1.00 75.75 340 THR A O 1
ATOM 2626 N N . ARG A 1 341 ? -4.391 10.605 13.086 1.00 79.81 341 ARG A N 1
ATOM 2627 C CA . ARG A 1 341 ? -4.879 11.599 14.053 1.00 79.81 341 ARG A CA 1
ATOM 2628 C C . ARG A 1 341 ? -4.172 11.545 15.416 1.00 79.81 341 ARG A C 1
ATOM 2630 O O . ARG A 1 341 ? -4.437 12.401 16.259 1.00 79.81 341 ARG A O 1
ATOM 2637 N N . ALA A 1 342 ? -3.255 10.601 15.636 1.00 79.25 342 ALA A N 1
ATOM 2638 C CA . ALA A 1 342 ? -2.602 10.377 16.929 1.00 79.25 342 ALA A CA 1
ATOM 2639 C C . ALA A 1 342 ? -1.930 11.626 17.531 1.00 79.25 342 ALA A C 1
ATOM 2641 O O . ALA A 1 342 ? -2.129 11.921 18.707 1.00 79.25 342 ALA A O 1
ATOM 2642 N N . GLU A 1 343 ? -1.200 12.411 16.736 1.00 83.00 343 GLU A N 1
ATOM 2643 C CA . GLU A 1 343 ? -0.545 13.640 17.218 1.00 83.00 343 GLU A CA 1
ATOM 2644 C C . GLU A 1 343 ? -1.567 14.697 17.681 1.00 83.00 343 GLU A C 1
ATOM 2646 O O . GLU A 1 343 ? -1.369 15.404 18.676 1.00 83.00 343 GLU A O 1
ATOM 2651 N N . ILE A 1 344 ? -2.696 14.790 16.969 1.00 85.44 344 ILE A N 1
ATOM 2652 C CA . ILE A 1 344 ? -3.755 15.766 17.240 1.00 85.44 344 ILE A CA 1
ATOM 2653 C C . ILE A 1 344 ? -4.473 15.395 18.545 1.00 85.44 344 ILE A C 1
ATOM 2655 O O . ILE A 1 344 ? -4.645 16.255 19.415 1.00 85.44 344 ILE A O 1
ATOM 2659 N N . VAL A 1 345 ? -4.797 14.111 18.719 1.00 88.31 345 VAL A N 1
ATOM 2660 C CA . VAL A 1 345 ? -5.425 13.585 19.937 1.00 88.31 345 VAL A CA 1
ATOM 2661 C C . VAL A 1 345 ? -4.473 13.693 21.134 1.00 88.31 345 VAL A C 1
ATOM 2663 O O . VAL A 1 345 ? -4.881 14.204 22.172 1.00 88.31 345 VAL A O 1
ATOM 2666 N N . ALA A 1 346 ? -3.185 13.351 21.005 1.00 89.31 346 ALA A N 1
ATOM 2667 C CA . ALA A 1 346 ? -2.211 13.495 22.098 1.00 89.31 346 ALA A CA 1
ATOM 2668 C C . ALA A 1 346 ? -2.043 14.949 22.561 1.00 89.31 346 ALA A C 1
ATOM 2670 O O . ALA A 1 346 ? -1.972 15.217 23.763 1.00 89.31 346 ALA A O 1
ATOM 2671 N N . SER A 1 347 ? -1.996 15.908 21.628 1.00 87.00 347 SER A N 1
ATOM 2672 C CA . SER A 1 347 ? -1.973 17.332 21.983 1.00 87.00 347 SER A CA 1
ATOM 2673 C C . SER A 1 347 ? -3.223 17.719 22.772 1.00 87.00 347 SER A C 1
ATOM 2675 O O . SER A 1 347 ? -3.107 18.410 23.781 1.00 87.00 347 SER A O 1
ATOM 2677 N N . ALA A 1 348 ? -4.397 17.257 22.343 1.00 89.25 348 ALA A N 1
ATOM 2678 C CA . ALA A 1 348 ? -5.647 17.541 23.028 1.00 89.25 348 ALA A CA 1
ATOM 2679 C C . ALA A 1 348 ? -5.742 16.845 24.395 1.00 89.25 348 ALA A C 1
ATOM 2681 O O . ALA A 1 348 ? -6.267 17.442 25.327 1.00 89.25 348 ALA A O 1
ATOM 2682 N N . MET A 1 349 ? -5.164 15.651 24.568 1.00 93.19 349 MET A N 1
ATOM 2683 C CA . MET A 1 349 ? -5.110 14.977 25.870 1.00 93.19 349 MET A CA 1
ATOM 2684 C C . MET A 1 349 ? -4.289 15.784 26.880 1.00 93.19 349 MET A C 1
ATOM 2686 O O . MET A 1 349 ? -4.712 15.949 28.021 1.00 93.19 349 MET A O 1
ATOM 2690 N N . ARG A 1 350 ? -3.144 16.343 26.466 1.00 91.75 350 ARG A N 1
ATOM 2691 C CA . ARG A 1 350 ? -2.345 17.220 27.341 1.00 91.75 350 ARG A CA 1
ATOM 2692 C C . ARG A 1 350 ? -3.116 18.488 27.720 1.00 91.75 350 ARG A C 1
ATOM 2694 O O . ARG A 1 350 ? -3.099 18.872 28.886 1.00 91.75 350 ARG A O 1
ATOM 2701 N N . ASP A 1 351 ? -3.822 19.091 26.762 1.00 87.06 351 ASP A N 1
ATOM 2702 C CA . ASP A 1 351 ? -4.651 20.278 27.007 1.00 87.06 351 ASP A CA 1
ATOM 2703 C C . ASP A 1 351 ? -5.801 19.972 27.982 1.00 87.06 351 ASP A C 1
ATOM 2705 O O . ASP A 1 351 ? -6.071 20.751 28.893 1.00 87.06 351 ASP A O 1
ATOM 2709 N N . VAL A 1 352 ? -6.450 18.817 27.821 1.00 87.69 352 VAL A N 1
ATOM 2710 C CA . VAL A 1 352 ? -7.525 18.325 28.691 1.00 87.69 352 VAL A CA 1
ATOM 2711 C C . VAL A 1 352 ? -7.022 18.082 30.112 1.00 87.69 352 VAL A C 1
ATOM 2713 O O . VAL A 1 352 ? -7.653 18.543 31.060 1.00 87.69 352 VAL A O 1
ATOM 2716 N N . LEU A 1 353 ? -5.877 17.412 30.274 1.00 86.06 353 LEU A N 1
ATOM 2717 C CA . LEU A 1 353 ? -5.300 17.146 31.594 1.00 86.06 353 LEU A CA 1
ATOM 2718 C C . LEU A 1 353 ? -4.878 18.423 32.319 1.00 86.06 353 LEU A C 1
ATOM 2720 O O . LEU A 1 353 ? -4.993 18.502 33.540 1.00 86.06 353 LEU A O 1
ATOM 2724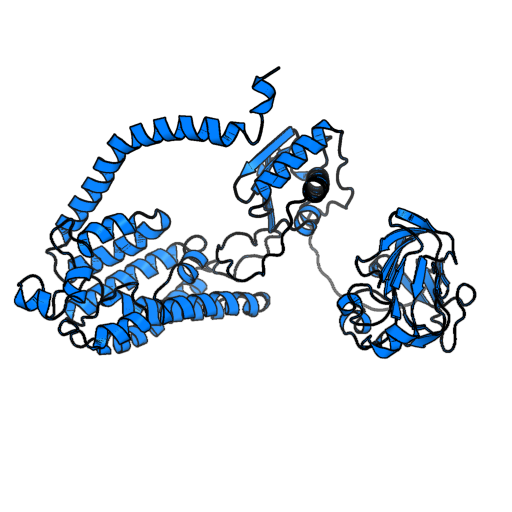 N N . ALA A 1 354 ? -4.412 19.430 31.578 1.00 82.62 354 ALA A N 1
ATOM 2725 C CA . ALA A 1 354 ? -4.092 20.733 32.147 1.00 82.62 354 ALA A CA 1
ATOM 2726 C C . ALA A 1 354 ? -5.342 21.479 32.655 1.00 82.62 354 ALA A C 1
ATOM 2728 O O . ALA A 1 354 ? -5.217 22.359 33.504 1.00 82.62 354 ALA A O 1
ATOM 2729 N N . GLN A 1 355 ? -6.533 21.137 32.149 1.00 77.56 355 GLN A N 1
ATOM 2730 C CA . GLN A 1 355 ? -7.808 21.725 32.573 1.00 77.56 355 GLN A CA 1
ATOM 2731 C C . GLN A 1 355 ? -8.461 20.977 33.741 1.00 77.56 355 GLN A C 1
ATOM 2733 O O . GLN A 1 355 ? -9.302 21.552 34.428 1.00 77.56 355 GLN A O 1
ATOM 2738 N N . GLY A 1 356 ? -8.093 19.718 33.978 1.00 72.56 356 GLY A N 1
ATOM 2739 C CA . GLY A 1 356 ? -8.576 18.952 35.120 1.00 72.56 356 GLY A CA 1
ATOM 2740 C C . GLY A 1 356 ? -8.450 17.439 34.934 1.00 72.56 356 GLY A C 1
ATOM 2741 O O . GLY A 1 356 ? -8.252 16.961 33.813 1.00 72.56 356 GLY A O 1
ATOM 2742 N N . PRO A 1 357 ? -8.555 16.669 36.031 1.00 80.25 357 PRO A N 1
ATOM 2743 C CA . PRO A 1 357 ? -8.482 15.219 35.978 1.00 80.25 357 PRO A CA 1
ATOM 2744 C C . PRO A 1 357 ? -9.700 14.628 35.259 1.00 80.25 357 PRO A C 1
ATOM 2746 O O . PRO A 1 357 ? -10.8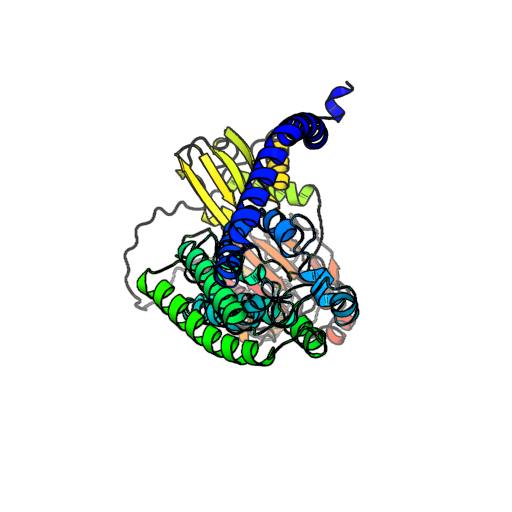23 15.119 35.353 1.00 80.25 357 PRO A O 1
ATOM 2749 N N . VAL A 1 358 ? -9.454 13.541 34.546 1.00 85.69 358 VAL A N 1
ATOM 2750 C CA . VAL A 1 358 ? -10.402 12.741 33.781 1.00 85.69 358 VAL A CA 1
ATOM 2751 C C . VAL A 1 358 ? -10.458 11.372 34.438 1.00 85.69 358 VAL A C 1
ATOM 2753 O O . VAL A 1 358 ? -9.427 10.736 34.657 1.00 85.69 358 VAL A O 1
ATOM 2756 N N . ALA A 1 359 ? -11.658 10.918 34.771 1.00 80.81 359 ALA A N 1
ATOM 2757 C CA . ALA A 1 359 ? -11.846 9.628 35.415 1.00 80.81 359 ALA A CA 1
ATOM 2758 C C . ALA A 1 359 ? -11.548 8.461 34.459 1.00 80.81 359 ALA A C 1
ATOM 2760 O O . ALA A 1 359 ? -11.659 8.592 33.239 1.00 80.81 359 ALA A O 1
ATOM 2761 N N . ALA A 1 360 ? -11.180 7.313 35.029 1.00 80.94 360 ALA A N 1
ATOM 2762 C CA . ALA A 1 360 ? -11.095 6.055 34.297 1.00 80.94 360 ALA A CA 1
ATOM 2763 C C . ALA A 1 360 ? -12.467 5.653 33.748 1.00 80.94 360 ALA A C 1
ATOM 2765 O O . ALA A 1 360 ? -13.496 5.896 34.379 1.00 80.94 360 ALA A O 1
ATOM 2766 N N . TYR A 1 361 ? -12.477 4.992 32.595 1.00 74.19 361 TYR A N 1
ATOM 2767 C CA . TYR A 1 361 ? -13.686 4.379 32.072 1.00 74.19 361 TYR A CA 1
ATOM 2768 C C . TYR A 1 361 ? -14.091 3.185 32.948 1.00 74.19 361 TYR A C 1
ATOM 2770 O O . TYR A 1 361 ? -13.291 2.283 33.186 1.00 74.19 361 TYR A O 1
ATOM 2778 N N . ALA A 1 362 ? -15.335 3.175 33.425 1.00 57.88 362 ALA A N 1
ATOM 2779 C CA . ALA A 1 362 ? -15.819 2.243 34.446 1.00 57.88 362 ALA A CA 1
ATOM 2780 C C . ALA A 1 362 ? -16.426 0.929 33.892 1.00 57.88 362 ALA A C 1
ATOM 2782 O O . ALA A 1 362 ? -17.186 0.260 34.592 1.00 57.88 362 ALA A O 1
ATOM 2783 N N . GLY A 1 363 ? -16.120 0.541 32.648 1.00 54.53 363 GLY A N 1
ATOM 2784 C CA . GLY A 1 363 ? -16.597 -0.716 32.048 1.00 54.53 363 GLY A CA 1
ATOM 2785 C C . GLY A 1 363 ? -15.771 -1.944 32.467 1.00 54.53 363 GLY A C 1
ATOM 2786 O O . GLY A 1 363 ? -14.544 -1.876 32.517 1.00 54.53 363 GLY A O 1
ATOM 2787 N N . ARG A 1 364 ? -16.447 -3.071 32.755 1.00 39.53 364 ARG A N 1
ATOM 2788 C CA . ARG A 1 364 ? -15.890 -4.324 33.320 1.00 39.53 364 ARG A CA 1
ATOM 2789 C C . ARG A 1 364 ? -14.608 -4.815 32.623 1.00 39.53 364 ARG A C 1
ATOM 2791 O O . ARG A 1 364 ? -14.624 -5.145 31.440 1.00 39.53 364 ARG A O 1
ATOM 2798 N N . HIS A 1 365 ? -13.538 -4.985 33.404 1.00 33.16 365 HIS A N 1
ATOM 2799 C CA . HIS A 1 365 ? -12.397 -5.838 33.061 1.00 33.16 365 HIS A CA 1
ATOM 2800 C C . HIS A 1 365 ? -12.868 -7.290 32.912 1.00 33.16 365 HIS A C 1
ATOM 2802 O O . HIS A 1 365 ? -13.332 -7.889 33.881 1.00 33.16 365 HIS A O 1
ATOM 2808 N N . THR A 1 366 ? -12.754 -7.861 31.715 1.00 31.77 366 THR A N 1
ATOM 2809 C CA . THR A 1 366 ? -12.877 -9.307 31.510 1.00 31.77 366 THR A CA 1
ATOM 2810 C C . THR A 1 366 ? -11.481 -9.881 31.323 1.00 31.77 366 THR A C 1
ATOM 2812 O O . THR A 1 366 ? -10.880 -9.793 30.255 1.00 31.77 366 THR A O 1
ATOM 2815 N N . ASP A 1 367 ? -10.941 -10.441 32.404 1.00 28.72 367 ASP A N 1
ATOM 2816 C CA . ASP A 1 367 ? -9.849 -11.399 32.300 1.00 28.72 367 ASP A CA 1
ATOM 2817 C C . ASP A 1 367 ? -10.363 -12.644 31.566 1.00 28.72 367 ASP A C 1
ATOM 2819 O O . ASP A 1 367 ? -11.412 -13.208 31.885 1.00 28.72 367 ASP A O 1
ATOM 2823 N N . ASN A 1 368 ? -9.608 -13.052 30.551 1.00 32.50 368 ASN A N 1
ATOM 2824 C CA . ASN A 1 368 ? -9.858 -14.231 29.737 1.00 32.50 368 ASN A CA 1
ATOM 2825 C C . ASN A 1 368 ? -9.844 -15.516 30.580 1.00 32.50 368 ASN A C 1
ATOM 2827 O O . ASN A 1 368 ? -8.786 -15.938 31.045 1.00 32.50 368 ASN A O 1
ATOM 2831 N N . ALA A 1 369 ? -10.978 -16.216 30.652 1.00 26.86 369 ALA A N 1
ATOM 2832 C CA . ALA A 1 369 ? -11.004 -17.667 30.823 1.00 26.86 369 ALA A CA 1
ATOM 2833 C C . ALA A 1 369 ? -12.259 -18.256 30.161 1.00 26.86 369 ALA A C 1
ATOM 2835 O O . ALA A 1 369 ? -13.365 -18.218 30.694 1.00 26.86 369 ALA A O 1
ATOM 2836 N N . VAL A 1 370 ? -12.055 -18.794 28.961 1.00 29.59 370 VAL A N 1
ATOM 2837 C CA . VAL A 1 370 ? -13.036 -19.537 28.169 1.00 29.59 370 VAL A CA 1
ATOM 2838 C C . VAL A 1 370 ? -13.351 -20.868 28.853 1.00 29.59 370 VAL A C 1
ATOM 2840 O O . VAL A 1 370 ? -12.449 -21.667 29.092 1.00 29.59 370 VAL A O 1
ATOM 2843 N N . SER A 1 371 ? -14.634 -21.162 29.062 1.00 24.14 371 SER A N 1
ATOM 2844 C CA . SER A 1 371 ? -15.133 -22.529 28.885 1.00 24.14 371 SER A CA 1
ATOM 2845 C C . SER A 1 371 ? -16.576 -22.513 28.378 1.00 24.14 371 SER A C 1
ATOM 2847 O O . SER A 1 371 ? -17.461 -21.853 28.911 1.00 24.14 371 SER A O 1
ATOM 2849 N N . THR A 1 372 ? -16.730 -23.194 27.253 1.00 26.08 372 THR A N 1
ATOM 2850 C CA . THR A 1 372 ? -17.914 -23.466 26.446 1.00 26.08 372 THR A CA 1
ATOM 2851 C C . THR A 1 372 ? -18.925 -24.333 27.201 1.00 26.08 372 THR A C 1
ATOM 2853 O O . THR A 1 372 ? -18.507 -25.314 27.800 1.00 26.08 372 THR A O 1
ATOM 2856 N N . GLU A 1 373 ? -20.234 -24.067 27.071 1.00 27.31 373 GLU A N 1
ATOM 2857 C CA . GLU A 1 373 ? -21.207 -25.011 26.474 1.00 27.31 373 GLU A CA 1
ATOM 2858 C C . GLU A 1 373 ? -22.678 -24.524 26.485 1.00 27.31 373 GLU A C 1
ATOM 2860 O O . GLU A 1 373 ? -23.261 -24.222 27.517 1.00 27.31 373 GLU A O 1
ATOM 2865 N N . LYS A 1 374 ? -23.240 -24.500 25.266 1.00 27.12 374 LYS A N 1
ATOM 2866 C CA . LYS A 1 374 ? -24.567 -24.944 24.782 1.00 27.12 374 LYS A CA 1
ATOM 2867 C C . LYS A 1 374 ? -25.857 -24.705 25.597 1.00 27.12 374 LYS A C 1
ATOM 2869 O O . LYS A 1 374 ? -26.137 -25.340 26.602 1.00 27.12 374 LYS A O 1
ATOM 2874 N N . THR A 1 375 ? -26.710 -23.912 24.946 1.00 35.28 375 THR A N 1
ATOM 2875 C CA . THR A 1 375 ? -28.177 -23.943 24.788 1.00 35.28 375 THR A CA 1
ATOM 2876 C C . THR A 1 375 ? -28.990 -25.018 25.534 1.00 35.28 375 THR A C 1
ATOM 2878 O O . THR A 1 375 ? -28.896 -26.205 25.226 1.00 35.28 375 THR A O 1
ATOM 2881 N N . SER A 1 376 ? -29.943 -24.567 26.359 1.00 25.06 376 SER A N 1
ATOM 2882 C CA . SER A 1 376 ? -31.258 -25.206 26.527 1.00 25.06 376 SER A CA 1
ATOM 2883 C C . SER A 1 376 ? -32.300 -24.170 26.959 1.00 25.06 376 SER A C 1
ATOM 2885 O O . SER A 1 376 ? -32.128 -23.483 27.960 1.00 25.06 376 SER A O 1
ATOM 2887 N N . GLU A 1 377 ? -33.404 -24.096 26.218 1.00 35.06 377 GLU A N 1
ATOM 2888 C CA . GLU A 1 377 ? -34.636 -23.405 26.610 1.00 35.06 377 GLU A CA 1
ATOM 2889 C C . GLU A 1 377 ? -35.274 -24.073 27.844 1.00 35.06 377 GLU A C 1
ATOM 2891 O O . GLU A 1 377 ? -35.374 -25.303 27.877 1.00 35.06 377 GLU A O 1
ATOM 2896 N N . LYS A 1 378 ? -35.773 -23.282 28.813 1.00 27.92 378 LYS A N 1
ATOM 2897 C CA . LYS A 1 378 ? -37.186 -23.292 29.267 1.00 27.92 378 LYS A CA 1
ATOM 2898 C C . LYS A 1 378 ? -37.477 -22.389 30.482 1.00 27.92 378 LYS A C 1
ATOM 2900 O O . LYS A 1 378 ? -36.820 -22.477 31.507 1.00 27.92 378 LYS A O 1
ATOM 2905 N N . GLN A 1 379 ? -38.631 -21.723 30.357 1.00 25.75 379 GLN A N 1
ATOM 2906 C CA . GLN A 1 379 ? -39.663 -21.434 31.369 1.00 25.75 379 GLN A CA 1
ATOM 2907 C C . GLN A 1 379 ? -39.476 -20.289 32.383 1.00 25.75 379 GLN A C 1
ATOM 2909 O O . GLN A 1 379 ? -38.847 -20.421 33.424 1.00 25.75 379 GLN A O 1
ATOM 2914 N N . THR A 1 380 ? -40.216 -19.213 32.076 1.00 39.31 380 THR A N 1
ATOM 2915 C CA . THR A 1 380 ? -41.058 -18.380 32.957 1.00 39.31 380 THR A CA 1
ATOM 2916 C C . THR A 1 380 ? -41.034 -18.703 34.451 1.00 39.31 380 THR A C 1
ATOM 2918 O O . THR A 1 380 ? -41.676 -19.660 34.887 1.00 39.31 380 THR A O 1
ATOM 2921 N N . ASN A 1 381 ? -40.466 -17.772 35.218 1.00 28.00 381 ASN A N 1
ATOM 2922 C CA . ASN A 1 381 ? -40.999 -17.370 36.513 1.00 28.00 381 ASN A CA 1
ATOM 2923 C C . ASN A 1 381 ? -41.354 -15.876 36.463 1.00 28.00 381 ASN A C 1
ATOM 2925 O O . ASN A 1 381 ? -40.561 -15.046 36.028 1.00 28.00 381 ASN A O 1
ATOM 2929 N N . ASN A 1 382 ? -42.589 -15.583 36.867 1.00 42.75 382 ASN A N 1
ATOM 2930 C CA . ASN A 1 382 ? -43.167 -14.254 37.026 1.00 42.75 382 ASN A CA 1
ATOM 2931 C C . ASN A 1 382 ? -42.529 -13.539 38.217 1.00 42.75 382 ASN A C 1
ATOM 2933 O O . ASN A 1 382 ? -42.997 -13.736 39.330 1.00 42.75 382 ASN A O 1
ATOM 2937 N N . ASP A 1 383 ? -41.532 -12.697 37.972 1.00 48.53 383 ASP A N 1
ATOM 2938 C CA . ASP A 1 383 ? -41.256 -11.514 38.805 1.00 48.53 383 ASP A CA 1
ATOM 2939 C C . ASP A 1 383 ? -40.525 -10.427 37.992 1.00 48.53 383 ASP A C 1
ATOM 2941 O O . ASP A 1 383 ? -39.746 -9.645 38.524 1.00 48.53 383 ASP A O 1
ATOM 2945 N N . ALA A 1 384 ? -40.780 -10.365 36.680 1.00 59.03 384 ALA A N 1
ATOM 2946 C CA . ALA A 1 384 ? -40.240 -9.301 35.843 1.00 59.03 384 ALA A CA 1
ATOM 2947 C C . ALA A 1 384 ? -40.888 -7.976 36.279 1.00 59.03 384 ALA A C 1
ATOM 2949 O O . ALA A 1 384 ? -42.113 -7.803 36.189 1.00 59.03 384 ALA A O 1
ATOM 2950 N N . LYS A 1 385 ? -40.086 -7.063 36.828 1.00 80.81 385 LYS A N 1
ATOM 2951 C CA . LYS A 1 385 ? -40.575 -5.812 37.405 1.00 80.81 385 LYS A CA 1
ATOM 2952 C C . LYS A 1 385 ? -40.682 -4.783 36.290 1.00 80.81 385 LYS A C 1
ATOM 2954 O O . LYS A 1 385 ? -39.713 -4.522 35.587 1.00 80.81 385 LYS A O 1
ATOM 2959 N N . VAL A 1 386 ? -41.849 -4.154 36.151 1.00 87.44 386 VAL A N 1
ATOM 2960 C CA . VAL A 1 386 ? -42.003 -3.010 35.243 1.00 87.44 386 VAL A CA 1
ATOM 2961 C C . VAL A 1 386 ? -41.130 -1.869 35.760 1.00 87.44 386 VAL A C 1
ATOM 2963 O O . VAL A 1 386 ? -41.358 -1.354 36.858 1.00 87.44 386 VAL A O 1
ATOM 2966 N N . ILE A 1 387 ? -40.124 -1.496 34.975 1.00 88.88 387 ILE A N 1
ATOM 2967 C CA . ILE A 1 387 ? -39.195 -0.408 35.298 1.00 88.88 387 ILE A CA 1
ATOM 2968 C C . ILE A 1 387 ? -39.518 0.878 34.540 1.00 88.88 387 ILE A C 1
ATOM 2970 O O . ILE A 1 387 ? -39.110 1.954 34.972 1.00 88.88 387 ILE A O 1
ATOM 2974 N N . LEU A 1 388 ? -40.256 0.788 33.433 1.00 91.19 388 LEU A N 1
ATOM 2975 C CA . LEU A 1 388 ? -40.669 1.946 32.654 1.00 91.19 388 LEU A CA 1
ATOM 2976 C C . LEU A 1 388 ? -41.962 1.654 31.892 1.00 91.19 388 LEU A C 1
ATOM 2978 O O . LEU A 1 388 ? -42.105 0.598 31.275 1.00 91.19 388 LEU A O 1
ATOM 2982 N N . GLU A 1 389 ? -42.884 2.613 31.910 1.00 92.50 389 GLU A N 1
ATOM 2983 C CA . GLU A 1 389 ? -44.047 2.640 31.025 1.00 92.50 389 GLU A CA 1
ATOM 2984 C C . GLU A 1 389 ? -43.816 3.719 29.967 1.00 92.50 389 GLU A C 1
ATOM 2986 O O . GLU A 1 389 ? -43.623 4.889 30.299 1.00 92.50 389 GLU A O 1
ATOM 2991 N N . MET A 1 390 ? -43.807 3.314 28.700 1.00 92.38 390 MET A N 1
ATOM 2992 C CA . MET A 1 390 ? -43.605 4.214 27.570 1.00 92.38 390 MET A CA 1
ATOM 2993 C C . MET A 1 390 ? -44.954 4.732 27.096 1.00 92.38 390 MET A C 1
ATOM 2995 O O . MET A 1 390 ? -45.846 3.927 26.823 1.00 92.38 390 MET A O 1
ATOM 2999 N N . VAL A 1 391 ? -45.117 6.049 26.958 1.00 94.56 391 VAL A N 1
ATOM 3000 C CA . VAL A 1 391 ? -46.327 6.640 26.360 1.00 94.56 391 VAL A CA 1
ATOM 3001 C C . VAL A 1 391 ? -46.086 7.055 24.917 1.00 94.56 391 VAL A C 1
ATOM 3003 O O . VAL A 1 391 ? -44.952 7.291 24.502 1.00 94.56 391 VAL A O 1
ATOM 3006 N N . ALA A 1 392 ? -47.161 7.151 24.138 1.00 96.19 392 ALA A N 1
ATOM 3007 C CA . ALA A 1 392 ? -47.081 7.578 22.751 1.00 96.19 392 ALA A CA 1
ATOM 3008 C C . ALA A 1 392 ? -46.473 8.994 22.657 1.00 96.19 392 ALA A C 1
ATOM 3010 O O . ALA A 1 392 ? -47.000 9.924 23.281 1.00 96.19 392 ALA A O 1
ATOM 3011 N N . PRO A 1 393 ? -45.394 9.187 21.874 1.00 96.38 393 PRO A N 1
ATOM 3012 C CA . PRO A 1 393 ? -44.794 10.504 21.684 1.00 96.38 393 PRO A CA 1
ATOM 3013 C C . PRO A 1 393 ? -45.642 11.418 20.784 1.00 96.38 393 PRO A C 1
ATOM 3015 O O . PRO A 1 393 ? -45.476 12.630 20.815 1.00 96.38 393 PRO A O 1
ATOM 3018 N N . PHE A 1 394 ? -46.563 10.880 19.987 1.00 95.50 394 PHE A N 1
ATOM 3019 C CA . PHE A 1 394 ? -47.480 11.639 19.131 1.00 95.50 394 PHE A CA 1
ATOM 3020 C C . PHE A 1 394 ? -48.744 10.819 18.858 1.00 95.50 394 PHE A C 1
ATOM 3022 O O . PHE A 1 394 ? -48.746 9.600 19.047 1.00 95.50 394 PHE A O 1
ATOM 3029 N N . ASP A 1 395 ? -49.812 11.488 18.417 1.00 96.81 395 ASP A N 1
ATOM 3030 C CA . ASP A 1 395 ? -51.026 10.817 17.957 1.00 96.81 395 ASP A CA 1
ATOM 3031 C C . ASP A 1 395 ? -50.715 10.047 16.677 1.00 96.81 395 ASP A C 1
ATOM 3033 O O . ASP A 1 395 ? -49.967 10.541 15.824 1.00 96.81 395 ASP A O 1
ATOM 3037 N N . GLY A 1 396 ? -51.300 8.865 16.509 1.00 95.56 396 GLY A N 1
ATOM 3038 C CA . GLY A 1 396 ? -51.126 8.119 15.274 1.00 95.56 396 GLY A CA 1
ATOM 3039 C C . GLY A 1 396 ? -51.611 6.682 15.316 1.00 95.56 396 GLY A C 1
ATOM 3040 O O . GLY A 1 396 ? -52.168 6.208 16.303 1.00 95.56 396 GLY A O 1
ATOM 3041 N N . GLU A 1 397 ? -51.359 5.974 14.223 1.00 95.75 397 GLU A N 1
ATOM 3042 C CA . GLU A 1 397 ? -51.663 4.551 14.097 1.00 95.75 397 GLU A CA 1
ATOM 3043 C C . GLU A 1 397 ? -50.412 3.715 14.367 1.00 95.75 397 GLU A C 1
ATOM 3045 O O . GLU A 1 397 ? -49.361 3.959 13.768 1.00 95.75 397 GLU A O 1
ATOM 3050 N N . VAL A 1 398 ? -50.512 2.724 15.253 1.00 95.94 398 VAL A N 1
ATOM 3051 C CA . VAL A 1 398 ? -49.405 1.806 15.540 1.00 95.94 398 VAL A CA 1
ATOM 3052 C C . VAL A 1 398 ? -49.173 0.866 14.362 1.00 95.94 398 VAL A C 1
ATOM 3054 O O . VAL A 1 398 ? -50.094 0.233 13.849 1.00 95.94 398 VAL A O 1
ATOM 3057 N N . VAL A 1 399 ? -47.906 0.733 13.992 1.00 93.19 399 VAL A N 1
ATOM 3058 C CA . VAL A 1 399 ? -47.382 -0.185 12.985 1.00 93.19 399 VAL A CA 1
ATOM 3059 C C . VAL A 1 399 ? -46.394 -1.126 13.675 1.00 93.19 399 VAL A C 1
ATOM 3061 O O . VAL A 1 399 ? -45.575 -0.697 14.491 1.00 93.19 399 VAL A O 1
ATOM 3064 N N . ALA A 1 400 ? -46.463 -2.423 13.372 1.00 92.00 400 ALA A N 1
ATOM 3065 C CA . ALA A 1 400 ? -45.505 -3.374 13.928 1.00 92.00 400 ALA A CA 1
ATOM 3066 C C . ALA A 1 400 ? -44.093 -3.072 13.405 1.00 92.00 400 ALA A C 1
ATOM 3068 O O . ALA A 1 400 ? -43.921 -2.743 12.233 1.00 92.00 400 ALA A O 1
ATOM 3069 N N . LEU A 1 401 ? -43.072 -3.229 14.254 1.00 89.75 401 LEU A N 1
ATOM 3070 C CA . LEU A 1 401 ? -41.694 -2.862 13.906 1.00 89.75 401 LEU A CA 1
ATOM 3071 C C . LEU A 1 401 ? -41.178 -3.613 12.661 1.00 89.75 401 LEU A C 1
ATOM 3073 O O . LEU A 1 401 ? -40.536 -3.026 11.798 1.00 89.75 401 LEU A O 1
ATOM 3077 N N . LYS A 1 402 ? -41.563 -4.884 12.501 1.00 90.31 402 LYS A N 1
ATOM 3078 C CA . LYS A 1 402 ? -41.263 -5.712 11.317 1.00 90.31 402 LYS A CA 1
ATOM 3079 C C . LYS A 1 402 ? -41.838 -5.182 9.994 1.00 90.31 402 LYS A C 1
ATOM 3081 O O . LYS A 1 402 ? -41.358 -5.566 8.935 1.00 90.31 402 LYS A O 1
ATOM 3086 N N . ASP A 1 403 ? -42.875 -4.344 10.055 1.00 89.75 403 ASP A N 1
ATOM 3087 C CA . ASP A 1 403 ? -43.562 -3.788 8.884 1.00 89.75 403 ASP A CA 1
ATOM 3088 C C . ASP A 1 403 ? -43.021 -2.382 8.530 1.00 89.75 403 ASP A C 1
ATOM 3090 O O . ASP A 1 403 ? -43.524 -1.717 7.620 1.00 89.75 403 ASP A O 1
ATOM 3094 N N . VAL A 1 404 ? -41.979 -1.915 9.234 1.00 92.19 404 VAL A N 1
ATOM 3095 C CA . VAL A 1 404 ? -41.264 -0.673 8.919 1.00 92.19 404 VAL A CA 1
ATOM 3096 C C . VAL A 1 404 ? -40.439 -0.866 7.637 1.00 92.19 404 VAL A C 1
ATOM 3098 O O . VAL A 1 404 ? -39.675 -1.825 7.547 1.00 92.19 404 VAL A O 1
ATOM 3101 N N . PRO A 1 405 ? -40.532 0.040 6.642 1.00 89.31 405 PRO A N 1
ATOM 3102 C CA . PRO A 1 405 ? -39.832 -0.087 5.359 1.00 89.31 405 PRO A CA 1
ATOM 3103 C C . PRO A 1 405 ? -38.343 0.315 5.443 1.00 89.31 405 PRO A C 1
ATOM 3105 O O . PRO A 1 405 ? -37.862 1.108 4.628 1.00 89.31 405 PRO A O 1
ATOM 3108 N N . ASP A 1 406 ? -37.634 -0.223 6.436 1.00 87.81 406 ASP A N 1
ATOM 3109 C CA . ASP A 1 406 ? -36.204 -0.050 6.704 1.00 87.81 406 ASP A CA 1
ATOM 3110 C C . ASP A 1 406 ? -35.641 -1.302 7.405 1.00 87.81 406 ASP A C 1
ATOM 3112 O O . ASP A 1 406 ? -36.197 -1.763 8.404 1.00 87.81 406 ASP A O 1
ATOM 3116 N N . GLU A 1 407 ? -34.563 -1.886 6.871 1.00 79.62 407 GLU A N 1
ATOM 3117 C CA . GLU A 1 407 ? -34.006 -3.166 7.349 1.00 79.62 407 GLU A CA 1
ATOM 3118 C C . GLU A 1 407 ? -33.338 -3.051 8.725 1.00 79.62 407 GLU A C 1
ATOM 3120 O O . GLU A 1 407 ? -33.372 -4.003 9.504 1.00 79.62 407 GLU A O 1
ATOM 3125 N N . ALA A 1 408 ? -32.778 -1.890 9.072 1.00 73.00 408 ALA A N 1
ATOM 3126 C CA . ALA A 1 408 ? -32.115 -1.710 10.360 1.00 73.00 408 ALA A CA 1
ATOM 3127 C C . ALA A 1 408 ? -33.139 -1.725 11.508 1.00 73.00 408 ALA A C 1
ATOM 3129 O O . ALA A 1 408 ? -32.901 -2.349 12.544 1.00 73.00 408 ALA A O 1
ATOM 3130 N N . PHE A 1 409 ? -34.310 -1.117 11.293 1.00 83.56 409 PHE A N 1
ATOM 3131 C CA . PHE A 1 409 ? -35.404 -1.130 12.267 1.00 83.56 409 PHE A CA 1
ATOM 3132 C C . PHE A 1 409 ? -36.217 -2.432 12.235 1.00 83.56 409 PHE A C 1
ATOM 3134 O O . PHE A 1 409 ? -36.472 -3.015 13.285 1.00 83.56 409 PHE A O 1
ATOM 3141 N N . SER A 1 410 ? -36.597 -2.929 11.054 1.00 85.81 410 SER A N 1
ATOM 3142 C CA . SER A 1 410 ? -37.458 -4.123 10.939 1.00 85.81 410 SER A CA 1
ATOM 3143 C C . SER A 1 410 ? -36.781 -5.435 11.350 1.00 85.81 410 SER A C 1
ATOM 3145 O O . SER A 1 410 ? -37.478 -6.384 11.713 1.00 85.81 410 SER A O 1
ATOM 3147 N N . SER A 1 411 ? -35.443 -5.492 11.332 1.00 76.81 411 SER A N 1
ATOM 3148 C CA . SER A 1 411 ? -34.666 -6.648 11.807 1.00 76.81 411 SER A CA 1
ATOM 3149 C C . SER A 1 411 ? -34.443 -6.671 13.325 1.00 76.81 411 SER A C 1
ATOM 3151 O O . SER A 1 411 ? -34.014 -7.698 13.849 1.00 76.81 411 SER A O 1
ATOM 3153 N N . GLY A 1 412 ? -34.722 -5.565 14.028 1.00 76.31 412 GLY A N 1
ATOM 3154 C CA . GLY A 1 412 ? -34.478 -5.416 15.467 1.00 76.31 412 GLY A CA 1
ATOM 3155 C C . GLY A 1 412 ? -33.014 -5.162 15.849 1.00 76.31 412 GLY A C 1
ATOM 3156 O O . GLY A 1 412 ? -32.707 -5.069 17.031 1.00 76.31 412 GLY A O 1
ATOM 3157 N N . VAL A 1 413 ? -32.101 -5.016 14.877 1.00 69.69 413 VAL A N 1
ATOM 3158 C CA . VAL A 1 413 ? -30.661 -4.789 15.131 1.00 69.69 413 VAL A CA 1
ATOM 3159 C C . VAL A 1 413 ? -30.388 -3.459 15.843 1.00 69.69 413 VAL A C 1
ATOM 3161 O O . VAL A 1 413 ? -29.421 -3.355 16.591 1.00 69.69 413 VAL A O 1
ATOM 3164 N N . VAL A 1 414 ? -31.220 -2.438 15.613 1.00 66.62 414 VAL A N 1
ATOM 3165 C CA . VAL A 1 414 ? -31.080 -1.116 16.258 1.00 66.62 414 VAL A CA 1
ATOM 3166 C C . VAL A 1 414 ? -31.744 -1.076 17.642 1.00 66.62 414 VAL A C 1
ATOM 3168 O O . VAL A 1 414 ? -31.435 -0.194 18.440 1.00 66.62 414 VAL A O 1
ATOM 3171 N N . GLY A 1 415 ? -32.654 -2.008 17.933 1.00 83.38 415 GLY A N 1
ATOM 3172 C CA . GLY A 1 415 ? -33.415 -2.055 19.179 1.00 83.38 415 GLY A CA 1
ATOM 3173 C C . GLY A 1 415 ? -34.806 -2.667 19.009 1.00 83.38 415 GLY A C 1
ATOM 3174 O O . GLY A 1 415 ? -35.246 -2.936 17.889 1.00 83.38 415 GLY A O 1
ATOM 3175 N N . ASP A 1 416 ? -35.512 -2.850 20.127 1.00 88.94 416 ASP A N 1
ATOM 3176 C CA . ASP A 1 416 ? -36.866 -3.427 20.169 1.00 88.94 416 ASP A CA 1
ATOM 3177 C C . ASP A 1 416 ? -37.928 -2.382 20.561 1.00 88.94 416 ASP A C 1
ATOM 3179 O O . ASP A 1 416 ? -37.636 -1.412 21.268 1.00 88.94 416 ASP A O 1
ATOM 3183 N N . GLY A 1 417 ? -39.167 -2.557 20.095 1.00 92.12 417 GLY A N 1
ATOM 3184 C CA . GLY A 1 417 ? -40.267 -1.614 20.315 1.00 92.12 417 GLY A CA 1
ATOM 3185 C C . GLY A 1 417 ? -41.360 -1.682 19.246 1.00 92.12 417 GLY A C 1
ATOM 3186 O O . GLY A 1 417 ? -41.743 -2.755 18.777 1.00 92.12 417 GLY A O 1
ATOM 3187 N N . LEU A 1 418 ? -41.895 -0.522 18.858 1.00 94.62 418 LEU A N 1
ATOM 3188 C CA . LEU A 1 418 ? -42.915 -0.411 17.808 1.00 94.62 418 LEU A CA 1
ATOM 3189 C C . LEU A 1 418 ? -42.665 0.793 16.899 1.00 94.62 418 LEU A C 1
ATOM 3191 O O . LEU A 1 418 ? -41.756 1.584 17.132 1.00 94.62 418 LEU A O 1
ATOM 3195 N N . ALA A 1 419 ? -43.485 0.962 15.866 1.00 96.25 419 ALA A N 1
ATOM 3196 C CA . ALA A 1 419 ? -43.507 2.186 15.076 1.00 96.25 419 ALA A CA 1
ATOM 3197 C C . ALA A 1 419 ? -44.898 2.825 15.092 1.00 96.25 419 ALA A C 1
ATOM 3199 O O . ALA A 1 419 ? -45.907 2.153 15.296 1.00 96.25 419 ALA A O 1
ATOM 3200 N N . ILE A 1 420 ? -44.970 4.135 14.876 1.00 97.00 420 ILE A N 1
ATOM 3201 C CA . ILE A 1 420 ? -46.231 4.885 14.824 1.00 97.00 420 ILE A CA 1
ATOM 3202 C C . ILE A 1 420 ? -46.250 5.714 13.543 1.00 97.00 420 ILE A C 1
ATOM 3204 O O . ILE A 1 420 ? -45.261 6.357 13.192 1.00 97.00 420 ILE A O 1
ATOM 3208 N N . LYS A 1 421 ? -47.379 5.728 12.836 1.00 96.00 421 LYS A N 1
ATOM 3209 C CA . LYS A 1 421 ? -47.626 6.667 11.739 1.00 96.00 421 LYS A CA 1
ATOM 3210 C C . LYS A 1 421 ? -48.304 7.930 12.300 1.00 96.00 421 LYS A C 1
ATOM 3212 O O . LYS A 1 421 ? -49.471 7.839 12.681 1.00 96.00 421 LYS A O 1
ATOM 3217 N N . PRO A 1 422 ? -47.611 9.081 12.362 1.00 96.00 422 PRO A N 1
ATOM 3218 C CA . PRO A 1 422 ? -48.073 10.266 13.074 1.00 96.00 422 PRO A CA 1
ATOM 3219 C C . PRO A 1 422 ? -49.258 10.951 12.387 1.00 96.00 422 PRO A C 1
ATOM 3221 O O . PRO A 1 422 ? -49.278 11.115 11.164 1.00 96.00 422 PRO A O 1
ATOM 3224 N N . THR A 1 423 ? -50.207 11.420 13.195 1.00 94.81 423 THR A N 1
ATOM 3225 C CA . THR A 1 423 ? -51.332 12.282 12.797 1.00 94.81 423 THR A CA 1
ATOM 3226 C C . THR A 1 423 ? -51.318 13.645 13.494 1.00 94.81 423 THR A C 1
ATOM 3228 O O . THR A 1 423 ? -52.027 14.546 13.050 1.00 94.81 423 THR A O 1
ATOM 3231 N N . SER A 1 424 ? -50.512 13.828 14.548 1.00 94.06 424 SER A N 1
ATOM 3232 C CA . SER A 1 424 ? -50.294 15.121 15.213 1.00 94.06 424 SER A CA 1
ATOM 3233 C C . SER A 1 424 ? -48.950 15.746 14.845 1.00 94.06 424 SER A C 1
ATOM 3235 O O . SER A 1 424 ? -47.961 15.054 14.613 1.00 94.06 424 SER A O 1
ATOM 3237 N N . ASN A 1 425 ? -48.894 17.076 14.851 1.00 94.88 425 ASN A N 1
ATOM 3238 C CA . ASN A 1 425 ? -47.701 17.841 14.498 1.00 94.88 425 ASN A CA 1
ATOM 3239 C C . ASN A 1 425 ? -46.709 18.044 15.654 1.00 94.88 425 ASN A C 1
ATOM 3241 O O . ASN A 1 425 ? -45.635 18.574 15.416 1.00 94.88 425 ASN A O 1
ATOM 3245 N N . ILE A 1 426 ? -47.023 17.663 16.893 1.00 96.19 426 ILE A N 1
ATOM 3246 C CA . ILE A 1 426 ? -46.091 17.791 18.023 1.00 96.19 426 ILE A CA 1
ATOM 3247 C C . ILE A 1 426 ? -45.608 16.411 18.456 1.00 96.19 426 ILE A C 1
ATOM 3249 O O . ILE A 1 426 ? -46.418 15.508 18.657 1.00 96.19 426 ILE A O 1
ATOM 3253 N N . VAL A 1 427 ? -44.293 16.287 18.627 1.00 96.88 427 VAL A N 1
ATOM 3254 C CA . VAL A 1 427 ? -43.611 15.114 19.172 1.00 96.88 427 VAL A CA 1
ATOM 3255 C C . VAL A 1 427 ? -43.202 15.405 20.609 1.00 96.88 427 VAL A C 1
ATOM 3257 O O . VAL A 1 427 ? -42.443 16.336 20.879 1.00 96.88 427 VAL A O 1
ATOM 3260 N N . MET A 1 428 ? -43.716 14.599 21.523 1.00 96.31 428 MET A N 1
ATOM 3261 C CA . MET A 1 428 ? -43.555 14.699 22.965 1.00 96.31 428 MET A CA 1
ATOM 3262 C C . MET A 1 428 ? -42.557 13.661 23.483 1.00 96.31 428 MET A C 1
ATOM 3264 O O . MET A 1 428 ? -42.332 12.625 22.858 1.00 96.31 428 MET A O 1
ATOM 3268 N N . ALA A 1 429 ? -42.004 13.911 24.667 1.00 96.81 429 ALA A N 1
ATOM 3269 C CA . ALA A 1 429 ? -41.194 12.946 25.394 1.00 96.81 429 ALA A CA 1
ATOM 3270 C C . ALA A 1 429 ? -42.040 11.714 25.803 1.00 96.81 429 ALA A C 1
ATOM 3272 O O . ALA A 1 429 ? -42.993 11.877 26.576 1.00 96.81 429 ALA A O 1
ATOM 3273 N N . PRO A 1 430 ? -41.708 10.491 25.340 1.00 95.56 430 PRO A N 1
ATOM 3274 C CA . PRO A 1 430 ? -42.437 9.265 25.690 1.00 95.56 430 PRO A CA 1
ATOM 3275 C C . PRO A 1 430 ? -42.153 8.758 27.116 1.00 95.56 430 PRO A C 1
ATOM 3277 O O . PRO A 1 430 ? -42.856 7.880 27.611 1.00 95.56 430 PRO A O 1
ATOM 3280 N N . ALA A 1 431 ? -41.132 9.309 27.775 1.00 95.06 431 ALA A N 1
ATOM 3281 C CA . ALA A 1 431 ? -40.752 9.047 29.158 1.00 95.06 431 ALA A CA 1
ATOM 3282 C C . ALA A 1 431 ? -40.068 10.287 29.757 1.00 95.06 431 ALA A C 1
ATOM 3284 O O . ALA A 1 431 ? -39.615 11.164 29.019 1.00 95.06 431 ALA A O 1
ATOM 3285 N N . ALA A 1 432 ? -39.979 10.355 31.087 1.00 94.19 432 ALA A N 1
ATOM 3286 C CA . ALA A 1 432 ? -39.110 11.326 31.750 1.00 94.19 432 ALA A CA 1
ATOM 3287 C C . ALA A 1 432 ? -37.645 10.866 31.670 1.00 94.19 432 ALA A C 1
ATOM 3289 O O . ALA A 1 432 ? -37.363 9.679 31.842 1.00 94.19 432 ALA A O 1
ATOM 3290 N N . GLY A 1 433 ? -36.729 11.795 31.416 1.00 92.81 433 GLY A N 1
ATOM 3291 C CA . GLY A 1 433 ? -35.306 11.497 31.273 1.00 92.81 433 GLY A CA 1
ATOM 3292 C C . GLY A 1 433 ? -34.534 12.667 30.678 1.00 92.81 433 GLY A C 1
ATOM 3293 O O . GLY A 1 433 ? -35.053 13.778 30.568 1.00 92.81 433 GLY A O 1
ATOM 3294 N N . THR A 1 434 ? -33.301 12.417 30.260 1.00 89.50 434 THR A N 1
ATOM 3295 C CA . THR A 1 434 ? -32.447 13.424 29.624 1.00 89.50 434 THR A CA 1
ATOM 3296 C C . THR A 1 434 ? -32.408 13.201 28.121 1.00 89.50 434 THR A C 1
ATOM 3298 O O . THR A 1 434 ? -32.146 12.091 27.666 1.00 89.50 434 THR A O 1
ATOM 3301 N N . VAL A 1 435 ? -32.637 14.252 27.330 1.00 91.00 435 VAL A N 1
ATOM 3302 C CA . VAL A 1 435 ? -32.462 14.182 25.872 1.00 91.00 435 VAL A CA 1
ATOM 3303 C C . VAL A 1 435 ? -30.968 14.122 25.556 1.00 91.00 435 VAL A C 1
ATOM 3305 O O . VAL A 1 435 ? -30.302 15.153 25.515 1.00 91.00 435 VAL A O 1
ATOM 3308 N N . VAL A 1 436 ? -30.417 12.931 25.338 1.00 81.75 436 VAL A N 1
ATOM 3309 C CA . VAL A 1 436 ? -28.970 12.734 25.136 1.00 81.75 436 VAL A CA 1
ATOM 3310 C C . VAL A 1 436 ? -28.514 13.040 23.710 1.00 81.75 436 VAL A C 1
ATOM 3312 O O . VAL A 1 436 ? -27.351 13.375 23.492 1.00 81.75 436 VAL A O 1
ATOM 3315 N N . LYS A 1 437 ? -29.426 12.970 22.732 1.00 85.50 437 LYS A N 1
ATOM 3316 C CA . LYS A 1 437 ? -29.141 13.314 21.335 1.00 85.50 437 LYS A CA 1
ATOM 3317 C C . LYS A 1 437 ? -30.387 13.835 20.630 1.00 85.50 437 LYS A C 1
ATOM 3319 O O . LYS A 1 437 ? -31.462 13.274 20.789 1.00 85.50 437 LYS A O 1
ATOM 3324 N N . ILE A 1 438 ? -30.239 14.859 19.799 1.00 87.06 438 ILE A N 1
ATOM 3325 C CA . ILE A 1 438 ? -31.170 15.220 18.728 1.00 87.06 438 ILE A CA 1
ATOM 3326 C C . ILE A 1 438 ? -30.328 15.263 17.453 1.00 87.06 438 ILE A C 1
ATOM 3328 O O . ILE A 1 438 ? -29.313 15.951 17.381 1.00 87.06 438 ILE A O 1
ATOM 3332 N N . PHE A 1 439 ? -30.698 14.482 16.446 1.00 83.88 439 PHE A N 1
ATOM 3333 C CA . PHE A 1 439 ? -29.910 14.392 15.217 1.00 83.88 439 PHE A CA 1
ATOM 3334 C C . PHE A 1 439 ? -29.901 15.740 14.487 1.00 83.88 439 PHE A C 1
ATOM 3336 O O . PHE A 1 439 ? -30.873 16.484 14.558 1.00 83.88 439 PHE A O 1
ATOM 3343 N N . ASP A 1 440 ? -28.830 16.051 13.754 1.00 85.19 440 ASP A N 1
ATOM 3344 C CA . ASP A 1 440 ? -28.598 17.397 13.197 1.00 85.19 440 ASP A CA 1
ATOM 3345 C C . ASP A 1 440 ? -29.714 17.878 12.254 1.00 85.19 440 ASP A C 1
ATOM 3347 O O . ASP A 1 440 ? -30.004 19.068 12.151 1.00 85.19 440 ASP A O 1
ATOM 3351 N N . THR A 1 441 ? -30.385 16.945 11.580 1.00 89.94 441 THR A N 1
ATOM 3352 C CA . THR A 1 441 ? -31.551 17.215 10.729 1.00 89.94 441 THR A CA 1
ATOM 3353 C C . THR A 1 441 ? -32.880 17.144 11.492 1.00 89.94 441 THR A C 1
ATOM 3355 O O . THR A 1 441 ? -33.934 17.065 10.875 1.00 89.94 441 THR A O 1
ATOM 3358 N N . ASN A 1 442 ? -32.859 17.162 12.827 1.00 92.69 442 ASN A N 1
ATOM 3359 C CA . ASN A 1 442 ? -34.007 17.164 13.744 1.00 92.69 442 ASN A CA 1
ATOM 3360 C C . ASN A 1 442 ? -35.047 16.049 13.501 1.00 92.69 442 ASN A C 1
ATOM 3362 O O . ASN A 1 442 ? -36.188 16.160 13.936 1.00 92.69 442 ASN A O 1
ATOM 3366 N N . HIS A 1 443 ? -34.667 14.980 12.803 1.00 90.12 443 HIS A N 1
ATOM 3367 C CA . HIS A 1 443 ? -35.562 13.895 12.399 1.00 90.12 443 HIS A CA 1
ATOM 3368 C C . HIS A 1 443 ? -35.579 12.723 13.388 1.00 90.12 443 HIS A C 1
ATOM 3370 O O . HIS A 1 443 ? -36.360 11.797 13.214 1.00 90.12 443 HIS A O 1
ATOM 3376 N N . ALA A 1 444 ? -34.738 12.752 14.421 1.00 93.25 444 ALA A N 1
ATOM 3377 C CA . ALA A 1 444 ? -34.721 11.752 15.475 1.00 93.25 444 ALA A CA 1
ATOM 3378 C C . ALA A 1 444 ? -34.132 12.336 16.761 1.00 93.25 444 ALA A C 1
ATOM 3380 O O . ALA A 1 444 ? -33.391 13.329 16.724 1.00 93.25 444 ALA A O 1
ATOM 3381 N N . PHE A 1 445 ? -34.437 11.708 17.889 1.00 93.31 445 PHE A N 1
ATOM 3382 C CA . PHE A 1 445 ? -33.830 12.022 19.175 1.00 93.31 445 PHE A CA 1
ATOM 3383 C C . PHE A 1 445 ? -33.731 10.790 20.070 1.00 93.31 445 PHE A C 1
ATOM 3385 O O . PHE A 1 445 ? -34.469 9.819 19.898 1.00 93.31 445 PHE A O 1
ATOM 3392 N N . CYS A 1 446 ? -32.829 10.872 21.044 1.00 91.25 446 CYS A N 1
ATOM 3393 C CA . CYS A 1 446 ? -32.606 9.852 22.049 1.00 91.25 446 CYS A CA 1
ATOM 3394 C C . CYS A 1 446 ? -32.863 10.417 23.449 1.00 91.25 446 CYS A C 1
ATOM 3396 O O . CYS A 1 446 ? -32.418 11.528 23.755 1.00 91.25 446 CYS A O 1
ATOM 3398 N N . ILE A 1 447 ? -33.552 9.652 24.295 1.00 91.62 447 ILE A N 1
ATOM 3399 C CA . ILE A 1 447 ? -33.747 9.957 25.717 1.00 91.62 447 ILE A CA 1
ATOM 3400 C C . ILE A 1 447 ? -33.148 8.831 26.543 1.00 91.62 447 ILE A C 1
ATOM 3402 O O . ILE A 1 447 ? -33.483 7.673 26.328 1.00 91.62 447 ILE A O 1
ATOM 3406 N N . GLU A 1 448 ? -32.332 9.176 27.527 1.00 91.81 448 GLU A N 1
ATOM 3407 C CA . GLU A 1 448 ? -31.907 8.244 28.567 1.00 91.81 448 GLU A CA 1
ATOM 3408 C C . GLU A 1 448 ? -32.733 8.504 29.831 1.00 91.81 448 GLU A C 1
ATOM 3410 O O . GLU A 1 448 ? -32.806 9.634 30.321 1.00 91.81 448 GLU A O 1
ATOM 3415 N N . THR A 1 449 ? -33.414 7.474 30.329 1.00 90.44 449 THR A N 1
ATOM 3416 C CA . THR A 1 449 ? -34.215 7.562 31.563 1.00 90.44 449 THR A CA 1
ATOM 3417 C C . THR A 1 449 ? -33.360 7.306 32.804 1.00 90.44 449 THR A C 1
ATOM 3419 O O . THR A 1 449 ? -32.343 6.624 32.726 1.00 90.44 449 THR A O 1
ATOM 3422 N N . ASP A 1 450 ? -33.818 7.743 33.982 1.00 83.62 450 ASP A N 1
ATOM 3423 C CA . ASP A 1 450 ? -33.120 7.505 35.263 1.00 83.62 450 ASP A CA 1
ATOM 3424 C C . ASP A 1 450 ? -32.897 6.011 35.572 1.00 83.62 450 ASP A C 1
ATOM 3426 O O . ASP A 1 450 ? -32.006 5.643 36.338 1.00 83.62 450 ASP A O 1
ATOM 3430 N N . ASN A 1 451 ? -33.707 5.135 34.968 1.00 82.94 451 ASN A N 1
ATOM 3431 C CA . ASN A 1 451 ? -33.601 3.683 35.106 1.00 82.94 451 ASN A CA 1
ATOM 3432 C C . ASN A 1 451 ? -32.637 3.047 34.081 1.00 82.94 451 ASN A C 1
ATOM 3434 O O . ASN A 1 451 ? -32.541 1.818 34.028 1.00 82.94 451 ASN A O 1
ATOM 3438 N N . GLY A 1 452 ? -31.927 3.860 33.289 1.00 79.94 452 GLY A N 1
ATOM 3439 C CA . GLY A 1 452 ? -30.919 3.437 32.311 1.00 79.94 452 GLY A CA 1
ATOM 3440 C C . GLY A 1 452 ? -31.483 2.925 30.984 1.00 79.94 452 GLY A C 1
ATOM 3441 O O . GLY A 1 452 ? -30.764 2.276 30.233 1.00 79.94 452 GLY A O 1
ATOM 3442 N N . VAL A 1 453 ? -32.772 3.149 30.703 1.00 84.62 453 VAL A N 1
ATOM 3443 C CA . VAL A 1 453 ? -33.376 2.797 29.404 1.00 84.62 453 VAL A CA 1
ATOM 3444 C C . VAL A 1 453 ? -33.035 3.884 28.388 1.00 84.62 453 VAL A C 1
ATOM 3446 O O . VAL A 1 453 ? -33.389 5.046 28.617 1.00 84.62 453 VAL A O 1
ATOM 3449 N N . GLU A 1 454 ? -32.409 3.500 27.275 1.00 88.56 454 GLU A N 1
ATOM 3450 C CA . GLU A 1 454 ? -32.109 4.371 26.139 1.00 88.56 454 GLU A CA 1
ATOM 3451 C C . GLU A 1 454 ? -33.204 4.257 25.077 1.00 88.56 454 GLU A C 1
ATOM 3453 O O . GLU A 1 454 ? -33.371 3.234 24.414 1.00 88.56 454 GLU A O 1
ATOM 3458 N N . ILE A 1 455 ? -33.971 5.325 24.918 1.00 92.25 455 ILE A N 1
ATOM 3459 C CA . ILE A 1 455 ? -35.097 5.413 23.996 1.00 92.25 455 ILE A CA 1
ATOM 3460 C C . ILE A 1 455 ? -34.638 6.128 22.735 1.00 92.25 455 ILE A C 1
ATOM 3462 O O . ILE A 1 455 ? -34.090 7.223 22.834 1.00 92.25 455 ILE A O 1
ATOM 3466 N N . ILE A 1 456 ? -34.970 5.588 21.564 1.00 95.00 456 ILE A N 1
ATOM 3467 C CA . ILE A 1 456 ? -34.839 6.276 20.277 1.00 95.00 456 ILE A CA 1
ATOM 3468 C C . ILE A 1 456 ? -36.233 6.528 19.703 1.00 95.00 456 ILE A C 1
ATOM 3470 O O . ILE A 1 456 ? -37.018 5.598 19.510 1.00 95.00 456 ILE A O 1
ATOM 3474 N N . VAL A 1 457 ? -36.522 7.790 19.387 1.00 96.56 457 VAL A N 1
ATOM 3475 C CA . VAL A 1 457 ? -37.692 8.192 18.597 1.00 96.56 457 VAL A CA 1
ATOM 3476 C C . VAL A 1 457 ? -37.188 8.734 17.268 1.00 96.56 457 VAL A C 1
ATOM 3478 O O . VAL A 1 457 ? -36.504 9.757 17.226 1.00 96.56 457 VAL A O 1
ATOM 3481 N N . HIS A 1 458 ? -37.518 8.042 16.182 1.00 96.88 458 HIS A N 1
ATOM 3482 C CA . HIS A 1 458 ? -37.087 8.378 14.830 1.00 96.88 458 HIS A CA 1
ATOM 3483 C C . HIS A 1 458 ? -38.308 8.703 13.964 1.00 96.88 458 HIS A C 1
ATOM 3485 O O . HIS A 1 458 ? -39.195 7.870 13.805 1.00 96.88 458 HIS A O 1
ATOM 3491 N N . MET A 1 459 ? -38.381 9.907 13.395 1.00 96.31 459 MET A N 1
ATOM 3492 C CA . MET A 1 459 ? -39.539 10.365 12.627 1.00 96.31 459 MET A CA 1
ATOM 3493 C C . MET A 1 459 ? -39.355 10.084 11.141 1.00 96.31 459 MET A C 1
ATOM 3495 O O . MET A 1 459 ? -38.539 10.714 10.465 1.00 96.31 459 MET A O 1
ATOM 3499 N N . GLY A 1 460 ? -40.168 9.161 10.633 1.00 93.06 460 GLY A N 1
ATOM 3500 C CA . GLY A 1 460 ? -40.136 8.694 9.251 1.00 93.06 460 GLY A CA 1
ATOM 3501 C C . GLY A 1 460 ? -38.897 7.871 8.898 1.00 93.06 460 GLY A C 1
ATOM 3502 O O . GLY A 1 460 ? -38.040 7.632 9.737 1.00 93.06 460 GLY A O 1
ATOM 3503 N N . ILE A 1 461 ? -38.800 7.441 7.640 1.00 91.50 461 ILE A N 1
ATOM 3504 C CA . ILE A 1 461 ? -37.663 6.689 7.084 1.00 91.50 461 ILE A CA 1
ATOM 3505 C C . ILE A 1 461 ? -36.988 7.527 5.996 1.00 91.50 461 ILE A C 1
ATOM 3507 O O . ILE A 1 461 ? -37.672 8.180 5.203 1.00 91.50 461 ILE A O 1
ATOM 3511 N N . ASP A 1 462 ? -35.651 7.509 5.962 1.00 86.62 462 ASP A N 1
ATOM 3512 C CA . ASP A 1 462 ? -34.799 8.325 5.079 1.00 86.62 462 ASP A CA 1
ATOM 3513 C C . ASP A 1 462 ? -35.018 9.851 5.211 1.00 86.62 462 ASP A C 1
ATOM 3515 O O . ASP A 1 462 ? -34.634 10.637 4.342 1.00 86.62 462 ASP A O 1
ATOM 3519 N N . THR A 1 463 ? -35.597 10.314 6.321 1.00 88.62 463 THR A N 1
ATOM 3520 C CA . THR A 1 463 ? -35.900 11.736 6.572 1.00 88.62 463 THR A CA 1
ATOM 3521 C C . THR A 1 463 ? -34.657 12.603 6.769 1.00 88.62 463 THR A C 1
ATOM 3523 O O . THR A 1 463 ? -34.722 13.819 6.574 1.00 88.62 463 THR A O 1
ATOM 3526 N N . VAL A 1 464 ? -33.490 11.999 7.019 1.00 86.44 464 VAL A N 1
ATOM 3527 C CA . VAL A 1 464 ? -32.187 12.684 6.975 1.00 86.44 464 VAL A CA 1
ATOM 3528 C C . VAL A 1 464 ? -31.940 13.380 5.627 1.00 86.44 464 VAL A C 1
ATOM 3530 O O . VAL A 1 464 ? -31.371 14.474 5.599 1.00 86.44 464 VAL A O 1
ATOM 3533 N N . ALA A 1 465 ? -32.436 12.816 4.517 1.00 87.81 465 ALA A N 1
ATOM 3534 C CA . ALA A 1 465 ? -32.281 13.379 3.174 1.00 87.81 465 ALA A CA 1
ATOM 3535 C C . ALA A 1 465 ? -33.030 14.711 2.983 1.00 87.81 465 ALA A C 1
ATOM 3537 O O . ALA A 1 465 ? -32.704 15.483 2.080 1.00 87.81 465 ALA A O 1
ATOM 3538 N N . LEU A 1 466 ? -34.000 15.018 3.853 1.00 86.25 466 LEU A N 1
ATOM 3539 C CA . LEU A 1 466 ? -34.741 16.281 3.834 1.00 86.25 466 LEU A CA 1
ATOM 3540 C C . LEU A 1 466 ? -33.935 17.449 4.420 1.00 86.25 466 LEU A C 1
ATOM 3542 O O . LEU A 1 466 ? -34.387 18.596 4.364 1.00 86.25 466 LEU A O 1
ATOM 3546 N N . GLY A 1 467 ? -32.746 17.186 4.977 1.00 88.38 467 GLY A N 1
ATOM 3547 C CA . GLY A 1 467 ? -31.836 18.225 5.461 1.00 88.38 467 GLY A CA 1
ATOM 3548 C C . GLY A 1 467 ? -32.444 19.095 6.565 1.00 88.38 467 GLY A C 1
ATOM 3549 O O . GLY A 1 467 ? -32.170 20.289 6.622 1.00 88.38 467 GLY A O 1
ATOM 3550 N N . GLY A 1 468 ? -33.324 18.521 7.391 1.00 88.56 468 GLY A N 1
ATOM 3551 C CA . GLY A 1 468 ? -34.019 19.216 8.478 1.00 88.56 468 GLY A CA 1
ATOM 3552 C C . GLY A 1 468 ? -35.264 20.003 8.082 1.00 88.56 468 GLY A C 1
ATOM 3553 O O . GLY A 1 468 ? -35.922 20.576 8.949 1.00 88.56 468 GLY A O 1
ATOM 3554 N N . LYS A 1 469 ? -35.643 20.016 6.800 1.00 93.19 469 LYS A N 1
ATOM 3555 C CA . LYS A 1 469 ? -36.898 20.641 6.367 1.00 93.19 469 LYS A CA 1
ATOM 3556 C C . LYS A 1 469 ? -38.100 19.848 6.875 1.00 93.19 469 LYS A C 1
ATOM 3558 O O . LYS A 1 469 ? -38.161 18.635 6.710 1.00 93.19 469 LYS A O 1
ATOM 3563 N N . GLY A 1 470 ? -39.062 20.564 7.452 1.00 93.25 470 GLY A N 1
ATOM 3564 C CA . GLY A 1 470 ? -40.272 19.993 8.045 1.00 93.25 470 GLY A CA 1
ATOM 3565 C C . GLY A 1 470 ? -40.142 19.613 9.521 1.00 93.25 470 GLY A C 1
ATOM 3566 O O . GLY A 1 470 ? -41.121 19.160 10.102 1.00 93.25 470 GLY A O 1
ATOM 3567 N N . PHE A 1 471 ? -38.981 19.839 10.141 1.00 97.00 471 PHE A N 1
ATOM 3568 C CA . PHE A 1 471 ? -38.757 19.616 11.568 1.00 97.00 471 PHE A CA 1
ATOM 3569 C C . PHE A 1 471 ? -38.352 20.920 12.252 1.00 97.00 471 PHE A C 1
ATOM 3571 O O . PHE A 1 471 ? -37.433 21.613 11.808 1.00 97.00 471 PHE A O 1
ATOM 3578 N N . LYS A 1 472 ? -39.004 21.245 13.364 1.00 96.12 472 LYS A N 1
ATOM 3579 C CA . LYS A 1 472 ? -38.668 22.391 14.205 1.00 96.12 472 LYS A CA 1
ATOM 3580 C C . LYS A 1 472 ? -38.389 21.924 15.623 1.00 96.12 472 LYS A C 1
ATOM 3582 O O . LYS A 1 472 ? -39.218 21.295 16.271 1.00 96.12 472 LYS A O 1
ATOM 3587 N N . ARG A 1 473 ? -37.197 22.254 16.104 1.00 95.06 473 ARG A N 1
ATOM 3588 C CA . ARG A 1 473 ? -36.726 21.878 17.431 1.00 95.06 473 ARG A CA 1
ATOM 3589 C C . ARG A 1 473 ? -37.342 22.764 18.512 1.00 95.06 473 ARG A C 1
ATOM 3591 O O . ARG A 1 473 ? -37.368 23.982 18.352 1.00 95.06 473 ARG A O 1
ATOM 3598 N N . LEU A 1 474 ? -37.838 22.151 19.589 1.00 95.00 474 LEU A N 1
ATOM 3599 C CA . LEU A 1 474 ? -38.424 22.851 20.743 1.00 95.00 474 LEU A CA 1
ATOM 3600 C C . LEU A 1 474 ? -37.569 22.719 22.012 1.00 95.00 474 LEU A C 1
ATOM 3602 O O . LEU A 1 474 ? -37.695 23.542 22.916 1.00 95.00 474 LEU A O 1
ATOM 3606 N N . VAL A 1 475 ? -36.709 21.698 22.079 1.00 92.25 475 VAL A N 1
ATOM 3607 C CA . VAL A 1 475 ? -35.852 21.379 23.231 1.00 92.25 475 VAL A CA 1
ATOM 3608 C C . VAL A 1 475 ? -34.421 21.110 22.771 1.00 92.25 475 VAL A C 1
ATOM 3610 O O . VAL A 1 475 ? -34.208 20.570 21.689 1.00 92.25 475 VAL A O 1
ATOM 3613 N N . GLU A 1 476 ? -33.434 21.470 23.591 1.00 87.25 476 GLU A N 1
ATOM 3614 C CA . GLU A 1 476 ? -32.010 21.270 23.306 1.00 87.25 476 GLU A CA 1
ATOM 3615 C C . GLU A 1 476 ? -31.461 19.960 23.899 1.00 87.25 476 GLU A C 1
ATOM 3617 O O . GLU A 1 476 ? -32.029 19.383 24.826 1.00 87.25 476 GLU A O 1
ATOM 3622 N N . GLU A 1 477 ? -30.345 19.479 23.352 1.00 86.81 477 GLU A N 1
ATOM 3623 C CA . GLU A 1 477 ? -29.620 18.308 23.862 1.00 86.81 477 GLU A CA 1
ATOM 3624 C C . GLU A 1 477 ? -29.137 18.591 25.288 1.00 86.81 477 GLU A C 1
ATOM 3626 O O . GLU A 1 477 ? -28.765 19.716 25.622 1.00 86.81 477 GLU A O 1
ATOM 3631 N N . GLY A 1 478 ? -29.165 17.569 26.135 1.00 79.50 478 GLY A N 1
ATOM 3632 C CA . GLY A 1 478 ? -28.878 17.669 27.561 1.00 79.50 478 GLY A CA 1
ATOM 3633 C C . GLY A 1 478 ? -30.027 18.231 28.402 1.00 79.50 478 GLY A C 1
ATOM 3634 O O . GLY A 1 478 ? -29.874 18.341 29.615 1.00 79.50 478 GLY A O 1
ATOM 3635 N N . THR A 1 479 ? -31.174 18.584 27.809 1.00 86.25 479 THR A N 1
ATOM 3636 C CA . THR A 1 479 ? -32.339 19.027 28.589 1.00 86.25 479 THR A CA 1
ATOM 3637 C C . THR A 1 479 ? -32.990 17.834 29.287 1.00 86.25 479 THR A C 1
ATOM 3639 O O . THR A 1 479 ? -33.372 16.862 28.632 1.00 86.25 479 THR A O 1
ATOM 3642 N N . GLU A 1 480 ? -33.175 17.933 30.603 1.00 92.44 480 GLU A N 1
ATOM 3643 C CA . GLU A 1 480 ? -34.076 17.047 31.342 1.00 92.44 480 GLU A CA 1
ATOM 3644 C C . GLU A 1 480 ? -35.523 17.354 30.951 1.00 92.44 480 GLU A C 1
ATOM 3646 O O . GLU A 1 480 ? -36.010 18.482 31.094 1.00 92.44 480 GLU A O 1
ATOM 3651 N N . VAL A 1 481 ? -36.216 16.341 30.445 1.00 94.12 481 VAL A N 1
ATOM 3652 C CA . VAL A 1 481 ? -37.602 16.435 30.002 1.00 94.12 481 VAL A CA 1
ATOM 3653 C C . VAL A 1 481 ? -38.507 15.621 30.908 1.00 94.12 481 VAL A C 1
ATOM 3655 O O . VAL A 1 481 ? -38.178 14.520 31.353 1.00 94.12 481 VAL A O 1
ATOM 3658 N N . LYS A 1 482 ? -39.692 16.168 31.172 1.00 95.12 482 LYS A N 1
ATOM 3659 C CA . LYS A 1 482 ? -40.767 15.421 31.829 1.00 95.12 482 LYS A CA 1
ATOM 3660 C C . LYS A 1 482 ? -41.568 14.645 30.790 1.00 95.12 482 LYS A C 1
ATOM 3662 O O . LYS A 1 482 ? -41.639 15.046 29.630 1.00 95.12 482 LYS A O 1
ATOM 3667 N N . LEU A 1 483 ? -42.226 13.577 31.237 1.00 94.25 483 LEU A N 1
ATOM 3668 C CA . LEU A 1 483 ? -43.211 12.846 30.441 1.00 94.25 483 LEU A CA 1
ATOM 3669 C C . LEU A 1 483 ? -44.189 13.825 29.768 1.00 94.25 483 LEU A C 1
ATOM 3671 O O . LEU A 1 483 ? -44.757 14.691 30.441 1.00 94.25 483 LEU A O 1
ATOM 3675 N N . GLY A 1 484 ? -44.358 13.702 28.451 1.00 91.88 484 GLY A N 1
ATOM 3676 C CA . GLY A 1 484 ? -45.283 14.539 27.690 1.00 91.88 484 GLY A CA 1
ATOM 3677 C C . GLY A 1 484 ? -44.784 15.944 27.352 1.00 91.88 484 GLY A C 1
ATOM 3678 O O . GLY A 1 484 ? -45.558 16.747 26.837 1.00 91.88 484 GLY A O 1
ATOM 3679 N N . GLN A 1 485 ? -43.523 16.276 27.636 1.00 95.00 485 GLN A N 1
ATOM 3680 C CA . GLN A 1 485 ? -42.954 17.567 27.253 1.00 95.00 485 GLN A CA 1
ATOM 3681 C C . GLN A 1 485 ? -42.713 17.629 25.732 1.00 95.00 485 GLN A C 1
ATOM 3683 O O . GLN A 1 485 ? -42.112 16.698 25.196 1.00 95.00 485 GLN A O 1
ATOM 3688 N N . PRO A 1 486 ? -43.121 18.706 25.029 1.00 97.06 486 PRO A N 1
ATOM 3689 C CA . PRO A 1 486 ? -42.843 18.870 23.601 1.00 97.06 486 PRO A CA 1
ATOM 3690 C C . PRO A 1 486 ? -41.342 18.911 23.313 1.00 97.06 486 PRO A C 1
ATOM 3692 O O . PRO A 1 486 ? -40.634 19.709 23.922 1.00 97.06 486 PRO A O 1
ATOM 3695 N N . ILE A 1 487 ? -40.871 18.095 22.368 1.00 96.00 487 ILE A N 1
ATOM 3696 C CA . ILE A 1 487 ? -39.465 18.036 21.933 1.00 96.00 487 ILE A CA 1
ATOM 3697 C C . ILE A 1 487 ? -39.316 18.591 20.517 1.00 96.00 487 ILE A C 1
ATOM 3699 O O . ILE A 1 487 ? -38.417 19.399 20.271 1.00 96.00 487 ILE A O 1
ATOM 3703 N N . LEU A 1 488 ? -40.205 18.204 19.595 1.00 95.75 488 LEU A N 1
ATOM 3704 C CA . LEU A 1 488 ? -40.164 18.634 18.194 1.00 95.75 488 LEU A CA 1
ATOM 3705 C C . LEU A 1 488 ? -41.561 18.992 17.676 1.00 95.75 488 LEU A C 1
ATOM 3707 O O . LEU A 1 488 ? -42.572 18.463 18.130 1.00 95.75 488 LEU A O 1
ATOM 3711 N N . GLU A 1 489 ? -41.598 19.877 16.689 1.00 96.50 489 GLU A N 1
ATOM 3712 C CA . GLU A 1 489 ? -42.769 20.231 15.893 1.00 96.50 489 GLU A CA 1
ATOM 3713 C C . GLU A 1 489 ? -42.531 19.802 14.434 1.00 96.50 489 GLU A C 1
ATOM 3715 O O . GLU A 1 489 ? -41.441 19.988 13.888 1.00 96.50 489 GLU A O 1
ATOM 3720 N N . LEU A 1 490 ? -43.542 19.197 13.816 1.00 96.94 490 LEU A N 1
ATOM 3721 C CA . LEU A 1 490 ? -43.518 18.577 12.497 1.00 96.94 490 LEU A CA 1
ATOM 3722 C C . LEU A 1 490 ? -44.413 19.349 11.526 1.00 96.94 490 LEU A C 1
ATOM 3724 O O . LEU A 1 490 ? -45.583 19.602 11.810 1.00 96.94 490 LEU A O 1
ATOM 3728 N N . ASP A 1 491 ? -43.910 19.619 10.329 1.00 96.25 491 ASP A N 1
ATOM 3729 C CA . ASP A 1 491 ? -44.740 19.995 9.186 1.00 96.25 491 ASP A CA 1
ATOM 3730 C C . ASP A 1 491 ? -45.223 18.717 8.488 1.00 96.25 491 ASP A C 1
ATOM 3732 O O . ASP A 1 491 ? -44.592 18.209 7.558 1.00 96.25 491 ASP A O 1
ATOM 3736 N N . LEU A 1 492 ? -46.321 18.139 8.982 1.00 93.50 492 LEU A N 1
ATOM 3737 C CA . LEU A 1 492 ? -46.828 16.865 8.466 1.00 93.50 492 LEU A CA 1
ATOM 3738 C C . LEU A 1 492 ? -47.258 16.935 6.996 1.00 93.50 492 LEU A C 1
ATOM 3740 O O . LEU A 1 492 ? -47.195 15.915 6.313 1.00 93.50 492 LEU A O 1
ATOM 3744 N N . GLU A 1 493 ? -47.690 18.091 6.492 1.00 93.12 493 GLU A N 1
ATOM 3745 C CA . GLU A 1 493 ? -48.067 18.232 5.081 1.00 93.12 493 GLU A CA 1
ATOM 3746 C C . GLU A 1 493 ? -46.825 18.116 4.189 1.00 93.12 493 GLU A C 1
ATOM 3748 O O . GLU A 1 493 ? -46.792 17.312 3.247 1.00 93.12 493 GLU A O 1
ATOM 3753 N N . TYR A 1 494 ? -45.763 18.843 4.546 1.00 95.00 494 TYR A N 1
ATOM 3754 C CA . TYR A 1 494 ? -44.482 18.748 3.856 1.00 95.00 494 TYR A CA 1
ATOM 3755 C C . TYR A 1 494 ? -43.878 17.345 3.976 1.00 95.00 494 TYR A C 1
ATOM 3757 O O . TYR A 1 494 ? -43.463 16.759 2.971 1.00 95.00 494 TYR A O 1
ATOM 3765 N N . LEU A 1 495 ? -43.848 16.784 5.185 1.00 95.12 495 LEU A N 1
ATOM 3766 C CA . LEU A 1 495 ? -43.205 15.503 5.459 1.00 95.12 495 LEU A CA 1
ATOM 3767 C C . LEU A 1 495 ? -43.932 14.328 4.795 1.00 95.12 495 LEU A C 1
ATOM 3769 O O . LEU A 1 495 ? -43.272 13.500 4.177 1.00 95.12 495 LEU A O 1
ATOM 3773 N N . ASN A 1 496 ? -45.267 14.273 4.818 1.00 92.06 496 ASN A N 1
ATOM 3774 C CA . ASN A 1 496 ? -46.005 13.209 4.120 1.00 92.06 496 ASN A CA 1
ATOM 3775 C C . ASN A 1 496 ? -45.849 13.273 2.592 1.00 92.06 496 ASN A C 1
ATOM 3777 O O . ASN A 1 496 ? -46.010 12.256 1.922 1.00 92.06 496 ASN A O 1
ATOM 3781 N N . THR A 1 497 ? -45.538 14.452 2.045 1.00 92.81 497 THR A N 1
ATOM 3782 C CA . THR A 1 497 ? -45.327 14.640 0.603 1.00 92.81 497 THR A CA 1
ATOM 3783 C C . THR A 1 497 ? -43.895 14.307 0.175 1.00 92.81 497 THR A C 1
ATOM 3785 O O . THR A 1 497 ? -43.689 13.808 -0.930 1.00 92.81 497 THR A O 1
ATOM 3788 N N . ASN A 1 498 ? -42.899 14.604 1.018 1.00 91.38 498 ASN A N 1
ATOM 3789 C CA . ASN A 1 498 ? -41.483 14.577 0.632 1.00 91.38 498 ASN A CA 1
ATOM 3790 C C . ASN A 1 498 ? -40.670 13.453 1.295 1.00 91.38 498 ASN A C 1
ATOM 3792 O O . ASN A 1 498 ? -39.618 13.090 0.769 1.00 91.38 498 ASN A O 1
ATOM 3796 N N . ALA A 1 499 ? -41.114 12.902 2.428 1.00 90.12 499 ALA A N 1
ATOM 3797 C CA . ALA A 1 499 ? -40.459 11.759 3.060 1.00 90.12 499 ALA A CA 1
ATOM 3798 C C . ALA A 1 499 ? -40.849 10.450 2.361 1.00 90.12 499 ALA A C 1
ATOM 3800 O O . ALA A 1 499 ? -41.980 10.278 1.908 1.00 90.12 499 ALA A O 1
ATOM 3801 N N . LYS A 1 500 ? -39.927 9.483 2.337 1.00 88.12 500 LYS A N 1
ATOM 3802 C CA . LYS A 1 500 ? -40.179 8.137 1.796 1.00 88.12 500 LYS A CA 1
ATOM 3803 C C . LYS A 1 500 ? -41.281 7.407 2.568 1.00 88.12 500 LYS A C 1
ATOM 3805 O O . LYS A 1 500 ? -42.081 6.683 1.984 1.00 88.12 500 LYS A O 1
ATOM 3810 N N . SER A 1 501 ? -41.310 7.589 3.885 1.00 93.56 501 SER A N 1
ATOM 3811 C CA . SER A 1 501 ? -42.374 7.126 4.770 1.00 93.56 501 SER A CA 1
ATOM 3812 C C . SER A 1 501 ? -42.364 7.960 6.042 1.00 93.56 501 SER A C 1
ATOM 3814 O O . SER A 1 501 ? -41.291 8.310 6.525 1.00 93.56 501 SER A O 1
ATOM 3816 N N . MET A 1 502 ? -43.542 8.232 6.606 1.00 95.31 502 MET A N 1
ATOM 3817 C CA . MET A 1 502 ? -43.681 8.827 7.941 1.00 95.31 502 MET A CA 1
ATOM 3818 C C . MET A 1 502 ? -43.912 7.795 9.048 1.00 95.31 502 MET A C 1
ATOM 3820 O O . MET A 1 502 ? -44.136 8.167 10.195 1.00 95.31 502 MET A O 1
ATOM 3824 N N . ILE A 1 503 ? -43.822 6.497 8.745 1.00 96.44 503 ILE A N 1
ATOM 3825 C CA . ILE A 1 503 ? -43.773 5.467 9.789 1.00 96.44 503 ILE A CA 1
ATOM 3826 C C . ILE A 1 503 ? -42.530 5.725 10.644 1.00 96.44 503 ILE A C 1
ATOM 3828 O O . ILE A 1 503 ? -41.418 5.755 10.124 1.00 96.44 503 ILE A O 1
ATOM 3832 N N . SER A 1 504 ? -42.747 5.961 11.933 1.00 97.31 504 SER A N 1
ATOM 3833 C CA . SER A 1 504 ? -41.757 6.516 12.850 1.00 97.31 504 SER A CA 1
ATOM 3834 C C . SER A 1 504 ? -41.452 5.518 13.973 1.00 97.31 504 SER A C 1
ATOM 3836 O O . SER A 1 504 ? -42.331 5.290 14.811 1.00 97.31 504 SER A O 1
ATOM 3838 N N . PRO A 1 505 ? -40.268 4.877 13.980 1.00 97.12 505 PRO A N 1
ATOM 3839 C CA . PRO A 1 505 ? -39.859 3.961 15.044 1.00 97.12 505 PRO A CA 1
ATOM 3840 C C . PRO A 1 505 ? -39.755 4.632 16.420 1.00 97.12 505 PRO A C 1
ATOM 3842 O O . PRO A 1 505 ? -39.220 5.735 16.556 1.00 97.12 505 PRO A O 1
ATOM 3845 N N . VAL A 1 506 ? -40.240 3.930 17.443 1.00 96.56 506 VAL A N 1
ATOM 3846 C CA . VAL A 1 506 ? -40.109 4.258 18.867 1.00 96.56 506 VAL A CA 1
ATOM 3847 C C . VAL A 1 506 ? -39.599 2.997 19.564 1.00 96.56 506 VAL A C 1
ATOM 3849 O O . VAL A 1 506 ? -40.358 2.043 19.755 1.00 96.56 506 VAL A O 1
ATOM 3852 N N . ILE A 1 507 ? -38.299 2.969 19.856 1.00 94.19 507 ILE A N 1
ATOM 3853 C CA . ILE A 1 507 ? -37.572 1.751 20.248 1.00 94.19 507 ILE A CA 1
ATOM 3854 C C . ILE A 1 507 ? -36.647 1.983 21.443 1.00 94.19 507 ILE A C 1
ATOM 3856 O O . ILE A 1 507 ? -36.379 3.124 21.823 1.00 94.19 507 ILE A O 1
ATOM 3860 N N . ILE A 1 508 ? -36.139 0.886 22.001 1.00 91.38 508 ILE A N 1
ATOM 3861 C CA . ILE A 1 508 ? -35.099 0.861 23.033 1.00 91.38 508 ILE A CA 1
ATOM 3862 C C . ILE A 1 508 ? -33.814 0.304 22.428 1.00 91.38 508 ILE A C 1
ATOM 3864 O O . ILE A 1 508 ? -33.803 -0.850 21.995 1.00 91.38 508 ILE A O 1
ATOM 3868 N N . SER A 1 509 ? -32.744 1.102 22.404 1.00 82.44 509 SER A N 1
ATOM 3869 C CA . SER A 1 509 ? -31.468 0.717 21.779 1.00 82.44 509 SER A CA 1
ATOM 3870 C C . SER A 1 509 ? -30.653 -0.265 22.608 1.00 82.44 509 SER A C 1
ATOM 3872 O O . SER A 1 509 ? -29.939 -1.091 22.048 1.00 82.44 509 SER A O 1
ATOM 3874 N N . ASN A 1 510 ? -30.786 -0.219 23.932 1.00 83.44 510 ASN A N 1
ATOM 3875 C CA . ASN A 1 510 ? -30.095 -1.114 24.854 1.00 83.44 510 ASN A CA 1
ATOM 3876 C C . ASN A 1 510 ? -31.021 -2.207 25.415 1.00 83.44 510 ASN A C 1
ATOM 3878 O O . ASN A 1 510 ? -30.981 -2.516 26.602 1.00 83.44 510 ASN A O 1
ATOM 3882 N N . ILE A 1 511 ? -31.882 -2.795 24.572 1.00 78.94 511 ILE A N 1
ATOM 3883 C CA . ILE A 1 511 ? -32.836 -3.830 25.013 1.00 78.94 511 ILE A CA 1
ATOM 3884 C C . ILE A 1 511 ? -32.149 -5.051 25.644 1.00 78.94 511 ILE A C 1
ATOM 3886 O O . ILE A 1 511 ? -32.716 -5.642 26.555 1.00 78.94 511 ILE A O 1
ATOM 3890 N N . ASP A 1 512 ? -30.918 -5.376 25.241 1.00 76.38 512 ASP A N 1
ATOM 3891 C CA . ASP A 1 512 ? -30.128 -6.486 25.798 1.00 76.38 512 ASP A CA 1
ATOM 3892 C C . ASP A 1 512 ? -29.787 -6.313 27.296 1.00 76.38 512 ASP A C 1
ATOM 3894 O O . ASP A 1 512 ? -29.413 -7.280 27.965 1.00 76.38 512 ASP A O 1
ATOM 3898 N N . ASP A 1 513 ? -29.941 -5.100 27.845 1.00 77.69 513 ASP A N 1
ATOM 3899 C CA . ASP A 1 513 ? -29.786 -4.814 29.278 1.00 77.69 513 ASP A CA 1
ATOM 3900 C C . ASP A 1 513 ? -31.064 -5.101 30.098 1.00 77.69 513 ASP A C 1
ATOM 3902 O O . ASP A 1 513 ? -31.068 -4.959 31.332 1.00 77.69 513 ASP A O 1
ATOM 3906 N N . PHE A 1 514 ? -32.155 -5.479 29.425 1.00 82.75 514 PHE A N 1
ATOM 3907 C CA . PHE A 1 514 ? -33.487 -5.680 29.991 1.00 82.75 514 PHE A CA 1
ATOM 3908 C C . PHE A 1 514 ? -34.092 -7.015 29.537 1.00 82.75 514 PHE A C 1
ATOM 3910 O O . PHE A 1 514 ? -33.656 -7.628 28.568 1.00 82.75 514 PHE A O 1
ATOM 3917 N N . ASP A 1 515 ? -35.121 -7.486 30.244 1.00 80.44 515 ASP A N 1
ATOM 3918 C CA . ASP A 1 515 ? -35.675 -8.820 29.990 1.00 80.44 515 ASP A CA 1
ATOM 3919 C C . ASP A 1 515 ? -36.502 -8.872 28.701 1.00 80.44 515 ASP A C 1
ATOM 3921 O O . ASP A 1 515 ? -36.387 -9.818 27.920 1.00 80.44 515 ASP A O 1
ATOM 3925 N N . LYS A 1 516 ? -37.413 -7.903 28.520 1.00 81.38 516 LYS A N 1
ATOM 3926 C CA . LYS A 1 516 ? -38.275 -7.772 27.331 1.00 81.38 516 LYS A CA 1
ATOM 3927 C C . LYS A 1 516 ? -39.105 -6.488 27.340 1.00 81.38 516 LYS A C 1
ATOM 3929 O O . LYS A 1 516 ? -39.340 -5.884 28.391 1.00 81.38 516 LYS A O 1
ATOM 3934 N N . VAL A 1 517 ? -39.672 -6.177 26.176 1.00 85.56 517 VAL A N 1
ATOM 3935 C CA . VAL A 1 517 ? -40.817 -5.273 26.017 1.00 85.56 517 VAL A CA 1
ATOM 3936 C C . VAL A 1 517 ? -42.139 -6.063 26.116 1.00 85.56 517 VAL A C 1
ATOM 3938 O O . VAL A 1 517 ? -42.274 -7.133 25.517 1.00 85.56 517 VAL A O 1
ATOM 3941 N N . SER A 1 518 ? -43.131 -5.578 26.877 1.00 83.69 518 SER A N 1
ATOM 3942 C CA . SER A 1 518 ? -44.486 -6.168 26.956 1.00 83.69 518 SER A CA 1
ATOM 3943 C C . SER A 1 518 ? -45.598 -5.162 26.678 1.00 83.69 518 SER A C 1
ATOM 3945 O O . SER A 1 518 ? -45.372 -3.956 26.644 1.00 83.69 518 SER A O 1
ATOM 3947 N N . ASP A 1 519 ? -46.821 -5.674 26.507 1.00 77.44 519 ASP A N 1
ATOM 3948 C CA . ASP A 1 519 ? -48.044 -4.872 26.366 1.00 77.44 519 ASP A CA 1
ATOM 3949 C C . ASP A 1 519 ? -47.984 -3.862 25.209 1.00 77.44 519 ASP A C 1
ATOM 3951 O O . ASP A 1 519 ? -48.419 -2.720 25.340 1.00 77.44 519 ASP A O 1
ATOM 3955 N N . ILE A 1 520 ? -47.432 -4.302 24.071 1.00 83.88 520 ILE A N 1
ATOM 3956 C CA . ILE A 1 520 ? -47.332 -3.505 22.845 1.00 83.88 520 ILE A CA 1
ATOM 3957 C C . ILE A 1 520 ? -48.740 -3.108 22.385 1.00 83.88 520 ILE A C 1
ATOM 3959 O O . ILE A 1 520 ? -49.575 -3.964 22.075 1.00 83.88 520 ILE A O 1
ATOM 3963 N N . ALA A 1 521 ? -49.002 -1.802 22.356 1.00 84.25 521 ALA A N 1
ATOM 3964 C CA . ALA A 1 521 ? -50.274 -1.231 21.937 1.00 84.25 521 ALA A CA 1
ATOM 3965 C C . ALA A 1 521 ? -50.576 -1.535 20.462 1.00 84.25 521 ALA A C 1
ATOM 3967 O O . ALA A 1 521 ? -49.690 -1.829 19.663 1.00 84.25 521 ALA A O 1
ATOM 3968 N N . SER A 1 522 ? -51.848 -1.444 20.078 1.00 88.94 522 SER A N 1
ATOM 3969 C CA . SER A 1 522 ? -52.281 -1.597 18.686 1.00 88.94 522 SER A CA 1
ATOM 3970 C C . SER A 1 522 ? -53.413 -0.626 18.361 1.00 88.94 522 SER A C 1
ATOM 3972 O O . SER A 1 522 ? -54.120 -0.163 19.257 1.00 88.94 522 SER A O 1
ATOM 3974 N N . GLY A 1 523 ? -53.590 -0.318 17.076 1.00 90.69 523 GLY A N 1
ATOM 3975 C CA . GLY A 1 523 ? -54.604 0.629 16.619 1.00 90.69 523 GLY A CA 1
ATOM 3976 C C . GLY A 1 523 ? -54.186 2.088 16.818 1.00 90.69 523 GLY A C 1
ATOM 3977 O O . GLY A 1 523 ? -53.019 2.431 16.642 1.00 90.69 523 GLY A O 1
ATOM 3978 N N . GLN A 1 524 ? -55.151 2.954 17.130 1.00 94.06 524 GLN A N 1
ATOM 3979 C CA . GLN A 1 524 ? -54.920 4.392 17.293 1.00 94.06 524 GLN A CA 1
ATOM 3980 C C . GLN A 1 524 ? -54.414 4.712 18.703 1.00 94.06 524 GLN A C 1
ATOM 3982 O O . GLN A 1 524 ? -55.007 4.274 19.691 1.00 94.06 524 GLN A O 1
ATOM 3987 N N . VAL A 1 525 ? -53.348 5.503 18.787 1.00 94.38 525 VAL A N 1
ATOM 3988 C CA . VAL A 1 525 ? -52.744 5.973 20.038 1.00 94.38 525 VAL A CA 1
ATOM 3989 C C . VAL A 1 525 ? -52.826 7.492 20.133 1.00 94.38 525 VAL A C 1
ATOM 3991 O O . VAL A 1 525 ? -52.785 8.193 19.122 1.00 94.38 525 VAL A O 1
ATOM 3994 N N . THR A 1 526 ? -52.951 7.998 21.359 1.00 94.12 526 THR A N 1
ATOM 3995 C CA . THR A 1 526 ? -53.003 9.433 21.660 1.00 94.12 526 THR A CA 1
ATOM 3996 C C . THR A 1 526 ? -51.771 9.841 22.460 1.00 94.12 526 THR A C 1
ATOM 3998 O O . THR A 1 526 ? -51.446 9.210 23.475 1.00 94.12 526 THR A O 1
ATOM 4001 N N . ALA A 1 527 ? -51.112 10.907 22.014 1.00 91.94 527 ALA A N 1
ATOM 4002 C CA . ALA A 1 527 ? -49.908 11.468 22.602 1.00 91.94 527 ALA A CA 1
ATOM 4003 C C . ALA A 1 527 ? -50.079 11.702 24.108 1.00 91.94 527 ALA A C 1
ATOM 4005 O O . ALA A 1 527 ? -51.098 12.233 24.555 1.00 91.94 527 ALA A O 1
ATOM 4006 N N . ASN A 1 528 ? -49.066 11.324 24.893 1.00 89.56 528 ASN A N 1
ATOM 4007 C CA . ASN A 1 528 ? -49.016 11.516 26.349 1.00 89.56 528 ASN A CA 1
ATOM 4008 C C . ASN A 1 528 ? -50.161 10.858 27.160 1.00 89.56 528 ASN A C 1
ATOM 4010 O O . ASN A 1 528 ? -50.315 11.136 28.348 1.00 89.56 528 ASN A O 1
ATOM 4014 N N . ASN A 1 529 ? -50.980 9.999 26.547 1.00 90.12 529 ASN A N 1
ATOM 4015 C CA . ASN A 1 529 ? -52.091 9.327 27.229 1.00 90.12 529 ASN A CA 1
ATOM 4016 C C . ASN A 1 529 ? -52.034 7.810 27.043 1.00 90.12 529 ASN A C 1
ATOM 4018 O O . ASN A 1 529 ? -52.167 7.051 28.000 1.00 90.12 529 ASN A O 1
ATOM 4022 N N . THR A 1 530 ? -51.811 7.345 25.813 1.00 92.19 530 THR A N 1
ATOM 4023 C CA . THR A 1 530 ? -51.752 5.908 25.540 1.00 92.19 530 THR A CA 1
ATOM 4024 C C . THR A 1 530 ? -50.374 5.350 25.876 1.00 92.19 530 THR A C 1
ATOM 4026 O O . THR A 1 530 ? -49.374 5.798 25.318 1.00 92.19 530 THR A O 1
ATOM 4029 N N . ILE A 1 531 ? -50.323 4.344 26.752 1.00 93.94 531 ILE A N 1
ATOM 4030 C CA . ILE A 1 531 ? -49.115 3.545 26.993 1.00 93.94 531 ILE A CA 1
ATOM 4031 C C . ILE A 1 531 ? -48.882 2.664 25.763 1.00 93.94 531 ILE A C 1
ATOM 4033 O O . ILE A 1 531 ? -49.768 1.901 25.382 1.00 93.94 531 ILE A O 1
ATOM 4037 N N . ILE A 1 532 ? -47.714 2.791 25.136 1.00 93.00 532 ILE A N 1
ATOM 4038 C CA . ILE A 1 532 ? -47.352 2.065 23.914 1.00 93.00 532 ILE A CA 1
ATOM 4039 C C . ILE A 1 532 ? -46.703 0.716 24.199 1.00 93.00 532 ILE A C 1
ATOM 4041 O O . ILE A 1 532 ? -46.902 -0.203 23.412 1.00 93.00 532 ILE A O 1
ATOM 4045 N N . TYR A 1 533 ? -45.955 0.591 25.296 1.00 92.25 533 TYR A N 1
ATOM 4046 C CA . TYR A 1 533 ? -45.433 -0.671 25.821 1.00 92.25 533 TYR A CA 1
ATOM 4047 C C . TYR A 1 533 ? -44.774 -0.464 27.194 1.00 92.25 533 TYR A C 1
ATOM 4049 O O . TYR A 1 533 ? -44.564 0.667 27.645 1.00 92.25 533 TYR A O 1
ATOM 4057 N N . LYS A 1 534 ? -44.440 -1.566 27.868 1.00 91.94 534 LYS A N 1
ATOM 4058 C CA . LYS A 1 534 ? -43.744 -1.590 29.161 1.00 91.94 534 LYS A CA 1
ATOM 4059 C C . LYS A 1 534 ? -42.386 -2.267 29.034 1.00 91.94 534 LYS A C 1
ATOM 4061 O O . LYS A 1 534 ? -42.253 -3.243 28.299 1.00 91.94 534 LYS A O 1
ATOM 4066 N N . VAL A 1 535 ? -41.402 -1.771 29.777 1.00 90.00 535 VAL A N 1
ATOM 4067 C CA . VAL A 1 535 ? -40.051 -2.347 29.860 1.00 90.00 535 VAL A CA 1
ATOM 4068 C C . VAL A 1 535 ? -39.918 -3.093 31.174 1.00 90.00 535 VAL A C 1
ATOM 4070 O O . VAL A 1 535 ? -40.232 -2.537 32.235 1.00 90.00 535 VAL A O 1
ATOM 4073 N N . LEU A 1 536 ? -39.469 -4.344 31.106 1.00 86.88 536 LEU A N 1
ATOM 4074 C CA . LEU A 1 536 ? -39.315 -5.208 32.270 1.00 86.88 536 LEU A CA 1
ATOM 4075 C C . LEU A 1 536 ? -37.849 -5.543 32.515 1.00 86.88 536 LEU A C 1
ATOM 4077 O O . LEU A 1 536 ? -37.076 -5.696 31.570 1.00 86.88 536 LEU A O 1
ATOM 4081 N N . LYS A 1 537 ? -37.498 -5.657 33.792 1.00 79.25 537 LYS A N 1
ATOM 4082 C CA . LYS A 1 537 ? -36.167 -6.006 34.281 1.00 79.25 537 LYS A CA 1
ATOM 4083 C C . LYS A 1 537 ? -36.252 -6.981 35.446 1.00 79.25 537 LYS A C 1
ATOM 4085 O O . LYS A 1 537 ? -37.313 -6.983 36.124 1.00 79.25 537 LYS A O 1
#

pLDDT: mean 85.7, std 17.34, range [24.14, 98.88]

Foldseek 3Di:
DPCVVCPDPNVVVVVVVVVVVVVVVVCVPVVCVVLVVLLVVLLVLVPVFLLSLLVLLLVLLVCVVVPCSVSNCCNACHCPVLNVQFVLQVCFPVSVVVVSDDALRRQLNALLLQLCLQALLLLLLVLLLVLADPVCNVVSCVQSVVQNCCSAAVVDNLSRCLLDCVQPVVLSSVSSNLSSVSSSVCRVVSQGFHADRHNYPVRLVVRVPGNSHDVVVVSVVSSNVSSNVSNVVSNCCCVVVVGCGPNSDDPPLADPPPDDDDPDDPDDDDPDLVVLLVLLLQQCQQQAWPQQFDDWDFDQFKIKTFGQANLLHHFVSLVVSVFSHWDDPDGGIIITGNHRCNRVSSVSNVVNVVVHIRGHDPDDDDDDDDDDDDDDDDDDDPDFDFPDFFAAQAWFFKDAQLPAPDCCRNVQVQFDFTWGQHPAFWGFHRAWAFFQDQDQLNQKTWGQHPSGWIKIKGFAPPCVVVSNPQKDADDDHRDGHHQGHTGIGGPCVVCVVPGPGRTIDIGTRVLVVFDDKADADGTIHHRSPHGRITTTD

InterPro domains:
  IPR001127 Phosphotransferase system, sugar-specific permease EIIA type 1 [PF00358] (389-513)
  IPR001127 Phosphotransferase system, sugar-specific permease EIIA type 1 [PS00371] (452-464)
  IPR001127 Phosphotransferase system, sugar-specific permease EIIA type 1 [PS51093] (406-510)
  IPR001127 Phosphotransferase system, sugar-specific permease EIIA type 1 [TIGR00830] (390-510)
  IPR001996 Phosphotransferase system, IIB component, type 1 [PS51098] (277-359)
  IPR001996 Phosphotransferase system, IIB component, type 1 [TIGR00826] (239-339)
  IPR003352 Phosphotransferase system, EIIC [PF02378] (5-178)
  IPR011055 Duplicated hybrid motif [G3DSA:2.70.70.10] (376-537)
  IPR011055 Duplicated hybrid motif [SSF51261] (388-534)
  IPR013013 Phosphotransferase system, EIIC component, type 1 [PS51103] (1-250)
  IPR018113 Phosphotransferase system EIIB, cysteine phosphorylation site [PF00367] (282-314)
  IPR018113 Phosphotransferase system EIIB, cysteine phosphorylation site [PS01035] (292-309)
  IPR018113 Phosphotransferase system EIIB, cysteine phosphorylation site [cd00212] (277-353)
  IPR036878 Glucose permease domain IIB [G3DSA:3.30.1360.60] (275-355)
  IPR036878 Glucose permease domain IIB [SSF55604] (280-352)
  IPR050429 Phosphotransferase System Glucose-Specific EIICBA [PTHR30009] (4-355)

Secondary structure (DSSP, 8-state):
--GGGG-GGGHHHHHHHHHHHHHHHHHHHHHHHHHHHHHHHHHHHHTSHHHHHHHHHHHHHHTGGGTTHHHHHHHHTSTTTT--HHHHHHTTHHHHHTTS--TTTTTTTTTTHHHIIIIIHHHHHHHHHHHS-GGGHHHHHHHHHHHHHHHHHT---HHHHHHHHTT-HHHHHHHHHHHHHHHHHHHHTT-B---SS-SSHHHHHHHTT-TT-BSTTHHHHHHHHHHHHHHHHHHHHHHHTT---TT-----TT----------S-------HHHHHHHHHHHHHHTTHHHHEEEEEE-SSEEEEEES-STT--HHHHHHTT-SEEEEEETTEEEEE-GGGHHHHHHHHHHHHHH---PPP-PPP----------------S---EEEEEEPSSSEEEE-GGGSS-HHHHTSTT-EEEEEEE-SSEEEPSSSEEEEEE-TTSSEEEEE-TTS-EEEEE-SBSGGGGTTTTEEE-S-TT-EE-TT-EEEEE-HHHHHHHSSB--EEEEETTGGGSSEEE----SEE-TTTSEEEEEE-

Organism: Proteus mirabilis (NCBI:txid584)

Radius of gyration: 32.12 Å; chains: 1; bounding box: 85×62×75 Å